Protein 1I8H (pdb70)

Structure (mmCIF, N/CA/C/O backbone):
data_1I8H
#
_entry.id   1I8H
#
_cell.length_a   ?
_cell.length_b   ?
_cell.length_c   ?
_cell.angle_alpha   ?
_cell.angle_beta   ?
_cell.angle_gamma   ?
#
loop_
_entity.id
_entity.type
_entity.pdbx_description
1 polymer 'MICROTUBULE-ASSOCIATED PROTEIN TAU'
2 polymer 'PEPTIDYL-PROLYL CIS-TRANS ISOMERASE NIMA-INTERACTING 1'
#
loop_
_atom_site.group_PDB
_atom_site.id
_atom_site.type_symbol
_atom_site.label_atom_id
_atom_site.label_alt_id
_atom_site.label_comp_id
_atom_site.label_asym_id
_atom_site.label_entity_id
_atom_site.label_seq_id
_atom_site.pdbx_PDB_ins_code
_atom_site.Cartn_x
_atom_site.Cartn_y
_atom_site.Cartn_z
_atom_site.occupancy
_atom_site.B_iso_or_equiv
_atom_site.auth_seq_id
_atom_site.auth_comp_id
_atom_site.auth_asym_id
_atom_site.auth_atom_id
_atom_site.pdbx_PDB_model_num
ATOM 1 N N . LYS A 1 1 ? -41.243 4.520 62.360 1.00 0.00 1 LYS A N 1
ATOM 2 C CA . LYS A 1 1 ? -42.556 3.921 61.977 1.00 0.00 1 LYS A CA 1
ATOM 3 C C . LYS A 1 1 ? -42.352 2.713 61.001 1.00 0.00 1 LYS A C 1
ATOM 4 O O . LYS A 1 1 ? -41.814 2.910 59.910 1.00 0.00 1 LYS A O 1
ATOM 25 N N . VAL A 1 2 ? -42.801 1.495 61.359 1.00 0.00 2 VAL A N 1
ATOM 26 C CA . VAL A 1 2 ? -42.868 0.343 60.398 1.00 0.00 2 VAL A CA 1
ATOM 27 C C . VAL A 1 2 ? -44.017 0.520 59.334 1.00 0.00 2 VAL A C 1
ATOM 28 O O . VAL A 1 2 ? -45.068 1.105 59.627 1.00 0.00 2 VAL A O 1
ATOM 41 N N . SER A 1 3 ? -43.798 0.081 58.083 1.00 0.00 3 SER A N 1
ATOM 42 C CA . SER A 1 3 ? -44.779 0.279 56.979 1.00 0.00 3 SER A CA 1
ATOM 43 C C . SER A 1 3 ? -44.756 -0.860 55.915 1.00 0.00 3 SER A C 1
ATOM 44 O O . SER A 1 3 ? -43.695 -1.281 55.450 1.00 0.00 3 SER A O 1
ATOM 52 N N . VAL A 1 4 ? -45.943 -1.244 55.420 1.00 0.00 4 VAL A N 1
ATOM 53 C CA . VAL A 1 4 ? -46.088 -1.791 54.035 1.00 0.00 4 VAL A CA 1
ATOM 54 C C . VAL A 1 4 ? -45.930 -0.660 52.944 1.00 0.00 4 VAL A C 1
ATOM 55 O O . VAL A 1 4 ? -46.175 0.529 53.204 1.00 0.00 4 VAL A O 1
ATOM 68 N N . VAL A 1 5 ? -45.531 -1.041 51.719 1.00 0.00 5 VAL A N 1
ATOM 69 C CA . VAL A 1 5 ? -45.449 -0.103 50.553 1.00 0.00 5 VAL A CA 1
ATOM 70 C C . VAL A 1 5 ? -46.899 0.156 49.998 1.00 0.00 5 VAL A C 1
ATOM 71 O O . VAL A 1 5 ? -47.648 -0.770 49.666 1.00 0.00 5 VAL A O 1
ATOM 84 N N . ARG A 1 6 ? -47.302 1.432 49.945 1.00 0.00 6 ARG A N 1
ATOM 85 C CA . ARG A 1 6 ? -48.697 1.833 49.609 1.00 0.00 6 ARG A CA 1
ATOM 86 C C . ARG A 1 6 ? -48.866 2.334 48.137 1.00 0.00 6 ARG A C 1
ATOM 87 O O . ARG A 1 6 ? -48.666 3.504 47.807 1.00 0.00 6 ARG A O 1
ATOM 125 N N . PRO A 1 8 ? -51.285 3.994 45.432 1.00 0.00 8 PRO A N 1
ATOM 126 C CA . PRO A 1 8 ? -52.352 5.009 45.692 1.00 0.00 8 PRO A CA 1
ATOM 127 C C . PRO A 1 8 ? -53.854 4.527 45.655 1.00 0.00 8 PRO A C 1
ATOM 128 O O . PRO A 1 8 ? -54.516 4.707 46.682 1.00 0.00 8 PRO A O 1
ATOM 139 N N . PRO A 1 9 ? -54.416 3.857 44.604 1.00 0.00 9 PRO A N 1
ATOM 140 C CA . PRO A 1 9 ? -55.683 3.084 44.732 1.00 0.00 9 PRO A CA 1
ATOM 141 C C . PRO A 1 9 ? -55.432 1.631 45.306 1.00 0.00 9 PRO A C 1
ATOM 142 O O . PRO A 1 9 ? -54.955 1.463 46.434 1.00 0.00 9 PRO A O 1
ATOM 153 N N . LYS A 1 10 ? -55.742 0.574 44.540 1.00 0.00 10 LYS A N 1
ATOM 154 C CA . LYS A 1 10 ? -55.269 -0.815 44.808 1.00 0.00 10 LYS A CA 1
ATOM 155 C C . LYS A 1 10 ? -55.058 -1.615 43.467 1.00 0.00 10 LYS A C 1
ATOM 156 O O . LYS A 1 10 ? -55.365 -1.139 42.368 1.00 0.00 10 LYS A O 1
ATOM 175 N N . SER A 1 11 ? -54.594 -2.874 43.561 1.00 0.00 11 SER A N 1
ATOM 176 C CA . SER A 1 11 ? -54.678 -3.842 42.427 1.00 0.00 11 SER A CA 1
ATOM 177 C C . SER A 1 11 ? -56.161 -4.233 42.031 1.00 0.00 11 SER A C 1
ATOM 178 O O . SER A 1 11 ? -56.962 -4.463 42.949 1.00 0.00 11 SER A O 1
ATOM 186 N N . PRO A 1 12 ? -56.578 -4.348 40.732 1.00 0.00 12 PRO A N 1
ATOM 187 C CA . PRO A 1 12 ? -58.004 -4.638 40.361 1.00 0.00 12 PRO A CA 1
ATOM 188 C C . PRO A 1 12 ? -58.526 -6.121 40.484 1.00 0.00 12 PRO A C 1
ATOM 189 O O . PRO A 1 12 ? -59.205 -6.647 39.600 1.00 0.00 12 PRO A O 1
ATOM 200 N N . SER A 1 13 ? -58.278 -6.741 41.642 1.00 0.00 13 SER A N 1
ATOM 201 C CA . SER A 1 13 ? -59.127 -7.826 42.192 1.00 0.00 13 SER A CA 1
ATOM 202 C C . SER A 1 13 ? -59.613 -7.326 43.582 1.00 0.00 13 SER A C 1
ATOM 203 O O . SER A 1 13 ? -58.993 -7.638 44.626 1.00 0.00 13 SER A O 1
ATOM 212 N N . LYS B 2 1 ? -32.001 10.792 33.223 1.00 0.00 1 LYS B N 1
ATOM 213 C CA . LYS B 2 1 ? -32.277 9.864 34.364 1.00 0.00 1 LYS B CA 1
ATOM 214 C C . LYS B 2 1 ? -33.442 10.364 35.309 1.00 0.00 1 LYS B C 1
ATOM 215 O O . LYS B 2 1 ? -33.997 11.442 35.083 1.00 0.00 1 LYS B O 1
ATOM 236 N N . LEU B 2 2 ? -33.833 9.597 36.344 1.00 0.00 2 LEU B N 1
ATOM 237 C CA . LEU B 2 2 ? -34.906 10.002 37.315 1.00 0.00 2 LEU B CA 1
ATOM 238 C C . LEU B 2 2 ? -34.525 11.109 38.390 1.00 0.00 2 LEU B C 1
ATOM 239 O O . LEU B 2 2 ? -33.339 11.433 38.525 1.00 0.00 2 LEU B O 1
ATOM 255 N N . PRO B 2 3 ? -35.448 11.684 39.218 1.00 0.00 3 PRO B N 1
ATOM 256 C CA . PRO B 2 3 ? -35.098 12.802 40.138 1.00 0.00 3 PRO B CA 1
ATOM 257 C C . PRO B 2 3 ? -34.229 12.573 41.445 1.00 0.00 3 PRO B C 1
ATOM 258 O O . PRO B 2 3 ? -34.152 11.454 41.976 1.00 0.00 3 PRO B O 1
ATOM 269 N N . PRO B 2 4 ? -33.524 13.614 41.994 1.00 0.00 4 PRO B N 1
ATOM 270 C CA . PRO B 2 4 ? -32.685 13.471 43.215 1.00 0.00 4 PRO B CA 1
ATOM 271 C C . PRO B 2 4 ? -33.516 13.283 44.528 1.00 0.00 4 PRO B C 1
ATOM 272 O O . PRO B 2 4 ? -34.467 14.020 44.800 1.00 0.00 4 PRO B O 1
ATOM 283 N N . GLY B 2 5 ? -33.170 12.252 45.306 1.00 0.00 5 GLY B N 1
ATOM 284 C CA . GLY B 2 5 ? -34.032 11.787 46.430 1.00 0.00 5 GLY B CA 1
ATOM 285 C C . GLY B 2 5 ? -35.145 10.760 46.131 1.00 0.00 5 GLY B C 1
ATOM 286 O O . GLY B 2 5 ? -36.123 10.736 46.879 1.00 0.00 5 GLY B O 1
ATOM 290 N N . TRP B 2 6 ? -35.005 9.887 45.124 1.00 0.00 6 TRP B N 1
ATOM 291 C CA . TRP B 2 6 ? -35.966 8.791 44.857 1.00 0.00 6 TRP B CA 1
ATOM 292 C C . TRP B 2 6 ? -35.464 7.343 4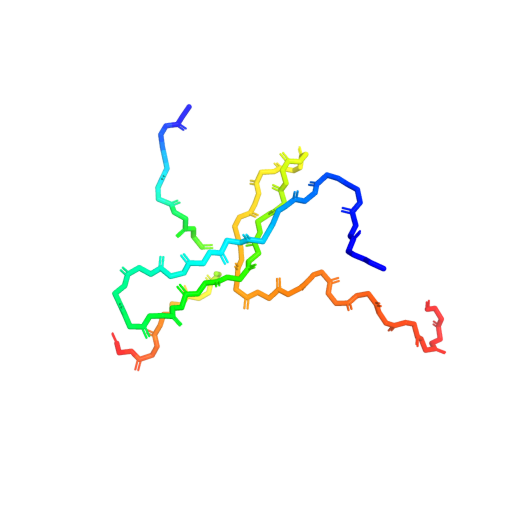5.150 1.00 0.00 6 TRP B C 1
ATOM 293 O O . TRP B 2 6 ? -34.291 7.104 45.448 1.00 0.00 6 TRP B O 1
ATOM 314 N N . GLU B 2 7 ? -36.363 6.355 44.963 1.00 0.00 7 GLU B N 1
ATOM 315 C CA . GLU B 2 7 ? -35.986 5.013 44.508 1.00 0.00 7 GLU B CA 1
ATOM 316 C C . GLU B 2 7 ? -37.129 4.366 43.652 1.00 0.00 7 GLU B C 1
ATOM 317 O O . GLU B 2 7 ? -38.289 4.782 43.620 1.00 0.00 7 GLU B O 1
ATOM 329 N N . LYS B 2 8 ? -36.738 3.340 42.912 1.00 0.00 8 LYS B N 1
ATOM 330 C CA . LYS B 2 8 ? -37.653 2.447 42.147 1.00 0.00 8 LYS B CA 1
ATOM 331 C C . LYS B 2 8 ? -37.895 1.090 42.898 1.00 0.00 8 LYS B C 1
ATOM 332 O O . LYS B 2 8 ? -36.973 0.301 43.125 1.00 0.00 8 LYS B O 1
ATOM 351 N N . ARG B 2 9 ? -39.144 0.803 43.306 1.00 0.00 9 ARG B N 1
ATOM 352 C CA . ARG B 2 9 ? -39.468 -0.421 44.078 1.00 0.00 9 ARG B CA 1
ATOM 353 C C . ARG B 2 9 ? -40.086 -1.459 43.096 1.00 0.00 9 ARG B C 1
ATOM 354 O O . ARG B 2 9 ? -40.532 -1.132 41.997 1.00 0.00 9 ARG B O 1
ATOM 375 N N . MET B 2 10 ? -40.064 -2.723 43.492 1.00 0.00 10 MET B N 1
ATOM 376 C CA . MET B 2 10 ? -40.485 -3.840 42.611 1.00 0.00 10 MET B CA 1
ATOM 377 C C . MET B 2 10 ? -41.191 -5.004 43.356 1.00 0.00 10 MET B C 1
ATOM 378 O O . MET B 2 10 ? -40.590 -5.650 44.220 1.00 0.00 10 MET B O 1
ATOM 392 N N . SER B 2 11 ? -42.414 -5.368 42.918 1.00 0.00 11 SER B N 1
ATOM 393 C CA . SER B 2 11 ? -42.994 -6.723 43.167 1.00 0.00 11 SER B CA 1
ATOM 394 C C . SER B 2 11 ? -43.531 -7.071 44.602 1.00 0.00 11 SER B C 1
ATOM 395 O O . SER B 2 11 ? -43.010 -6.630 45.627 1.00 0.00 11 SER B O 1
ATOM 403 N N . ARG B 2 12 ? -44.593 -7.899 44.666 1.00 0.00 12 ARG B N 1
ATOM 404 C CA . ARG B 2 12 ? -44.993 -8.630 45.906 1.00 0.00 12 ARG B CA 1
ATOM 405 C C . ARG B 2 12 ? -45.206 -10.152 45.590 1.00 0.00 12 ARG B C 1
ATOM 406 O O . ARG B 2 12 ? -44.406 -10.978 46.026 1.00 0.00 12 ARG B O 1
ATOM 427 N N . SER B 2 13 ? -46.251 -10.525 44.820 1.00 0.00 13 SER B N 1
ATOM 428 C CA . SER B 2 13 ? -46.440 -11.912 44.297 1.00 0.00 13 SER B CA 1
ATOM 429 C C . SER B 2 13 ? -46.366 -11.963 42.733 1.00 0.00 13 SER B C 1
ATOM 430 O O . SER B 2 13 ? -45.374 -12.435 42.180 1.00 0.00 13 SER B O 1
ATOM 438 N N . SER B 2 14 ? -47.369 -11.429 42.006 1.00 0.00 14 SER B N 1
ATOM 439 C CA . SER B 2 14 ? -47.398 -11.470 40.508 1.00 0.00 14 SER B CA 1
ATOM 440 C C . SER B 2 14 ? -46.404 -10.553 39.692 1.00 0.00 14 SER B C 1
ATOM 441 O O . SER B 2 14 ? -46.483 -10.538 38.458 1.00 0.00 14 SER B O 1
ATOM 449 N N . GLY B 2 15 ? -45.512 -9.772 40.327 1.00 0.00 15 GLY B N 1
ATOM 450 C CA . GLY B 2 15 ? -44.576 -8.851 39.626 1.00 0.00 15 GLY B CA 1
ATOM 451 C C . GLY B 2 15 ? -45.130 -7.427 39.448 1.00 0.00 15 GLY B C 1
ATOM 452 O O . GLY B 2 15 ? -45.238 -6.955 38.314 1.00 0.00 15 GLY B O 1
ATOM 456 N N . ARG B 2 16 ? -45.554 -6.771 40.549 1.00 0.00 16 ARG B N 1
ATOM 457 C CA . ARG B 2 16 ? -46.066 -5.376 40.510 1.00 0.00 16 ARG B CA 1
ATOM 458 C C . ARG B 2 16 ? -45.521 -4.473 41.669 1.00 0.00 16 ARG B C 1
ATOM 459 O O . ARG B 2 16 ? -45.488 -4.833 42.845 1.00 0.00 16 ARG B O 1
ATOM 480 N N . VAL B 2 17 ? -45.190 -3.263 41.241 1.00 0.00 17 VAL B N 1
ATOM 481 C CA . VAL B 2 17 ? -44.677 -2.087 42.021 1.00 0.00 17 VAL B CA 1
ATOM 482 C C . VAL B 2 17 ? -43.468 -1.396 41.298 1.00 0.00 17 VAL B C 1
ATOM 483 O O . VAL B 2 17 ? -42.731 -2.040 40.550 1.00 0.00 17 VAL B O 1
ATOM 496 N N . TYR B 2 18 ? -43.303 -0.065 41.454 1.00 0.00 18 TYR B N 1
ATOM 497 C CA . TYR B 2 18 ? -42.519 0.788 40.516 1.00 0.00 18 TYR B CA 1
ATOM 498 C C . TYR B 2 18 ? -41.560 1.828 41.137 1.00 0.00 18 TYR B C 1
ATOM 499 O O . TYR B 2 18 ? -40.406 1.951 40.728 1.00 0.00 18 TYR B O 1
ATOM 517 N N . TYR B 2 19 ? -42.060 2.583 42.093 1.00 0.00 19 TYR B N 1
ATOM 518 C CA . TYR B 2 19 ? -41.458 3.888 42.519 1.00 0.00 19 TYR B CA 1
ATOM 519 C C . TYR B 2 19 ? -41.813 4.293 43.996 1.00 0.00 19 TYR B C 1
ATOM 520 O O . TYR B 2 19 ? -42.879 3.997 44.537 1.00 0.00 19 TYR B O 1
ATOM 538 N N . PHE B 2 20 ? -40.874 4.971 44.669 1.00 0.00 20 PHE B N 1
ATOM 539 C CA . PHE B 2 20 ? -41.015 5.467 46.069 1.00 0.00 20 PHE B CA 1
ATOM 540 C C . PHE B 2 20 ? -40.128 6.745 46.236 1.00 0.00 20 PHE B C 1
ATOM 541 O O . PHE B 2 20 ? -38.913 6.680 46.053 1.00 0.00 20 PHE B O 1
ATOM 558 N N . ASN B 2 21 ? -40.681 7.903 46.629 1.00 0.00 21 ASN B N 1
ATOM 559 C CA . ASN B 2 21 ? -39.861 9.116 46.925 1.00 0.00 21 ASN B CA 1
ATOM 560 C C . ASN B 2 21 ? -39.174 8.996 48.332 1.00 0.00 21 ASN B C 1
ATOM 561 O O . ASN B 2 21 ? -39.852 8.774 49.336 1.00 0.00 21 ASN B O 1
ATOM 572 N N . HIS B 2 22 ? -37.840 9.120 48.408 1.00 0.00 22 HIS B N 1
ATOM 573 C CA . HIS B 2 22 ? -37.060 8.926 49.672 1.00 0.00 22 HIS B CA 1
ATOM 574 C C . HIS B 2 22 ? -36.966 10.173 50.615 1.00 0.00 22 HIS B C 1
ATOM 575 O O . HIS B 2 22 ? -37.169 10.058 51.823 1.00 0.00 22 HIS B O 1
ATOM 589 N N . ILE B 2 23 ? -36.654 11.359 50.069 1.00 0.00 23 ILE B N 1
ATOM 590 C CA . ILE B 2 23 ? -36.685 12.663 50.819 1.00 0.00 23 ILE B CA 1
ATOM 591 C C . ILE B 2 23 ? -38.093 13.087 51.378 1.00 0.00 23 ILE B C 1
ATOM 592 O O . ILE B 2 23 ? -38.208 13.466 52.544 1.00 0.00 23 ILE B O 1
ATOM 608 N N . THR B 2 24 ? -39.159 12.971 50.570 1.00 0.00 24 THR B N 1
ATOM 609 C CA . THR B 2 24 ? -40.575 13.036 51.048 1.00 0.00 24 THR B CA 1
ATOM 610 C C . THR B 2 24 ? -41.020 11.843 51.976 1.00 0.00 24 THR B C 1
ATOM 611 O O . THR B 2 24 ? -41.667 12.064 53.000 1.00 0.00 24 THR B O 1
ATOM 622 N N . ASN B 2 25 ? -40.732 10.595 51.568 1.00 0.00 25 ASN B N 1
ATOM 623 C CA . ASN B 2 25 ? -41.287 9.335 52.122 1.00 0.00 25 ASN B CA 1
ATOM 624 C C . ASN B 2 25 ? -42.741 9.040 51.613 1.00 0.00 25 ASN B C 1
ATOM 625 O O . ASN B 2 25 ? -43.716 9.079 52.367 1.00 0.00 25 ASN B O 1
ATOM 636 N N . ALA B 2 26 ? -42.867 8.733 50.308 1.00 0.00 26 ALA B N 1
ATOM 637 C CA . ALA B 2 26 ? -44.164 8.424 49.654 1.00 0.00 26 ALA B CA 1
ATOM 638 C C . ALA B 2 26 ? -44.018 7.213 48.683 1.00 0.00 26 ALA B C 1
ATOM 639 O O . ALA B 2 26 ? -43.198 7.239 47.763 1.00 0.00 26 ALA B O 1
ATOM 646 N N . SER B 2 27 ? -44.830 6.165 48.863 1.00 0.00 27 SER B N 1
ATOM 647 C CA . SER B 2 27 ? -44.897 5.028 47.897 1.00 0.00 27 SER B CA 1
ATOM 648 C C . SER B 2 27 ? -45.841 5.314 46.687 1.00 0.00 27 SER B C 1
ATOM 649 O O . SER B 2 27 ? -46.916 5.899 46.864 1.00 0.00 27 SER B O 1
ATOM 657 N N . GLN B 2 28 ? -45.488 4.870 45.464 1.00 0.00 28 GLN B N 1
ATOM 658 C CA . GLN B 2 28 ? -46.460 4.844 44.343 1.00 0.00 28 GLN B CA 1
ATOM 659 C C . GLN B 2 28 ? -46.212 3.675 43.337 1.00 0.00 28 GLN B C 1
ATOM 660 O O . GLN B 2 28 ? -45.223 2.937 43.378 1.00 0.00 28 GLN B O 1
ATOM 674 N N . TRP B 2 29 ? -47.151 3.545 42.398 1.00 0.00 29 TRP B N 1
ATOM 675 C CA . TRP B 2 29 ? -46.974 2.644 41.215 1.00 0.00 29 TRP B CA 1
ATOM 676 C C . TRP B 2 29 ? -46.822 3.386 39.836 1.00 0.00 29 TRP B C 1
ATOM 677 O O . TRP B 2 29 ? -47.300 2.915 38.804 1.00 0.00 29 TRP B O 1
ATOM 698 N N . GLU B 2 30 ? -46.081 4.512 39.827 1.00 0.00 30 GLU B N 1
ATOM 699 C CA . GLU B 2 30 ? -45.720 5.283 38.615 1.00 0.00 30 GLU B CA 1
ATOM 700 C C . GLU B 2 30 ? -44.411 6.108 38.838 1.00 0.00 30 GLU B C 1
ATOM 701 O O . GLU B 2 30 ? -44.009 6.468 39.947 1.00 0.00 30 GLU B O 1
ATOM 713 N N . ARG B 2 31 ? -43.789 6.489 37.732 1.00 0.00 31 ARG B N 1
ATOM 714 C CA . ARG B 2 31 ? -42.813 7.604 37.671 1.00 0.00 31 ARG B CA 1
ATOM 715 C C . ARG B 2 31 ? -43.310 9.002 38.229 1.00 0.00 31 ARG B C 1
ATOM 716 O O . ARG B 2 31 ? -44.513 9.277 38.175 1.00 0.00 31 ARG B O 1
ATOM 737 N N . PRO B 2 32 ? -42.433 9.967 38.654 1.00 0.00 32 PRO B N 1
ATOM 738 C CA . PRO B 2 32 ? -42.844 11.402 38.854 1.00 0.00 32 PRO B CA 1
ATOM 739 C C . PRO B 2 32 ? -43.401 12.225 37.620 1.00 0.00 32 PRO B C 1
ATOM 740 O O . PRO B 2 32 ? -43.401 13.460 37.646 1.00 0.00 32 PRO B O 1
ATOM 751 N N . SER B 2 33 ? -43.837 11.562 36.533 1.00 0.00 33 SER B N 1
ATOM 752 C CA . SER B 2 33 ? -44.248 12.188 35.242 1.00 0.00 33 SER B CA 1
ATOM 753 C C . SER B 2 33 ? -43.073 12.858 34.448 1.00 0.00 33 SER B C 1
ATOM 754 O O . SER B 2 33 ? -42.573 12.264 33.490 1.00 0.00 33 SER B O 1
ATOM 762 N N . GLY B 2 34 ? -42.604 14.055 34.852 1.00 0.00 34 GLY B N 1
ATOM 763 C CA . GLY B 2 34 ? -41.390 14.714 34.275 1.00 0.00 34 GLY B CA 1
ATOM 764 C C . GLY B 2 34 ? -41.232 14.879 32.742 1.00 0.00 34 GLY B C 1
ATOM 765 O O . GLY B 2 34 ? -40.197 14.494 32.193 1.00 0.00 34 GLY B O 1
ATOM 769 N N . ASN B 2 35 ? -42.241 15.444 32.067 1.00 0.00 35 ASN B N 1
ATOM 770 C CA . ASN B 2 35 ? -42.244 15.615 30.585 1.00 0.00 35 ASN B CA 1
ATOM 771 C C . ASN B 2 35 ? -42.903 16.988 30.216 1.00 0.00 35 ASN B C 1
ATOM 772 O O . ASN B 2 35 ? -44.131 17.113 30.201 1.00 0.00 35 ASN B O 1
ATOM 783 N N . SER B 2 36 ? -42.082 18.003 29.902 1.00 0.00 36 SER B N 1
ATOM 784 C CA . SER B 2 36 ? -42.570 19.375 29.574 1.00 0.00 36 SER B CA 1
ATOM 785 C C . SER B 2 36 ? -43.328 19.528 28.208 1.00 0.00 36 SER B C 1
ATOM 786 O O . SER B 2 36 ? -43.153 18.752 27.260 1.00 0.00 36 SER B O 1
ATOM 794 N N . SER B 2 37 ? -44.192 20.551 28.116 1.00 0.00 37 SER B N 1
ATOM 795 C CA . SER B 2 37 ? -44.919 20.918 26.862 1.00 0.00 37 SER B CA 1
ATOM 796 C C . SER B 2 37 ? -45.201 22.455 26.757 1.00 0.00 37 SER B C 1
ATOM 797 O O . SER B 2 37 ? -44.742 23.096 25.807 1.00 0.00 37 SER B O 1
ATOM 805 N N . SER B 2 38 ? -45.934 23.054 27.713 1.00 0.00 38 SER B N 1
ATOM 806 C CA . SER B 2 38 ? -45.998 24.538 27.880 1.00 0.00 38 SER B CA 1
ATOM 807 C C . SER B 2 38 ? -45.616 24.923 29.351 1.00 0.00 38 SER B C 1
ATOM 808 O O . SER B 2 38 ? -46.480 25.259 30.171 1.00 0.00 38 SER B O 1
ATOM 816 N N . GLY B 2 39 ? -44.324 24.796 29.686 1.00 0.00 39 GLY B N 1
ATOM 817 C CA . GLY B 2 39 ? -43.922 24.380 31.056 1.00 0.00 39 GLY B CA 1
ATOM 818 C C . GLY B 2 39 ? -43.461 22.913 31.073 1.00 0.00 39 GLY B C 1
ATOM 819 O O . GLY B 2 39 ? -42.366 22.631 31.602 1.00 0.00 39 GLY B O 1
ATOM 824 N N . LYS A 1 1 ? -54.621 -2.301 58.248 1.00 0.00 1 LYS A N 2
ATOM 825 C CA . LYS A 1 1 ? -53.487 -3.077 57.660 1.00 0.00 1 LYS A CA 2
ATOM 826 C C . LYS A 1 1 ? -52.189 -2.197 57.596 1.00 0.00 1 LYS A C 2
ATOM 827 O O . LYS A 1 1 ? -52.195 -1.162 56.927 1.00 0.00 1 LYS A O 2
ATOM 848 N N . VAL A 1 2 ? -51.084 -2.629 58.229 1.00 0.00 2 VAL A N 2
ATOM 849 C CA . VAL A 1 2 ? -49.734 -2.000 58.030 1.00 0.00 2 VAL A CA 2
ATOM 850 C C . VAL A 1 2 ? -49.090 -2.507 56.682 1.00 0.00 2 VAL A C 2
ATOM 851 O O . VAL A 1 2 ? -49.250 -3.670 56.292 1.00 0.00 2 VAL A O 2
ATOM 864 N N . SER A 1 3 ? -48.390 -1.619 55.958 1.00 0.00 3 SER A N 2
ATOM 865 C CA . SER A 1 3 ? -47.646 -1.982 54.717 1.00 0.00 3 SER A CA 2
ATOM 866 C C . SER A 1 3 ? -46.307 -1.184 54.627 1.00 0.00 3 SER A C 2
ATOM 867 O O . SER A 1 3 ? -46.313 0.031 54.407 1.00 0.00 3 SER A O 2
ATOM 875 N N . VAL A 1 4 ? -45.162 -1.874 54.746 1.00 0.00 4 VAL A N 2
ATOM 876 C CA . VAL A 1 4 ? -43.807 -1.241 54.629 1.00 0.00 4 VAL A CA 2
ATOM 877 C C . VAL A 1 4 ? -43.474 -1.007 53.110 1.00 0.00 4 VAL A C 2
ATOM 878 O O . VAL A 1 4 ? -43.150 -1.947 52.379 1.00 0.00 4 VAL A O 2
ATOM 891 N N . VAL A 1 5 ? -43.602 0.254 52.651 1.00 0.00 5 VAL A N 2
ATOM 892 C CA . VAL A 1 5 ? -43.570 0.637 51.198 1.00 0.00 5 VAL A CA 2
ATOM 893 C C . VAL A 1 5 ? -44.951 0.277 50.519 1.00 0.00 5 VAL A C 2
ATOM 894 O O . VAL A 1 5 ? -45.347 -0.890 50.411 1.00 0.00 5 VAL A O 2
ATOM 907 N N . ARG A 1 6 ? -45.713 1.304 50.117 1.00 0.00 6 ARG A N 2
ATOM 908 C CA . ARG A 1 6 ? -47.138 1.163 49.685 1.00 0.00 6 ARG A CA 2
ATOM 909 C C . ARG A 1 6 ? -47.531 2.120 48.505 1.00 0.00 6 ARG A C 2
ATOM 910 O O . ARG A 1 6 ? -47.074 3.261 48.408 1.00 0.00 6 ARG A O 2
ATOM 948 N N . PRO A 1 8 ? -50.106 4.767 46.090 1.00 0.00 8 PRO A N 2
ATOM 949 C CA . PRO A 1 8 ? -51.127 5.814 46.389 1.00 0.00 8 PRO A CA 2
ATOM 950 C C . PRO A 1 8 ? -52.626 5.325 46.551 1.00 0.00 8 PRO A C 2
ATOM 951 O O . PRO A 1 8 ? -53.130 5.476 47.671 1.00 0.00 8 PRO A O 2
ATOM 962 N N . PRO A 1 9 ? -53.361 4.703 45.574 1.00 0.00 9 PRO A N 2
ATOM 963 C CA . PRO A 1 9 ? -54.718 4.130 45.820 1.00 0.00 9 PRO A CA 2
ATOM 964 C C . PRO A 1 9 ? -54.671 2.713 46.513 1.00 0.00 9 PRO A C 2
ATOM 965 O O . PRO A 1 9 ? -54.289 2.616 47.684 1.00 0.00 9 PRO A O 2
ATOM 976 N N . LYS A 1 10 ? -55.052 1.622 45.826 1.00 0.00 10 LYS A N 2
ATOM 977 C CA . LYS A 1 10 ? -54.807 0.219 46.275 1.00 0.00 10 LYS A CA 2
ATOM 978 C C . LYS A 1 10 ? -54.833 -0.801 45.078 1.00 0.00 10 LYS A C 2
ATOM 979 O O . LYS A 1 10 ? -55.464 -0.574 44.039 1.00 0.00 10 LYS A O 2
ATOM 998 N N . SER A 1 11 ? -54.231 -1.985 45.281 1.00 0.00 11 SER A N 2
ATOM 999 C CA . SER A 1 11 ? -54.614 -3.225 44.538 1.00 0.00 11 SER A CA 2
ATOM 1000 C C . SER A 1 11 ? -56.132 -3.642 44.729 1.00 0.00 11 SER A C 2
ATOM 1001 O O . SER A 1 11 ? -56.670 -3.367 45.810 1.00 0.00 11 SER A O 2
ATOM 1009 N N . PRO A 1 12 ? -56.870 -4.266 43.758 1.00 0.00 12 PRO A N 2
ATOM 1010 C CA . PRO A 1 12 ? -58.350 -4.466 43.877 1.00 0.00 12 PRO A CA 2
ATOM 1011 C C . PRO A 1 12 ? -58.853 -5.578 44.869 1.00 0.00 12 PRO A C 2
ATOM 1012 O O . PRO A 1 12 ? -59.334 -6.646 44.480 1.00 0.00 12 PRO A O 2
ATOM 1023 N N . SER A 1 13 ? -58.787 -5.254 46.164 1.00 0.00 13 SER A N 2
ATOM 1024 C CA . SER A 1 13 ? -59.373 -6.056 47.266 1.00 0.00 13 SER A CA 2
ATOM 1025 C C . SER A 1 13 ? -59.789 -5.053 48.379 1.00 0.00 13 SER A C 2
ATOM 1026 O O . SER A 1 13 ? -60.984 -4.693 48.477 1.00 0.00 13 SER A O 2
ATOM 1035 N N . LYS B 2 1 ? -31.693 8.827 32.679 1.00 0.00 1 LYS B N 2
ATOM 1036 C CA . LYS B 2 1 ? -31.284 7.963 33.834 1.00 0.00 1 LYS B CA 2
ATOM 1037 C C . LYS B 2 1 ? -32.224 7.928 35.108 1.00 0.00 1 LYS B C 2
ATOM 1038 O O . LYS B 2 1 ? -31.701 7.659 36.189 1.00 0.00 1 LYS B O 2
ATOM 1059 N N . LEU B 2 2 ? -33.532 8.272 35.036 1.00 0.00 2 LEU B N 2
ATOM 1060 C CA . LEU B 2 2 ? -34.353 8.734 36.213 1.00 0.00 2 LEU B CA 2
ATOM 1061 C C . LEU B 2 2 ? -33.770 9.898 37.125 1.00 0.00 2 LEU B C 2
ATOM 1062 O O . LEU B 2 2 ? -32.562 10.166 37.052 1.00 0.00 2 LEU B O 2
ATOM 1078 N N . PRO B 2 3 ? -34.541 10.612 38.000 1.00 0.00 3 PRO B N 2
ATOM 1079 C CA . PRO B 2 3 ? -33.994 11.750 38.791 1.00 0.00 3 PRO B CA 2
ATOM 1080 C C . PRO B 2 3 ? -33.098 11.521 40.086 1.00 0.00 3 PRO B C 2
ATOM 1081 O O . PRO B 2 3 ? -33.162 10.467 40.744 1.00 0.00 3 PRO B O 2
ATOM 1092 N N . PRO B 2 4 ? -32.229 12.500 40.492 1.00 0.00 4 PRO B N 2
ATOM 1093 C CA . PRO B 2 4 ? -31.441 12.417 41.752 1.00 0.00 4 PRO B CA 2
ATOM 1094 C C . PRO B 2 4 ? -32.319 12.643 43.028 1.00 0.00 4 PRO B C 2
ATOM 1095 O O . PRO B 2 4 ? -33.135 13.567 43.095 1.00 0.00 4 PRO B O 2
ATOM 1106 N N . GLY B 2 5 ? -32.189 11.742 44.005 1.00 0.00 5 GLY B N 2
ATOM 1107 C CA . GLY B 2 5 ? -33.215 11.592 45.076 1.00 0.00 5 GLY B CA 2
ATOM 1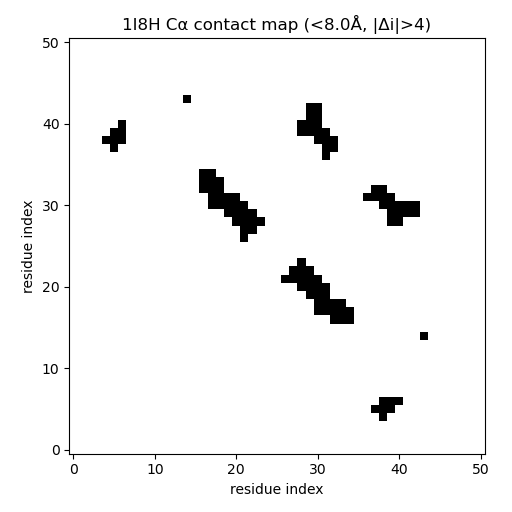108 C C . GLY B 2 5 ? -34.325 10.536 44.875 1.00 0.00 5 GLY B C 2
ATOM 1109 O O . GLY B 2 5 ? -35.375 10.685 45.500 1.00 0.00 5 GLY B O 2
ATOM 1113 N N . TRP B 2 6 ? -34.111 9.466 44.092 1.00 0.00 6 TRP B N 2
ATOM 1114 C CA . TRP B 2 6 ? -35.068 8.341 43.972 1.00 0.00 6 TRP B CA 2
ATOM 1115 C C . TRP B 2 6 ? -34.544 6.948 44.444 1.00 0.00 6 TRP B C 2
ATOM 1116 O O . TRP B 2 6 ? -33.342 6.744 44.634 1.00 0.00 6 TRP B O 2
ATOM 1137 N N . GLU B 2 7 ? -35.456 5.952 44.509 1.00 0.00 7 GLU B N 2
ATOM 1138 C CA . GLU B 2 7 ? -35.105 4.541 44.239 1.00 0.00 7 GLU B CA 2
ATOM 1139 C C . GLU B 2 7 ? -36.338 3.667 43.823 1.00 0.00 7 GLU B C 2
ATOM 1140 O O . GLU B 2 7 ? -37.418 3.733 44.403 1.00 0.00 7 GLU B O 2
ATOM 1152 N N . LYS B 2 8 ? -36.162 2.814 42.812 1.00 0.00 8 LYS B N 2
ATOM 1153 C CA . LYS B 2 8 ? -37.190 1.824 42.358 1.00 0.00 8 LYS B CA 2
ATOM 1154 C C . LYS B 2 8 ? -37.515 0.680 43.389 1.00 0.00 8 LYS B C 2
ATOM 1155 O O . LYS B 2 8 ? -36.589 0.034 43.894 1.00 0.00 8 LYS B O 2
ATOM 1174 N N . ARG B 2 9 ? -38.800 0.426 43.755 1.00 0.00 9 ARG B N 2
ATOM 1175 C CA . ARG B 2 9 ? -39.118 -0.463 44.923 1.00 0.00 9 ARG B CA 2
ATOM 1176 C C . ARG B 2 9 ? -40.278 -1.413 44.584 1.00 0.00 9 ARG B C 2
ATOM 1177 O O . ARG B 2 9 ? -41.399 -0.973 44.342 1.00 0.00 9 ARG B O 2
ATOM 1198 N N . MET B 2 10 ? -39.966 -2.703 44.483 1.00 0.00 10 MET B N 2
ATOM 1199 C CA . MET B 2 10 ? -40.542 -3.535 43.391 1.00 0.00 10 MET B CA 2
ATOM 1200 C C . MET B 2 10 ? -41.502 -4.680 43.812 1.00 0.00 10 MET B C 2
ATOM 1201 O O . MET B 2 10 ? -41.238 -5.459 44.730 1.00 0.00 10 MET B O 2
ATOM 1215 N N . SER B 2 11 ? -42.551 -4.864 42.994 1.00 0.00 11 SER B N 2
ATOM 1216 C CA . SER B 2 11 ? -43.016 -6.229 42.578 1.00 0.00 11 SER B CA 2
ATOM 1217 C C . SER B 2 11 ? -43.484 -7.206 43.710 1.00 0.00 11 SER B C 2
ATOM 1218 O O . SER B 2 11 ? -42.888 -8.261 43.941 1.00 0.00 11 SER B O 2
ATOM 1226 N N . ARG B 2 12 ? -44.579 -6.856 44.399 1.00 0.00 12 ARG B N 2
ATOM 1227 C CA . ARG B 2 12 ? -45.122 -7.683 45.528 1.00 0.00 12 ARG B CA 2
ATOM 1228 C C . ARG B 2 12 ? -46.155 -8.810 45.137 1.00 0.00 12 ARG B C 2
ATOM 1229 O O . ARG B 2 12 ? -46.492 -9.645 45.979 1.00 0.00 12 ARG B O 2
ATOM 1250 N N . SER B 2 13 ? -46.689 -8.832 43.902 1.00 0.00 13 SER B N 2
ATOM 1251 C CA . SER B 2 13 ? -47.441 -10.000 43.352 1.00 0.00 13 SER B CA 2
ATOM 1252 C C . SER B 2 13 ? -47.128 -10.108 41.818 1.00 0.00 13 SER B C 2
ATOM 1253 O O . SER B 2 13 ? -45.975 -10.362 41.463 1.00 0.00 13 SER B O 2
ATOM 1261 N N . SER B 2 14 ? -48.076 -9.872 40.888 1.00 0.00 14 SER B N 2
ATOM 1262 C CA . SER B 2 14 ? -47.831 -10.062 39.420 1.00 0.00 14 SER B CA 2
ATOM 1263 C C . SER B 2 14 ? -47.203 -8.821 38.679 1.00 0.00 14 SER B C 2
ATOM 1264 O O . SER B 2 14 ? -47.755 -8.299 37.704 1.00 0.00 14 SER B O 2
ATOM 1272 N N . GLY B 2 15 ? -46.037 -8.336 39.145 1.00 0.00 15 GLY B N 2
ATOM 1273 C CA . GLY B 2 15 ? -45.361 -7.138 38.576 1.00 0.00 15 GLY B CA 2
ATOM 1274 C C . GLY B 2 15 ? -46.003 -5.792 38.962 1.00 0.00 15 GLY B C 2
ATOM 1275 O O . GLY B 2 15 ? -46.390 -5.029 38.075 1.00 0.00 15 GLY B O 2
ATOM 1279 N N . ARG B 2 16 ? -46.196 -5.535 40.269 1.00 0.00 16 ARG B N 2
ATOM 1280 C CA . ARG B 2 16 ? -46.777 -4.260 40.763 1.00 0.00 16 ARG B CA 2
ATOM 1281 C C . ARG B 2 16 ? -45.956 -3.657 41.943 1.00 0.00 16 ARG B C 2
ATOM 1282 O O . ARG B 2 16 ? -45.429 -4.360 42.802 1.00 0.00 16 ARG B O 2
ATOM 1303 N N . VAL B 2 17 ? -45.898 -2.328 41.951 1.00 0.00 17 VAL B N 2
ATOM 1304 C CA . VAL B 2 17 ? -44.857 -1.515 42.662 1.00 0.00 17 VAL B CA 2
ATOM 1305 C C . VAL B 2 17 ? -43.436 -1.520 42.005 1.00 0.00 17 VAL B C 2
ATOM 1306 O O . VAL B 2 17 ? -43.000 -2.542 41.476 1.00 0.00 17 VAL B O 2
ATOM 1319 N N . TYR B 2 18 ? -42.783 -0.340 41.904 1.00 0.00 18 TYR B N 2
ATOM 1320 C CA . TYR B 2 18 ? -41.546 -0.086 41.129 1.00 0.00 18 TYR B CA 2
ATOM 1321 C C . TYR B 2 18 ? -40.940 1.369 41.297 1.00 0.00 18 TYR B C 2
ATOM 1322 O O . TYR B 2 18 ? -39.912 1.638 40.682 1.00 0.00 18 TYR B O 2
ATOM 1340 N N . TYR B 2 19 ? -41.427 2.258 42.191 1.00 0.00 19 TYR B N 2
ATOM 1341 C CA . TYR B 2 19 ? -40.845 3.624 42.439 1.00 0.00 19 TYR B CA 2
ATOM 1342 C C . TYR B 2 19 ? -40.983 4.084 43.948 1.00 0.00 19 TYR B C 2
ATOM 1343 O O . TYR B 2 19 ? -41.933 3.765 44.669 1.00 0.00 19 TYR B O 2
ATOM 1361 N N . PHE B 2 20 ? -40.012 4.872 44.426 1.00 0.00 20 PHE B N 2
ATOM 1362 C CA . PHE B 2 20 ? -40.014 5.532 45.769 1.00 0.00 20 PHE B CA 2
ATOM 1363 C C . PHE B 2 20 ? -39.193 6.861 45.662 1.00 0.00 20 PHE B C 2
ATOM 1364 O O . PHE B 2 20 ? -38.010 6.830 45.317 1.00 0.00 20 PHE B O 2
ATOM 1381 N N . ASN B 2 21 ? -39.762 8.027 45.997 1.00 0.00 21 ASN B N 2
ATOM 1382 C CA . ASN B 2 21 ? -38.982 9.299 46.068 1.00 0.00 21 ASN B CA 2
ATOM 1383 C C . ASN B 2 21 ? -38.297 9.450 47.471 1.00 0.00 21 ASN B C 2
ATOM 1384 O O . ASN B 2 21 ? -38.983 9.381 48.489 1.00 0.00 21 ASN B O 2
ATOM 1395 N N . HIS B 2 22 ? -36.973 9.665 47.545 1.00 0.00 22 HIS B N 2
ATOM 1396 C CA . HIS B 2 22 ? -36.239 9.833 48.843 1.00 0.00 22 HIS B CA 2
ATOM 1397 C C . HIS B 2 22 ? -36.160 11.288 49.411 1.00 0.00 22 HIS B C 2
ATOM 1398 O O . HIS B 2 22 ? -36.405 11.493 50.599 1.00 0.00 22 HIS B O 2
ATOM 1412 N N . ILE B 2 23 ? -35.818 12.288 48.583 1.00 0.00 23 ILE B N 2
ATOM 1413 C CA . ILE B 2 23 ? -35.858 13.743 48.972 1.00 0.00 23 ILE B CA 2
ATOM 1414 C C . ILE B 2 23 ? -37.260 14.298 49.430 1.00 0.00 23 ILE B C 2
ATOM 1415 O O . ILE B 2 23 ? -37.341 15.040 50.409 1.00 0.00 23 ILE B O 2
ATOM 1431 N N . THR B 2 24 ? -38.356 13.900 48.765 1.00 0.00 24 THR B N 2
ATOM 1432 C CA . THR B 2 24 ? -39.741 13.986 49.328 1.00 0.00 24 THR B CA 2
ATOM 1433 C C . THR B 2 24 ? -40.060 12.959 50.483 1.00 0.00 24 THR B C 2
ATOM 1434 O O . THR B 2 24 ? -40.701 13.330 51.466 1.00 0.00 24 THR B O 2
ATOM 1445 N N . ASN B 2 25 ? -39.685 11.676 50.315 1.00 0.00 25 ASN B N 2
ATOM 1446 C CA . ASN B 2 25 ? -40.081 10.526 51.187 1.00 0.00 25 ASN B CA 2
ATOM 1447 C C . ASN B 2 25 ? -41.533 10.010 50.874 1.00 0.00 25 ASN B C 2
ATOM 1448 O O . ASN B 2 25 ? -42.450 10.144 51.691 1.00 0.00 25 ASN B O 2
ATOM 1459 N N . ALA B 2 26 ? -41.730 9.412 49.682 1.00 0.00 26 ALA B N 2
ATOM 1460 C CA . ALA B 2 26 ? -43.053 8.914 49.226 1.00 0.00 26 ALA B CA 2
ATOM 1461 C C . ALA B 2 26 ? -42.922 7.575 48.431 1.00 0.00 26 ALA B C 2
ATOM 1462 O O . ALA B 2 26 ? -42.239 7.507 47.404 1.00 0.00 26 ALA B O 2
ATOM 1469 N N . SER B 2 27 ? -43.606 6.515 48.886 1.00 0.00 27 SER B N 2
ATOM 1470 C CA . SER B 2 27 ? -43.748 5.248 48.116 1.00 0.00 27 SER B CA 2
ATOM 1471 C C . SER B 2 27 ? -44.856 5.297 47.026 1.00 0.00 27 SER B C 2
ATOM 1472 O O . SER B 2 27 ? -45.970 5.771 47.278 1.00 0.00 27 SER B O 2
ATOM 1480 N N . GLN B 2 28 ? -44.552 4.814 45.805 1.00 0.00 28 GLN B N 2
ATOM 1481 C CA . GLN B 2 28 ? -45.541 4.834 44.695 1.00 0.00 28 GLN B CA 2
ATOM 1482 C C . GLN B 2 28 ? -45.365 3.741 43.596 1.00 0.00 28 GLN B C 2
ATOM 1483 O O . GLN B 2 28 ? -44.341 3.072 43.451 1.00 0.00 28 GLN B O 2
ATOM 1497 N N . TRP B 2 29 ? -46.414 3.634 42.774 1.00 0.00 29 TRP B N 2
ATOM 1498 C CA . TRP B 2 29 ? -46.381 2.815 41.524 1.00 0.00 29 TRP B CA 2
ATOM 1499 C C . TRP B 2 29 ? -46.480 3.638 40.188 1.00 0.00 29 TRP B C 2
ATOM 1500 O O . TRP B 2 29 ? -47.047 3.165 39.201 1.00 0.00 29 TRP B O 2
ATOM 1521 N N . GLU B 2 30 ? -45.858 4.834 40.133 1.00 0.00 30 GLU B N 2
ATOM 1522 C CA . GLU B 2 30 ? -45.628 5.601 38.889 1.00 0.00 30 GLU B CA 2
ATOM 1523 C C . GLU B 2 30 ? -44.299 6.435 38.967 1.00 0.00 30 GLU B C 2
ATOM 1524 O O . GLU B 2 30 ? -43.725 6.775 40.004 1.00 0.00 30 GLU B O 2
ATOM 1536 N N . ARG B 2 31 ? -43.827 6.729 37.771 1.00 0.00 31 ARG B N 2
ATOM 1537 C CA . ARG B 2 31 ? -42.663 7.590 37.454 1.00 0.00 31 ARG B CA 2
ATOM 1538 C C . ARG B 2 31 ? -42.851 9.131 37.750 1.00 0.00 31 ARG B C 2
ATOM 1539 O O . ARG B 2 31 ? -43.964 9.639 37.577 1.00 0.00 31 ARG B O 2
ATOM 1560 N N . PRO B 2 32 ? -41.795 9.943 38.076 1.00 0.00 32 PRO B N 2
ATOM 1561 C CA . PRO B 2 32 ? -41.905 11.443 38.107 1.00 0.00 32 PRO B CA 2
ATOM 1562 C C . PRO B 2 32 ? -42.368 12.153 36.786 1.00 0.00 32 PRO B C 2
ATOM 1563 O O . PRO B 2 32 ? -43.081 13.156 36.831 1.00 0.00 32 PRO B O 2
ATOM 1574 N N . SER B 2 33 ? -41.946 11.622 35.622 1.00 0.00 33 SER B N 2
ATOM 1575 C CA . SER B 2 33 ? -42.515 11.955 34.279 1.00 0.00 33 SER B CA 2
ATOM 1576 C C . SER B 2 33 ? -42.198 13.348 33.631 1.00 0.00 33 SER B C 2
ATOM 1577 O O . SER B 2 33 ? -41.966 13.407 32.422 1.00 0.00 33 SER B O 2
ATOM 1585 N N . GLY B 2 34 ? -42.201 14.451 34.396 1.00 0.00 34 GLY B N 2
ATOM 1586 C CA . GLY B 2 34 ? -41.918 15.823 33.863 1.00 0.00 34 GLY B CA 2
ATOM 1587 C C . GLY B 2 34 ? -42.991 16.566 33.021 1.00 0.00 34 GLY B C 2
ATOM 1588 O O . GLY B 2 34 ? -42.640 17.443 32.230 1.00 0.00 34 GLY B O 2
ATOM 1592 N N . ASN B 2 35 ? -44.283 16.255 33.193 1.00 0.00 35 ASN B N 2
ATOM 1593 C CA . ASN B 2 35 ? -45.364 16.769 32.303 1.00 0.00 35 ASN B CA 2
ATOM 1594 C C . ASN B 2 35 ? -45.991 18.099 32.846 1.00 0.00 35 ASN B C 2
ATOM 1595 O O . ASN B 2 35 ? -47.019 18.097 33.529 1.00 0.00 35 ASN B O 2
ATOM 1606 N N . SER B 2 36 ? -45.358 19.239 32.523 1.00 0.00 36 SER B N 2
ATOM 1607 C CA . SER B 2 36 ? -45.843 20.591 32.933 1.00 0.00 36 SER B CA 2
ATOM 1608 C C . SER B 2 36 ? -45.752 21.635 31.776 1.00 0.00 36 SER B C 2
ATOM 1609 O O . SER B 2 36 ? -46.795 22.124 31.332 1.00 0.00 36 SER B O 2
ATOM 1617 N N . SER B 2 37 ? -44.552 21.948 31.253 1.00 0.00 37 SER B N 2
ATOM 1618 C CA . SER B 2 37 ? -44.407 22.856 30.083 1.00 0.00 37 SER B CA 2
ATOM 1619 C C . SER B 2 37 ? -44.781 22.191 28.717 1.00 0.00 37 SER B C 2
ATOM 1620 O O . SER B 2 37 ? -44.062 21.393 28.108 1.00 0.00 37 SER B O 2
ATOM 1628 N N . SER B 2 38 ? -45.899 22.683 28.213 1.00 0.00 38 SER B N 2
ATOM 1629 C CA . SER B 2 38 ? -46.048 22.987 26.758 1.00 0.00 38 SER B CA 2
ATOM 1630 C C . SER B 2 38 ? -45.853 24.527 26.494 1.00 0.00 38 SER B C 2
ATOM 1631 O O . SER B 2 38 ? -46.783 25.234 26.088 1.00 0.00 38 SER B O 2
ATOM 1639 N N . GLY B 2 39 ? -44.638 25.033 26.748 1.00 0.00 39 GLY B N 2
ATOM 1640 C CA . GLY B 2 39 ? -44.436 26.443 27.168 1.00 0.00 39 GLY B CA 2
ATOM 1641 C C . GLY B 2 39 ? -43.612 26.481 28.461 1.00 0.00 39 GLY B C 2
ATOM 1642 O O . GLY B 2 39 ? -44.174 26.267 29.560 1.00 0.00 39 GLY B O 2
ATOM 1647 N N . LYS A 1 1 ? -40.915 8.360 56.522 1.00 0.00 1 LYS A N 3
ATOM 1648 C CA . LYS A 1 1 ? -40.460 6.962 56.282 1.00 0.00 1 LYS A CA 3
ATOM 1649 C C . LYS A 1 1 ? -41.681 5.967 56.305 1.00 0.00 1 LYS A C 3
ATOM 1650 O O . LYS A 1 1 ? -42.216 5.697 57.382 1.00 0.00 1 LYS A O 3
ATOM 1671 N N . VAL A 1 2 ? -42.104 5.395 55.160 1.00 0.00 2 VAL A N 3
ATOM 1672 C CA . VAL A 1 2 ? -43.229 4.393 55.110 1.00 0.00 2 VAL A CA 3
ATOM 1673 C C . VAL A 1 2 ? -42.747 2.964 55.569 1.00 0.00 2 VAL A C 3
ATOM 1674 O O . VAL A 1 2 ? -41.625 2.537 55.270 1.00 0.00 2 VAL A O 3
ATOM 1687 N N . SER A 1 3 ? -43.592 2.221 56.301 1.00 0.00 3 SER A N 3
ATOM 1688 C CA . SER A 1 3 ? -43.395 0.754 56.536 1.00 0.00 3 SER A CA 3
ATOM 1689 C C . SER A 1 3 ? -44.175 -0.138 55.510 1.00 0.00 3 SER A C 3
ATOM 1690 O O . SER A 1 3 ? -43.537 -0.816 54.703 1.00 0.00 3 SER A O 3
ATOM 1698 N N . VAL A 1 4 ? -45.522 -0.134 55.509 1.00 0.00 4 VAL A N 3
ATOM 1699 C CA . VAL A 1 4 ? -46.343 -0.897 54.513 1.00 0.00 4 VAL A CA 3
ATOM 1700 C C . VAL A 1 4 ? -46.420 -0.154 53.131 1.00 0.00 4 VAL A C 3
ATOM 1701 O O . VAL A 1 4 ? -47.015 0.922 53.008 1.00 0.00 4 VAL A O 3
ATOM 1714 N N . VAL A 1 5 ? -45.807 -0.728 52.080 1.00 0.00 5 VAL A N 3
ATOM 1715 C CA . VAL A 1 5 ? -45.605 -0.033 50.761 1.00 0.00 5 VAL A CA 3
ATOM 1716 C C . VAL A 1 5 ? -46.895 -0.142 49.848 1.00 0.00 5 VAL A C 3
ATOM 1717 O O . VAL A 1 5 ? -47.035 -0.917 48.898 1.00 0.00 5 VAL A O 3
ATOM 1730 N N . ARG A 1 6 ? -47.829 0.714 50.232 1.00 0.00 6 ARG A N 3
ATOM 1731 C CA . ARG A 1 6 ? -49.231 0.798 49.731 1.00 0.00 6 ARG A CA 3
ATOM 1732 C C . ARG A 1 6 ? -49.389 1.319 48.253 1.00 0.00 6 ARG A C 3
ATOM 1733 O O . ARG A 1 6 ? -48.609 2.148 47.774 1.00 0.00 6 ARG A O 3
ATOM 1771 N N . PRO A 1 8 ? -51.669 3.194 44.834 1.00 0.00 8 PRO A N 3
ATOM 1772 C CA . PRO A 1 8 ? -52.689 4.258 44.586 1.00 0.00 8 PRO A CA 3
ATOM 1773 C C . PRO A 1 8 ? -53.957 3.789 43.757 1.00 0.00 8 PRO A C 3
ATOM 1774 O O . PRO A 1 8 ? -54.906 3.405 44.452 1.00 0.00 8 PRO A O 3
ATOM 1785 N N . PRO A 1 9 ? -54.101 3.732 42.388 1.00 0.00 9 PRO A N 3
ATOM 1786 C CA . PRO A 1 9 ? -55.304 3.131 41.721 1.00 0.00 9 PRO A CA 3
ATOM 1787 C C . PRO A 1 9 ? -55.277 1.561 41.717 1.00 0.00 9 PRO A C 3
ATOM 1788 O O . PRO A 1 9 ? -54.854 0.895 40.772 1.00 0.00 9 PRO A O 3
ATOM 1799 N N . LYS A 1 10 ? -55.680 1.001 42.854 1.00 0.00 10 LYS A N 3
ATOM 1800 C CA . LYS A 1 10 ? -55.083 -0.254 43.380 1.00 0.00 10 LYS A CA 3
ATOM 1801 C C . LYS A 1 10 ? -55.352 -1.625 42.664 1.00 0.00 10 LYS A C 3
ATOM 1802 O O . LYS A 1 10 ? -56.423 -1.907 42.120 1.00 0.00 10 LYS A O 3
ATOM 1821 N N . SER A 1 11 ? -54.365 -2.526 42.816 1.00 0.00 11 SER A N 3
ATOM 1822 C CA . SER A 1 11 ? -54.563 -4.004 42.820 1.00 0.00 11 SER A CA 3
ATOM 1823 C C . SER A 1 11 ? -55.684 -4.549 43.788 1.00 0.00 11 SER A C 3
ATOM 1824 O O . SER A 1 11 ? -56.104 -3.801 44.679 1.00 0.00 11 SER A O 3
ATOM 1832 N N . PRO A 1 12 ? -56.180 -5.825 43.728 1.00 0.00 12 PRO A N 3
ATOM 1833 C CA . PRO A 1 12 ? -57.013 -6.413 44.828 1.00 0.00 12 PRO A CA 3
ATOM 1834 C C . PRO A 1 12 ? -56.400 -6.324 46.275 1.00 0.00 12 PRO A C 3
ATOM 1835 O O . PRO A 1 12 ? -57.040 -5.786 47.184 1.00 0.00 12 PRO A O 3
ATOM 1846 N N . SER A 1 13 ? -55.127 -6.715 46.440 1.00 0.00 13 SER A N 3
ATOM 1847 C CA . SER A 1 13 ? -54.266 -6.201 47.539 1.00 0.00 13 SER A CA 3
ATOM 1848 C C . SER A 1 13 ? -53.559 -4.847 47.175 1.00 0.00 13 SER A C 3
ATOM 1849 O O . SER A 1 13 ? -52.582 -4.812 46.385 1.00 0.00 13 SER A O 3
ATOM 1858 N N . LYS B 2 1 ? -32.432 9.182 33.215 1.00 0.00 1 LYS B N 3
ATOM 1859 C CA . LYS B 2 1 ? -32.403 9.739 34.599 1.00 0.00 1 LYS B CA 3
ATOM 1860 C C . LYS B 2 1 ? -33.784 9.630 35.344 1.00 0.00 1 LYS B C 3
ATOM 1861 O O . LYS B 2 1 ? -34.830 9.836 34.724 1.00 0.00 1 LYS B O 3
ATOM 1882 N N . LEU B 2 2 ? -33.768 9.384 36.662 1.00 0.00 2 LEU B N 3
ATOM 1883 C CA . LEU B 2 2 ? -34.922 9.679 37.569 1.00 0.00 2 LEU B CA 3
ATOM 1884 C C . LEU B 2 2 ? -34.570 10.794 38.643 1.00 0.00 2 LEU B C 3
ATOM 1885 O O . LEU B 2 2 ? -33.411 11.231 38.684 1.00 0.00 2 LEU B O 3
ATOM 1901 N N . PRO B 2 3 ? -35.496 11.290 39.521 1.00 0.00 3 PRO B N 3
ATOM 1902 C CA . PRO B 2 3 ? -35.174 12.372 40.495 1.00 0.00 3 PRO B CA 3
ATOM 1903 C C . PRO B 2 3 ? -34.413 12.084 41.861 1.00 0.00 3 PRO B C 3
ATOM 1904 O O . PRO B 2 3 ? -34.438 10.960 42.388 1.00 0.00 3 PRO B O 3
ATOM 1915 N N . PRO B 2 4 ? -33.756 13.100 42.506 1.00 0.00 4 PRO B N 3
ATOM 1916 C CA . PRO B 2 4 ? -33.015 12.911 43.779 1.00 0.00 4 PRO B CA 3
ATOM 1917 C C . PRO B 2 4 ? -33.959 12.852 45.025 1.00 0.00 4 PRO B C 3
ATOM 1918 O O . PRO B 2 4 ? -34.855 13.682 45.203 1.00 0.00 4 PRO B O 3
ATOM 1929 N N . GLY B 2 5 ? -33.774 11.824 45.857 1.00 0.00 5 GLY B N 3
ATOM 1930 C CA . GLY B 2 5 ? -34.809 11.418 46.851 1.00 0.00 5 GLY B CA 3
ATOM 1931 C C . GLY B 2 5 ? -35.835 10.336 46.431 1.00 0.00 5 GLY B C 3
ATOM 1932 O O . GLY B 2 5 ? -36.910 10.287 47.033 1.00 0.00 5 GLY B O 3
ATOM 1936 N N . TRP B 2 6 ? -35.511 9.441 45.485 1.00 0.00 6 TRP B N 3
ATOM 1937 C CA . TRP B 2 6 ? -36.351 8.280 45.138 1.00 0.00 6 TRP B CA 3
ATOM 1938 C C . TRP B 2 6 ? -35.722 6.901 45.476 1.00 0.00 6 TRP B C 3
ATOM 1939 O O . TRP B 2 6 ? -34.501 6.759 45.591 1.00 0.00 6 TRP B O 3
ATOM 1960 N N . GLU B 2 7 ? -36.563 5.848 45.483 1.00 0.00 7 GLU B N 3
ATOM 1961 C CA . GLU B 2 7 ? -36.123 4.505 45.085 1.00 0.00 7 GLU B CA 3
ATOM 1962 C C . GLU B 2 7 ? -37.253 3.705 44.346 1.00 0.00 7 GLU B C 3
ATOM 1963 O O . GLU B 2 7 ? -38.111 4.260 43.651 1.00 0.00 7 GLU B O 3
ATOM 1975 N N . LYS B 2 8 ? -37.178 2.375 44.406 1.00 0.00 8 LYS B N 3
ATOM 1976 C CA . LYS B 2 8 ? -37.876 1.452 43.467 1.00 0.00 8 LYS B CA 3
ATOM 1977 C C . LYS B 2 8 ? -38.337 0.147 44.192 1.00 0.00 8 LYS B C 3
ATOM 1978 O O . LYS B 2 8 ? -37.521 -0.564 44.789 1.00 0.00 8 LYS B O 3
ATOM 1997 N N . ARG B 2 9 ? -39.654 -0.153 44.225 1.00 0.00 9 ARG B N 3
ATOM 1998 C CA . ARG B 2 9 ? -40.213 -1.129 45.221 1.00 0.00 9 ARG B CA 3
ATOM 1999 C C . ARG B 2 9 ? -41.280 -2.035 44.584 1.00 0.00 9 ARG B C 3
ATOM 2000 O O . ARG B 2 9 ? -42.299 -1.552 44.101 1.00 0.00 9 ARG B O 3
ATOM 2021 N N . MET B 2 10 ? -40.986 -3.332 44.521 1.00 0.00 10 MET B N 3
ATOM 2022 C CA . MET B 2 10 ? -41.336 -4.131 43.311 1.00 0.00 10 MET B CA 3
ATOM 2023 C C . MET B 2 10 ? -42.396 -5.260 43.463 1.00 0.00 10 MET B C 3
ATOM 2024 O O . MET B 2 10 ? -42.362 -6.064 44.398 1.00 0.00 10 MET B O 3
ATOM 2038 N N . SER B 2 11 ? -43.247 -5.412 42.425 1.00 0.00 11 SER B N 3
ATOM 2039 C CA . SER B 2 11 ? -43.880 -6.725 42.080 1.00 0.00 11 SER B CA 3
ATOM 2040 C C . SER B 2 11 ? -44.997 -7.270 43.044 1.00 0.00 11 SER B C 3
ATOM 2041 O O . SER B 2 11 ? -44.813 -8.219 43.807 1.00 0.00 11 SER B O 3
ATOM 2049 N N . ARG B 2 12 ? -46.195 -6.678 42.947 1.00 0.00 12 ARG B N 3
ATOM 2050 C CA . ARG B 2 12 ? -47.463 -7.240 43.517 1.00 0.00 12 ARG B CA 3
ATOM 2051 C C . ARG B 2 12 ? -48.423 -7.924 42.468 1.00 0.00 12 ARG B C 3
ATOM 2052 O O . ARG B 2 12 ? -49.367 -8.617 42.853 1.00 0.00 12 ARG B O 3
ATOM 2073 N N . SER B 2 13 ? -48.219 -7.738 41.150 1.00 0.00 13 SER B N 3
ATOM 2074 C CA . SER B 2 13 ? -48.822 -8.592 40.080 1.00 0.00 13 SER B CA 3
ATOM 2075 C C . SER B 2 13 ? -47.795 -8.756 38.889 1.00 0.00 13 SER B C 3
ATOM 2076 O O . SER B 2 13 ? -46.582 -8.603 39.079 1.00 0.00 13 SER B O 3
ATOM 2084 N N . SER B 2 14 ? -48.236 -9.066 37.653 1.00 0.00 14 SER B N 3
ATOM 2085 C CA . SER B 2 14 ? -47.321 -9.359 36.504 1.00 0.00 14 SER B CA 3
ATOM 2086 C C . SER B 2 14 ? -46.547 -8.112 35.931 1.00 0.00 14 SER B C 3
ATOM 2087 O O . SER B 2 14 ? -47.027 -7.405 35.033 1.00 0.00 14 SER B O 3
ATOM 2095 N N . GLY B 2 15 ? -45.366 -7.828 36.506 1.00 0.00 15 GLY B N 3
ATOM 2096 C CA . GLY B 2 15 ? -44.612 -6.564 36.245 1.00 0.00 15 GLY B CA 3
ATOM 2097 C C . GLY B 2 15 ? -45.217 -5.273 36.847 1.00 0.00 15 GLY B C 3
ATOM 2098 O O . GLY B 2 15 ? -45.356 -4.278 36.136 1.00 0.00 15 GLY B O 3
ATOM 2102 N N . ARG B 2 16 ? -45.633 -5.308 38.123 1.00 0.00 16 ARG B N 3
ATOM 2103 C CA . ARG B 2 16 ? -46.541 -4.287 38.715 1.00 0.00 16 ARG B CA 3
ATOM 2104 C C . ARG B 2 16 ? -46.013 -3.833 40.109 1.00 0.00 16 ARG B C 3
ATOM 2105 O O . ARG B 2 16 ? -45.866 -4.635 41.025 1.00 0.00 16 ARG B O 3
ATOM 2126 N N . VAL B 2 17 ? -45.779 -2.535 40.266 1.00 0.00 17 VAL B N 3
ATOM 2127 C CA . VAL B 2 17 ? -45.044 -1.937 41.420 1.00 0.00 17 VAL B CA 3
ATOM 2128 C C . VAL B 2 17 ? -43.497 -1.925 41.214 1.00 0.00 17 VAL B C 3
ATOM 2129 O O . VAL B 2 17 ? -42.913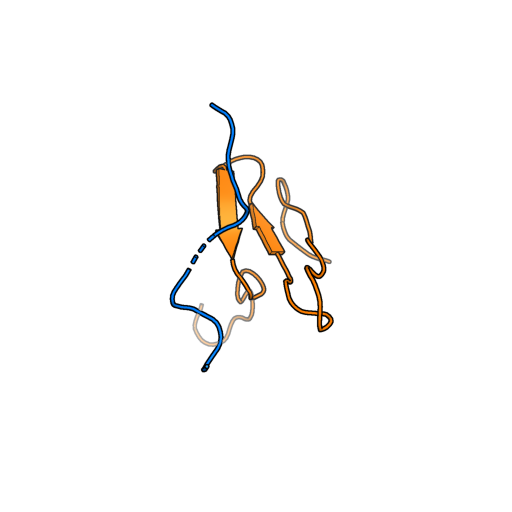 -2.884 40.701 1.00 0.00 17 VAL B O 3
ATOM 2142 N N . TYR B 2 18 ? -42.889 -0.743 41.436 1.00 0.00 18 TYR B N 3
ATOM 2143 C CA . TYR B 2 18 ? -41.541 -0.355 40.992 1.00 0.00 18 TYR B CA 3
ATOM 2144 C C . TYR B 2 18 ? -41.055 1.071 41.456 1.00 0.00 18 TYR B C 3
ATOM 2145 O O . TYR B 2 18 ? -39.929 1.419 41.117 1.00 0.00 18 TYR B O 3
ATOM 2163 N N . TYR B 2 19 ? -41.756 1.853 42.299 1.00 0.00 19 TYR B N 3
ATOM 2164 C CA . TYR B 2 19 ? -41.367 3.261 42.650 1.00 0.00 19 TYR B CA 3
ATOM 2165 C C . TYR B 2 19 ? -41.746 3.633 44.127 1.00 0.00 19 TYR B C 3
ATOM 2166 O O . TYR B 2 19 ? -42.777 3.247 44.688 1.00 0.00 19 TYR B O 3
ATOM 2184 N N . PHE B 2 20 ? -40.863 4.407 44.761 1.00 0.00 20 PHE B N 3
ATOM 2185 C CA . PHE B 2 20 ? -41.068 4.973 46.125 1.00 0.00 20 PHE B CA 3
ATOM 2186 C C . PHE B 2 20 ? -40.372 6.369 46.251 1.00 0.00 20 PHE B C 3
ATOM 2187 O O . PHE B 2 20 ? -39.169 6.476 46.023 1.00 0.00 20 PHE B O 3
ATOM 2204 N N . ASN B 2 21 ? -41.068 7.423 46.693 1.00 0.00 21 ASN B N 3
ATOM 2205 C CA . ASN B 2 21 ? -40.430 8.738 46.988 1.00 0.00 21 ASN B CA 3
ATOM 2206 C C . ASN B 2 21 ? -40.054 8.860 48.514 1.00 0.00 21 ASN B C 3
ATOM 2207 O O . ASN B 2 21 ? -40.919 8.759 49.389 1.00 0.00 21 ASN B O 3
ATOM 2218 N N . HIS B 2 22 ? -38.768 9.099 48.831 1.00 0.00 22 HIS B N 3
ATOM 2219 C CA . HIS B 2 22 ? -38.283 9.269 50.242 1.00 0.00 22 HIS B CA 3
ATOM 2220 C C . HIS B 2 22 ? -38.613 10.656 50.893 1.00 0.00 22 HIS B C 3
ATOM 2221 O O . HIS B 2 22 ? -39.168 10.715 51.992 1.00 0.00 22 HIS B O 3
ATOM 2235 N N . ILE B 2 23 ? -38.237 11.749 50.215 1.00 0.00 23 ILE B N 3
ATOM 2236 C CA . ILE B 2 23 ? -38.470 13.163 50.662 1.00 0.00 23 ILE B CA 3
ATOM 2237 C C . ILE B 2 23 ? -39.975 13.606 50.738 1.00 0.00 23 ILE B C 3
ATOM 2238 O O . ILE B 2 23 ? -40.401 14.171 51.747 1.00 0.00 23 ILE B O 3
ATOM 2254 N N . THR B 2 24 ? -40.783 13.300 49.711 1.00 0.00 24 THR B N 3
ATOM 2255 C CA . THR B 2 24 ? -42.278 13.352 49.782 1.00 0.00 24 THR B CA 3
ATOM 2256 C C . THR B 2 24 ? -42.929 12.382 50.837 1.00 0.00 24 THR B C 3
ATOM 2257 O O . THR B 2 24 ? -43.866 12.780 51.529 1.00 0.00 24 THR B O 3
ATOM 2268 N N . ASN B 2 25 ? -42.474 11.109 50.892 1.00 0.00 25 ASN B N 3
ATOM 2269 C CA . ASN B 2 25 ? -43.091 9.995 51.675 1.00 0.00 25 ASN B CA 3
ATOM 2270 C C . ASN B 2 25 ? -44.288 9.323 50.912 1.00 0.00 25 ASN B C 3
ATOM 2271 O O . ASN B 2 25 ? -45.437 9.386 51.358 1.00 0.00 25 ASN B O 3
ATOM 2282 N N . ALA B 2 26 ? -44.008 8.663 49.771 1.00 0.00 26 ALA B N 3
ATOM 2283 C CA . ALA B 2 26 ? -45.063 8.113 48.878 1.00 0.00 26 ALA B CA 3
ATOM 2284 C C . ALA B 2 26 ? -44.641 6.755 48.232 1.00 0.00 26 ALA B C 3
ATOM 2285 O O . ALA B 2 26 ? -43.766 6.696 47.367 1.00 0.00 26 ALA B O 3
ATOM 2292 N N . SER B 2 27 ? -45.310 5.660 48.611 1.00 0.00 27 SER B N 3
ATOM 2293 C CA . SER B 2 27 ? -45.278 4.387 47.836 1.00 0.00 27 SER B CA 3
ATOM 2294 C C . SER B 2 27 ? -46.243 4.376 46.618 1.00 0.00 27 SER B C 3
ATOM 2295 O O . SER B 2 27 ? -47.398 4.816 46.724 1.00 0.00 27 SER B O 3
ATOM 2303 N N . GLN B 2 28 ? -45.763 3.902 45.453 1.00 0.00 28 GLN B N 3
ATOM 2304 C CA . GLN B 2 28 ? -46.526 4.019 44.181 1.00 0.00 28 GLN B CA 3
ATOM 2305 C C . GLN B 2 28 ? -46.043 3.040 43.061 1.00 0.00 28 GLN B C 3
ATOM 2306 O O . GLN B 2 28 ? -44.896 2.592 43.001 1.00 0.00 28 GLN B O 3
ATOM 2320 N N . TRP B 2 29 ? -46.949 2.784 42.113 1.00 0.00 29 TRP B N 3
ATOM 2321 C CA . TRP B 2 29 ? -46.569 2.250 40.768 1.00 0.00 29 TRP B CA 3
ATOM 2322 C C . TRP B 2 29 ? -46.539 3.348 39.642 1.00 0.00 29 TRP B C 3
ATOM 2323 O O . TRP B 2 29 ? -46.910 3.086 38.495 1.00 0.00 29 TRP B O 3
ATOM 2344 N N . GLU B 2 30 ? -45.981 4.538 39.961 1.00 0.00 30 GLU B N 3
ATOM 2345 C CA . GLU B 2 30 ? -46.057 5.751 39.098 1.00 0.00 30 GLU B CA 3
ATOM 2346 C C . GLU B 2 30 ? -44.661 6.426 38.927 1.00 0.00 30 GLU B C 3
ATOM 2347 O O . GLU B 2 30 ? -43.885 6.596 39.875 1.00 0.00 30 GLU B O 3
ATOM 2359 N N . ARG B 2 31 ? -44.379 6.882 37.702 1.00 0.00 31 ARG B N 3
ATOM 2360 C CA . ARG B 2 31 ? -43.141 7.633 37.388 1.00 0.00 31 ARG B CA 3
ATOM 2361 C C . ARG B 2 31 ? -43.300 9.192 37.563 1.00 0.00 31 ARG B C 3
ATOM 2362 O O . ARG B 2 31 ? -44.202 9.757 36.937 1.00 0.00 31 ARG B O 3
ATOM 2383 N N . PRO B 2 32 ? -42.411 9.951 38.277 1.00 0.00 32 PRO B N 3
ATOM 2384 C CA . PRO B 2 32 ? -42.471 11.453 38.314 1.00 0.00 32 PRO B CA 3
ATOM 2385 C C . PRO B 2 32 ? -42.345 12.196 36.932 1.00 0.00 32 PRO B C 3
ATOM 2386 O O . PRO B 2 32 ? -43.027 13.189 36.681 1.00 0.00 32 PRO B O 3
ATOM 2397 N N . SER B 2 33 ? -41.496 11.667 36.036 1.00 0.00 33 SER B N 3
ATOM 2398 C CA . SER B 2 33 ? -41.448 12.063 34.591 1.00 0.00 33 SER B CA 3
ATOM 2399 C C . SER B 2 33 ? -42.480 11.399 33.615 1.00 0.00 33 SER B C 3
ATOM 2400 O O . SER B 2 33 ? -42.494 11.656 32.410 1.00 0.00 33 SER B O 3
ATOM 2408 N N . GLY B 2 34 ? -43.339 10.508 34.113 1.00 0.00 34 GLY B N 3
ATOM 2409 C CA . GLY B 2 34 ? -44.660 10.205 33.466 1.00 0.00 34 GLY B CA 3
ATOM 2410 C C . GLY B 2 34 ? -45.708 11.345 33.532 1.00 0.00 34 GLY B C 3
ATOM 2411 O O . GLY B 2 34 ? -46.741 11.227 34.188 1.00 0.00 34 GLY B O 3
ATOM 2415 N N . ASN B 2 35 ? -45.369 12.475 32.903 1.00 0.00 35 ASN B N 3
ATOM 2416 C CA . ASN B 2 35 ? -45.895 13.814 33.283 1.00 0.00 35 ASN B CA 3
ATOM 2417 C C . ASN B 2 35 ? -45.607 14.836 32.131 1.00 0.00 35 ASN B C 3
ATOM 2418 O O . ASN B 2 35 ? -44.553 14.793 31.483 1.00 0.00 35 ASN B O 3
ATOM 2429 N N . SER B 2 36 ? -46.500 15.823 31.947 1.00 0.00 36 SER B N 3
ATOM 2430 C CA . SER B 2 36 ? -46.195 17.029 31.111 1.00 0.00 36 SER B CA 3
ATOM 2431 C C . SER B 2 36 ? -45.002 17.935 31.581 1.00 0.00 36 SER B C 3
ATOM 2432 O O . SER B 2 36 ? -44.264 18.438 30.731 1.00 0.00 36 SER B O 3
ATOM 2440 N N . SER B 2 37 ? -44.774 18.120 32.896 1.00 0.00 37 SER B N 3
ATOM 2441 C CA . SER B 2 37 ? -43.471 18.624 33.406 1.00 0.00 37 SER B CA 3
ATOM 2442 C C . SER B 2 37 ? -42.424 17.486 33.611 1.00 0.00 37 SER B C 3
ATOM 2443 O O . SER B 2 37 ? -42.519 16.654 34.520 1.00 0.00 37 SER B O 3
ATOM 2451 N N . SER B 2 38 ? -41.418 17.512 32.745 1.00 0.00 38 SER B N 3
ATOM 2452 C CA . SER B 2 38 ? -40.158 16.726 32.899 1.00 0.00 38 SER B CA 3
ATOM 2453 C C . SER B 2 38 ? -38.925 17.642 32.602 1.00 0.00 38 SER B C 3
ATOM 2454 O O . SER B 2 38 ? -38.915 18.382 31.611 1.00 0.00 38 SER B O 3
ATOM 2462 N N . GLY B 2 39 ? -37.893 17.600 33.458 1.00 0.00 39 GLY B N 3
ATOM 2463 C CA . GLY B 2 39 ? -36.691 18.463 33.311 1.00 0.00 39 GLY B CA 3
ATOM 2464 C C . GLY B 2 39 ? -35.394 17.810 33.803 1.00 0.00 39 GLY B C 3
ATOM 2465 O O . GLY B 2 39 ? -35.376 17.091 34.828 1.00 0.00 39 GLY B O 3
ATOM 2470 N N . LYS A 1 1 ? -43.863 9.583 57.684 1.00 0.00 1 LYS A N 4
ATOM 2471 C CA . LYS A 1 1 ? -43.757 8.099 57.742 1.00 0.00 1 LYS A CA 4
ATOM 2472 C C . LYS A 1 1 ? -44.838 7.389 56.852 1.00 0.00 1 LYS A C 4
ATOM 2473 O O . LYS A 1 1 ? -46.016 7.740 56.950 1.00 0.00 1 LYS A O 4
ATOM 2494 N N . VAL A 1 2 ? -44.458 6.397 56.028 1.00 0.00 2 VAL A N 4
ATOM 2495 C CA . VAL A 1 2 ? -45.435 5.530 55.279 1.00 0.00 2 VAL A CA 4
ATOM 2496 C C . VAL A 1 2 ? -45.942 4.354 56.199 1.00 0.00 2 VAL A C 4
ATOM 2497 O O . VAL A 1 2 ? -45.260 3.932 57.142 1.00 0.00 2 VAL A O 4
ATOM 2510 N N . SER A 1 3 ? -47.135 3.801 55.916 1.00 0.00 3 SER A N 4
ATOM 2511 C CA . SER A 1 3 ? -47.581 2.499 56.498 1.00 0.00 3 SER A CA 4
ATOM 2512 C C . SER A 1 3 ? -46.846 1.257 55.868 1.00 0.00 3 SER A C 4
ATOM 2513 O O . SER A 1 3 ? -47.376 0.579 54.980 1.00 0.00 3 SER A O 4
ATOM 2521 N N . VAL A 1 4 ? -45.593 1.014 56.299 1.00 0.00 4 VAL A N 4
ATOM 2522 C CA . VAL A 1 4 ? -44.673 0.007 55.671 1.00 0.00 4 VAL A CA 4
ATOM 2523 C C . VAL A 1 4 ? -44.242 0.468 54.231 1.00 0.00 4 VAL A C 4
ATOM 2524 O O . VAL A 1 4 ? -43.570 1.487 54.047 1.00 0.00 4 VAL A O 4
ATOM 2537 N N . VAL A 1 5 ? -44.649 -0.301 53.233 1.00 0.00 5 VAL A N 4
ATOM 2538 C CA . VAL A 1 5 ? -44.586 0.070 51.787 1.00 0.00 5 VAL A CA 4
ATOM 2539 C C . VAL A 1 5 ? -45.964 -0.348 51.156 1.00 0.00 5 VAL A C 4
ATOM 2540 O O . VAL A 1 5 ? -46.440 -1.477 51.320 1.00 0.00 5 VAL A O 4
ATOM 2553 N N . ARG A 1 6 ? -46.625 0.567 50.436 1.00 0.00 6 ARG A N 4
ATOM 2554 C CA . ARG A 1 6 ? -48.091 0.483 50.160 1.00 0.00 6 ARG A CA 4
ATOM 2555 C C . ARG A 1 6 ? -48.426 0.919 48.684 1.00 0.00 6 ARG A C 4
ATOM 2556 O O . ARG A 1 6 ? -48.117 2.042 48.281 1.00 0.00 6 ARG A O 4
ATOM 2594 N N . PRO A 1 8 ? -50.924 2.451 45.910 1.00 0.00 8 PRO A N 4
ATOM 2595 C CA . PRO A 1 8 ? -52.091 3.347 46.181 1.00 0.00 8 PRO A CA 4
ATOM 2596 C C . PRO A 1 8 ? -53.515 2.923 45.629 1.00 0.00 8 PRO A C 4
ATOM 2597 O O . PRO A 1 8 ? -54.249 2.346 46.445 1.00 0.00 8 PRO A O 4
ATOM 2608 N N . PRO A 1 9 ? -53.986 3.106 44.354 1.00 0.00 9 PRO A N 4
ATOM 2609 C CA . PRO A 1 9 ? -55.220 2.429 43.853 1.00 0.00 9 PRO A CA 4
ATOM 2610 C C . PRO A 1 9 ? -55.012 0.906 43.537 1.00 0.00 9 PRO A C 4
ATOM 2611 O O . PRO A 1 9 ? -53.896 0.464 43.243 1.00 0.00 9 PRO A O 4
ATOM 2622 N N . LYS A 1 10 ? -56.078 0.087 43.598 1.00 0.00 10 LYS A N 4
ATOM 2623 C CA . LYS A 1 10 ? -55.947 -1.395 43.472 1.00 0.00 10 LYS A CA 4
ATOM 2624 C C . LYS A 1 10 ? -56.796 -2.019 42.311 1.00 0.00 10 LYS A C 4
ATOM 2625 O O . LYS A 1 10 ? -57.947 -2.422 42.494 1.00 0.00 10 LYS A O 4
ATOM 2644 N N . SER A 1 11 ? -56.180 -2.162 41.127 1.00 0.00 11 SER A N 4
ATOM 2645 C CA . SER A 1 11 ? -56.644 -3.117 40.068 1.00 0.00 11 SER A CA 4
ATOM 2646 C C . SER A 1 11 ? -56.204 -4.619 40.322 1.00 0.00 11 SER A C 4
ATOM 2647 O O . SER A 1 11 ? -55.417 -4.848 41.247 1.00 0.00 11 SER A O 4
ATOM 2655 N N . PRO A 1 12 ? -56.635 -5.683 39.570 1.00 0.00 12 PRO A N 4
ATOM 2656 C CA . PRO A 1 12 ? -56.114 -7.078 39.769 1.00 0.00 12 PRO A CA 4
ATOM 2657 C C . PRO A 1 12 ? -54.636 -7.308 39.279 1.00 0.00 12 PRO A C 4
ATOM 2658 O O . PRO A 1 12 ? -54.368 -7.805 38.179 1.00 0.00 12 PRO A O 4
ATOM 2669 N N . SER A 1 13 ? -53.679 -6.865 40.110 1.00 0.00 13 SER A N 4
ATOM 2670 C CA . SER A 1 13 ? -52.268 -6.601 39.731 1.00 0.00 13 SER A CA 4
ATOM 2671 C C . SER A 1 13 ? -51.585 -5.967 40.984 1.00 0.00 13 SER A C 4
ATOM 2672 O O . SER A 1 13 ? -51.451 -4.725 41.085 1.00 0.00 13 SER A O 4
ATOM 2681 N N . LYS B 2 1 ? -33.484 7.948 33.250 1.00 0.00 1 LYS B N 4
ATOM 2682 C CA . LYS B 2 1 ? -34.020 9.315 33.519 1.00 0.00 1 LYS B CA 4
ATOM 2683 C C . LYS B 2 1 ? -34.980 9.283 34.758 1.00 0.00 1 LYS B C 4
ATOM 2684 O O . LYS B 2 1 ? -36.174 9.019 34.595 1.00 0.00 1 LYS B O 4
ATOM 2705 N N . LEU B 2 2 ? -34.464 9.525 35.980 1.00 0.00 2 LEU B N 4
ATOM 2706 C CA . LEU B 2 2 ? -35.310 9.637 37.208 1.00 0.00 2 LEU B CA 4
ATOM 2707 C C . LEU B 2 2 ? -34.736 10.658 38.280 1.00 0.00 2 LEU B C 4
ATOM 2708 O O . LEU B 2 2 ? -33.559 11.025 38.176 1.00 0.00 2 LEU B O 4
ATOM 2724 N N . PRO B 2 3 ? -35.501 11.125 39.316 1.00 0.00 3 PRO B N 4
ATOM 2725 C CA . PRO B 2 3 ? -35.029 12.164 40.273 1.00 0.00 3 PRO B CA 4
ATOM 2726 C C . PRO B 2 3 ? -34.109 11.806 41.515 1.00 0.00 3 PRO B C 4
ATOM 2727 O O . PRO B 2 3 ? -34.099 10.661 41.992 1.00 0.00 3 PRO B O 4
ATOM 2738 N N . PRO B 2 4 ? -33.350 12.781 42.111 1.00 0.00 4 PRO B N 4
ATOM 2739 C CA . PRO B 2 4 ? -32.390 12.510 43.213 1.00 0.00 4 PRO B CA 4
ATOM 2740 C C . PRO B 2 4 ? -33.090 12.404 44.608 1.00 0.00 4 PRO B C 4
ATOM 2741 O O . PRO B 2 4 ? -33.675 13.363 45.122 1.00 0.00 4 PRO B O 4
ATOM 2752 N N . GLY B 2 5 ? -33.059 11.200 45.185 1.00 0.00 5 GLY B N 4
ATOM 2753 C CA . GLY B 2 5 ? -33.961 10.827 46.314 1.00 0.00 5 GLY B CA 4
ATOM 2754 C C . GLY B 2 5 ? -35.069 9.783 46.040 1.00 0.00 5 GLY B C 4
ATOM 2755 O O . GLY B 2 5 ? -36.045 9.752 46.791 1.00 0.00 5 GLY B O 4
ATOM 2759 N N . TRP B 2 6 ? -34.919 8.908 45.037 1.00 0.00 6 TRP B N 4
ATOM 2760 C CA . TRP B 2 6 ? -35.868 7.819 44.748 1.00 0.00 6 TRP B CA 4
ATOM 2761 C C . TRP B 2 6 ? -35.279 6.397 44.932 1.00 0.00 6 TRP B C 4
ATOM 2762 O O . TRP B 2 6 ? -34.064 6.192 44.847 1.00 0.00 6 TRP B O 4
ATOM 2783 N N . GLU B 2 7 ? -36.163 5.383 45.040 1.00 0.00 7 GLU B N 4
ATOM 2784 C CA . GLU B 2 7 ? -35.831 4.024 44.582 1.00 0.00 7 GLU B CA 4
ATOM 2785 C C . GLU B 2 7 ? -37.082 3.278 43.987 1.00 0.00 7 GLU B C 4
ATOM 2786 O O . GLU B 2 7 ? -37.964 3.879 43.364 1.00 0.00 7 GLU B O 4
ATOM 2798 N N . LYS B 2 8 ? -37.107 1.946 44.088 1.00 0.00 8 LYS B N 4
ATOM 2799 C CA . LYS B 2 8 ? -37.956 1.054 43.242 1.00 0.00 8 LYS B CA 4
ATOM 2800 C C . LYS B 2 8 ? -38.430 -0.213 44.029 1.00 0.00 8 LYS B C 4
ATOM 2801 O O . LYS B 2 8 ? -37.603 -0.978 44.537 1.00 0.00 8 LYS B O 4
ATOM 2820 N N . ARG B 2 9 ? -39.755 -0.420 44.226 1.00 0.00 9 ARG B N 4
ATOM 2821 C CA . ARG B 2 9 ? -40.255 -1.323 45.317 1.00 0.00 9 ARG B CA 4
ATOM 2822 C C . ARG B 2 9 ? -41.412 -2.233 44.860 1.00 0.00 9 ARG B C 4
ATOM 2823 O O . ARG B 2 9 ? -42.490 -1.758 44.525 1.00 0.00 9 ARG B O 4
ATOM 2844 N N . MET B 2 10 ? -41.157 -3.539 44.826 1.00 0.00 10 MET B N 4
ATOM 2845 C CA . MET B 2 10 ? -41.482 -4.357 43.636 1.00 0.00 10 MET B CA 4
ATOM 2846 C C . MET B 2 10 ? -42.477 -5.536 43.887 1.00 0.00 10 MET B C 4
ATOM 2847 O O . MET B 2 10 ? -42.143 -6.442 44.654 1.00 0.00 10 MET B O 4
ATOM 2861 N N . SER B 2 11 ? -43.647 -5.588 43.202 1.00 0.00 11 SER B N 4
ATOM 2862 C CA . SER B 2 11 ? -44.473 -6.846 43.119 1.00 0.00 11 SER B CA 4
ATOM 2863 C C . SER B 2 11 ? -45.232 -7.339 44.406 1.00 0.00 11 SER B C 4
ATOM 2864 O O . SER B 2 11 ? -44.661 -7.480 45.488 1.00 0.00 11 SER B O 4
ATOM 2872 N N . ARG B 2 12 ? -46.528 -7.684 44.271 1.00 0.00 12 ARG B N 4
ATOM 2873 C CA . ARG B 2 12 ? -47.226 -8.610 45.223 1.00 0.00 12 ARG B CA 4
ATOM 2874 C C . ARG B 2 12 ? -47.888 -9.834 44.492 1.00 0.00 12 ARG B C 4
ATOM 2875 O O . ARG B 2 12 ? -47.616 -10.980 44.848 1.00 0.00 12 ARG B O 4
ATOM 2896 N N . SER B 2 13 ? -48.774 -9.596 43.505 1.00 0.00 13 SER B N 4
ATOM 2897 C CA . SER B 2 13 ? -49.457 -10.671 42.723 1.00 0.00 13 SER B CA 4
ATOM 2898 C C . SER B 2 13 ? -48.609 -11.432 41.643 1.00 0.00 13 SER B C 4
ATOM 2899 O O . SER B 2 13 ? -48.738 -12.649 41.491 1.00 0.00 13 SER B O 4
ATOM 2907 N N . SER B 2 14 ? -47.794 -10.719 40.847 1.00 0.00 14 SER B N 4
ATOM 2908 C CA . SER B 2 14 ? -46.949 -11.308 39.761 1.00 0.00 14 SER B CA 4
ATOM 2909 C C . SER B 2 14 ? -45.745 -10.385 39.375 1.00 0.00 14 SER B C 4
ATOM 2910 O O . SER B 2 14 ? -44.593 -10.819 39.410 1.00 0.00 14 SER B O 4
ATOM 2918 N N . GLY B 2 15 ? -45.994 -9.112 39.019 1.00 0.00 15 GLY B N 4
ATOM 2919 C CA . GLY B 2 15 ? -44.909 -8.120 38.774 1.00 0.00 15 GLY B CA 4
ATOM 2920 C C . GLY B 2 15 ? -45.428 -6.672 38.707 1.00 0.00 15 GLY B C 4
ATOM 2921 O O . GLY B 2 15 ? -45.423 -6.073 37.629 1.00 0.00 15 GLY B O 4
ATOM 2925 N N . ARG B 2 16 ? -45.966 -6.155 39.824 1.00 0.00 16 ARG B N 4
ATOM 2926 C CA . ARG B 2 16 ? -46.609 -4.804 39.883 1.00 0.00 16 ARG B CA 4
ATOM 2927 C C . ARG B 2 16 ? -46.476 -4.136 41.288 1.00 0.00 16 ARG B C 4
ATOM 2928 O O . ARG B 2 16 ? -46.501 -4.780 42.330 1.00 0.00 16 ARG B O 4
ATOM 2949 N N . VAL B 2 17 ? -46.363 -2.810 41.307 1.00 0.00 17 VAL B N 4
ATOM 2950 C CA . VAL B 2 17 ? -45.517 -2.068 42.298 1.00 0.00 17 VAL B CA 4
ATOM 2951 C C . VAL B 2 17 ? -44.008 -2.075 41.921 1.00 0.00 17 VAL B C 4
ATOM 2952 O O . VAL B 2 17 ? -43.508 -3.095 41.454 1.00 0.00 17 VAL B O 4
ATOM 2965 N N . TYR B 2 18 ? -43.340 -0.899 41.928 1.00 0.00 18 TYR B N 4
ATOM 2966 C CA . TYR B 2 18 ? -42.011 -0.670 41.318 1.00 0.00 18 TYR B CA 4
ATOM 2967 C C . TYR B 2 18 ? -41.368 0.758 41.546 1.00 0.00 18 TYR B C 4
ATOM 2968 O O . TYR B 2 18 ? -40.251 0.957 41.082 1.00 0.00 18 TYR B O 4
ATOM 2986 N N . TYR B 2 19 ? -41.938 1.698 42.322 1.00 0.00 19 TYR B N 4
ATOM 2987 C CA . TYR B 2 19 ? -41.332 3.053 42.606 1.00 0.00 1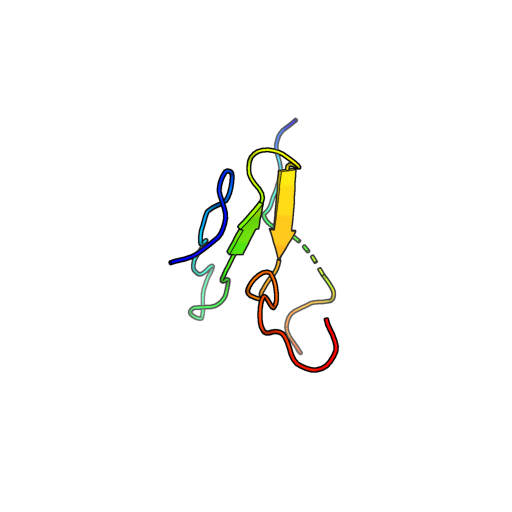9 TYR B CA 4
ATOM 2988 C C . TYR B 2 19 ? -41.600 3.546 44.082 1.00 0.00 19 TYR B C 4
ATOM 2989 O O . TYR B 2 19 ? -42.671 3.352 44.663 1.00 0.00 19 TYR B O 4
ATOM 3007 N N . PHE B 2 20 ? -40.594 4.189 44.699 1.00 0.00 20 PHE B N 4
ATOM 3008 C CA . PHE B 2 20 ? -40.683 4.779 46.077 1.00 0.00 20 PHE B CA 4
ATOM 3009 C C . PHE B 2 20 ? -39.874 6.119 46.205 1.00 0.00 20 PHE B C 4
ATOM 3010 O O . PHE B 2 20 ? -38.667 6.129 45.969 1.00 0.00 20 PHE B O 4
ATOM 3027 N N . ASN B 2 21 ? -40.481 7.230 46.657 1.00 0.00 21 ASN B N 4
ATOM 3028 C CA . ASN B 2 21 ? -39.732 8.487 46.967 1.00 0.00 21 ASN B CA 4
ATOM 3029 C C . ASN B 2 21 ? -39.225 8.494 48.454 1.00 0.00 21 ASN B C 4
ATOM 3030 O O . ASN B 2 21 ? -40.022 8.357 49.383 1.00 0.00 21 ASN B O 4
ATOM 3041 N N . HIS B 2 22 ? -37.917 8.699 48.684 1.00 0.00 22 HIS B N 4
ATOM 3042 C CA . HIS B 2 22 ? -37.334 8.830 50.059 1.00 0.00 22 HIS B CA 4
ATOM 3043 C C . HIS B 2 22 ? -37.548 10.213 50.762 1.00 0.00 22 HIS B C 4
ATOM 3044 O O . HIS B 2 22 ? -37.977 10.238 51.915 1.00 0.00 22 HIS B O 4
ATOM 3058 N N . ILE B 2 23 ? -37.227 11.346 50.107 1.00 0.00 23 ILE B N 4
ATOM 3059 C CA . ILE B 2 23 ? -37.303 12.714 50.735 1.00 0.00 23 ILE B CA 4
ATOM 3060 C C . ILE B 2 23 ? -38.768 13.166 51.099 1.00 0.00 23 ILE B C 4
ATOM 3061 O O . ILE B 2 23 ? -39.013 13.633 52.212 1.00 0.00 23 ILE B O 4
ATOM 3077 N N . THR B 2 24 ? -39.736 12.996 50.185 1.00 0.00 24 THR B N 4
ATOM 3078 C CA . THR B 2 24 ? -41.194 13.015 50.520 1.00 0.00 24 THR B CA 4
ATOM 3079 C C . THR B 2 24 ? -41.694 11.887 51.503 1.00 0.00 24 THR B C 4
ATOM 3080 O O . THR B 2 24 ? -42.541 12.160 52.353 1.00 0.00 24 THR B O 4
ATOM 3091 N N . ASN B 2 25 ? -41.250 10.633 51.308 1.00 0.00 25 ASN B N 4
ATOM 3092 C CA . ASN B 2 25 ? -41.852 9.398 51.887 1.00 0.00 25 ASN B CA 4
ATOM 3093 C C . ASN B 2 25 ? -43.178 8.975 51.159 1.00 0.00 25 ASN B C 4
ATOM 3094 O O . ASN B 2 25 ? -44.282 9.168 51.672 1.00 0.00 25 ASN B O 4
ATOM 3105 N N . ALA B 2 26 ? -43.068 8.411 49.945 1.00 0.00 26 ALA B N 4
ATOM 3106 C CA . ALA B 2 26 ? -44.242 8.036 49.113 1.00 0.00 26 ALA B CA 4
ATOM 3107 C C . ALA B 2 26 ? -43.999 6.690 48.367 1.00 0.00 26 ALA B C 4
ATOM 3108 O O . ALA B 2 26 ? -43.211 6.618 47.419 1.00 0.00 26 ALA B O 4
ATOM 3115 N N . SER B 2 27 ? -44.702 5.626 48.776 1.00 0.00 27 SER B N 4
ATOM 3116 C CA . SER B 2 27 ? -44.796 4.371 47.983 1.00 0.00 27 SER B CA 4
ATOM 3117 C C . SER B 2 27 ? -45.871 4.445 46.862 1.00 0.00 27 SER B C 4
ATOM 3118 O O . SER B 2 27 ? -47.037 4.775 47.104 1.00 0.00 27 SER B O 4
ATOM 3126 N N . GLN B 2 28 ? -45.454 4.148 45.625 1.00 0.00 28 GLN B N 4
ATOM 3127 C CA . GLN B 2 28 ? -46.355 4.215 44.445 1.00 0.00 28 GLN B CA 4
ATOM 3128 C C . GLN B 2 28 ? -46.069 3.149 43.336 1.00 0.00 28 GLN B C 4
ATOM 3129 O O . GLN B 2 28 ? -45.045 2.464 43.292 1.00 0.00 28 GLN B O 4
ATOM 3143 N N . TRP B 2 29 ? -47.008 3.086 42.386 1.00 0.00 29 TRP B N 4
ATOM 3144 C CA . TRP B 2 29 ? -46.800 2.366 41.087 1.00 0.00 29 TRP B CA 4
ATOM 3145 C C . TRP B 2 29 ? -46.822 3.257 39.792 1.00 0.00 29 TRP B C 4
ATOM 3146 O O . TRP B 2 29 ? -47.305 2.850 38.732 1.00 0.00 29 TRP B O 4
ATOM 3167 N N . GLU B 2 30 ? -46.155 4.421 39.870 1.00 0.00 30 GLU B N 4
ATOM 3168 C CA . GLU B 2 30 ? -45.729 5.238 38.706 1.00 0.00 30 GLU B CA 4
ATOM 3169 C C . GLU B 2 30 ? -44.302 5.812 38.936 1.00 0.00 30 GLU B C 4
ATOM 3170 O O . GLU B 2 30 ? -43.810 5.969 40.059 1.00 0.00 30 GLU B O 4
ATOM 3182 N N . ARG B 2 31 ? -43.666 6.187 37.830 1.00 0.00 31 ARG B N 4
ATOM 3183 C CA . ARG B 2 31 ? -42.446 7.012 37.849 1.00 0.00 31 ARG B CA 4
ATOM 3184 C C . ARG B 2 31 ? -42.762 8.559 37.785 1.00 0.00 31 ARG B C 4
ATOM 3185 O O . ARG B 2 31 ? -43.641 8.967 37.022 1.00 0.00 31 ARG B O 4
ATOM 3206 N N . PRO B 2 32 ? -42.021 9.467 38.492 1.00 0.00 32 PRO B N 4
ATOM 3207 C CA . PRO B 2 32 ? -42.230 10.958 38.411 1.00 0.00 32 PRO B CA 4
ATOM 3208 C C . PRO B 2 32 ? -42.061 11.685 37.016 1.00 0.00 32 PRO B C 4
ATOM 3209 O O . PRO B 2 32 ? -42.212 12.907 36.941 1.00 0.00 32 PRO B O 4
ATOM 3220 N N . SER B 2 33 ? -41.694 10.962 35.938 1.00 0.00 33 SER B N 4
ATOM 3221 C CA . SER B 2 33 ? -41.446 11.515 34.570 1.00 0.00 33 SER B CA 4
ATOM 3222 C C . SER B 2 33 ? -40.129 12.348 34.384 1.00 0.00 33 SER B C 4
ATOM 3223 O O . SER B 2 33 ? -39.240 11.951 33.618 1.00 0.00 33 SER B O 4
ATOM 3231 N N . GLY B 2 34 ? -40.007 13.505 35.054 1.00 0.00 34 GLY B N 4
ATOM 3232 C CA . GLY B 2 34 ? -38.817 14.401 34.952 1.00 0.00 34 GLY B CA 4
ATOM 3233 C C . GLY B 2 34 ? -38.777 15.376 33.751 1.00 0.00 34 GLY B C 4
ATOM 3234 O O . GLY B 2 34 ? -37.859 15.306 32.932 1.00 0.00 34 GLY B O 4
ATOM 3238 N N . ASN B 2 35 ? -39.756 16.284 33.665 1.00 0.00 35 ASN B N 4
ATOM 3239 C CA . ASN B 2 35 ? -39.806 17.358 32.630 1.00 0.00 35 ASN B CA 4
ATOM 3240 C C . ASN B 2 35 ? -40.348 18.674 33.279 1.00 0.00 35 ASN B C 4
ATOM 3241 O O . ASN B 2 35 ? -41.512 18.738 33.686 1.00 0.00 35 ASN B O 4
ATOM 3252 N N . SER B 2 36 ? -39.532 19.739 33.340 1.00 0.00 36 SER B N 4
ATOM 3253 C CA . SER B 2 36 ? -39.973 21.066 33.867 1.00 0.00 36 SER B CA 4
ATOM 3254 C C . SER B 2 36 ? -40.711 21.952 32.811 1.00 0.00 36 SER B C 4
ATOM 3255 O O . SER B 2 36 ? -40.153 22.892 32.235 1.00 0.00 36 SER B O 4
ATOM 3263 N N . SER B 2 37 ? -41.992 21.648 32.571 1.00 0.00 37 SER B N 4
ATOM 3264 C CA . SER B 2 37 ? -42.937 22.556 31.873 1.00 0.00 37 SER B CA 4
ATOM 3265 C C . SER B 2 37 ? -44.382 22.248 32.372 1.00 0.00 37 SER B C 4
ATOM 3266 O O . SER B 2 37 ? -44.937 21.164 32.172 1.00 0.00 37 SER B O 4
ATOM 3274 N N . SER B 2 38 ? -44.960 23.238 33.039 1.00 0.00 38 SER B N 4
ATOM 3275 C CA . SER B 2 38 ? -46.351 23.189 33.568 1.00 0.00 38 SER B CA 4
ATOM 3276 C C . SER B 2 38 ? -46.959 24.626 33.560 1.00 0.00 38 SER B C 4
ATOM 3277 O O . SER B 2 38 ? -46.636 25.442 34.434 1.00 0.00 38 SER B O 4
ATOM 3285 N N . GLY B 2 39 ? -47.802 24.936 32.570 1.00 0.00 39 GLY B N 4
ATOM 3286 C CA . GLY B 2 39 ? -48.420 26.275 32.432 1.00 0.00 39 GLY B CA 4
ATOM 3287 C C . GLY B 2 39 ? -49.609 26.244 31.473 1.00 0.00 39 GLY B C 4
ATOM 3288 O O . GLY B 2 39 ? -49.392 26.171 30.243 1.00 0.00 39 GLY B O 4
ATOM 3293 N N . LYS A 1 1 ? -51.965 3.434 59.524 1.00 0.00 1 LYS A N 5
ATOM 3294 C CA . LYS A 1 1 ? -51.209 2.232 59.992 1.00 0.00 1 LYS A CA 5
ATOM 3295 C C . LYS A 1 1 ? -49.832 2.119 59.245 1.00 0.00 1 LYS A C 5
ATOM 3296 O O . LYS A 1 1 ? -49.798 2.264 58.021 1.00 0.00 1 LYS A O 5
ATOM 3317 N N . VAL A 1 2 ? -48.726 1.822 59.956 1.00 0.00 2 VAL A N 5
ATOM 3318 C CA . VAL A 1 2 ? -47.389 1.563 59.320 1.00 0.00 2 VAL A CA 5
ATOM 3319 C C . VAL A 1 2 ? -47.365 0.311 58.361 1.00 0.00 2 VAL A C 5
ATOM 3320 O O . VAL A 1 2 ? -48.083 -0.676 58.573 1.00 0.00 2 VAL A O 5
ATOM 3333 N N . SER A 1 3 ? -46.609 0.394 57.253 1.00 0.00 3 SER A N 5
ATOM 3334 C CA . SER A 1 3 ? -46.556 -0.664 56.199 1.00 0.00 3 SER A CA 5
ATOM 3335 C C . SER A 1 3 ? -45.316 -0.494 55.260 1.00 0.00 3 SER A C 5
ATOM 3336 O O . SER A 1 3 ? -44.958 0.620 54.865 1.00 0.00 3 SER A O 5
ATOM 3344 N N . VAL A 1 4 ? -44.710 -1.616 54.835 1.00 0.00 4 VAL A N 5
ATOM 3345 C CA . VAL A 1 4 ? -43.533 -1.609 53.911 1.00 0.00 4 VAL A CA 5
ATOM 3346 C C . VAL A 1 4 ? -43.918 -1.313 52.410 1.00 0.00 4 VAL A C 5
ATOM 3347 O O . VAL A 1 4 ? -44.280 -2.213 51.649 1.00 0.00 4 VAL A O 5
ATOM 3360 N N . VAL A 1 5 ? -43.823 -0.031 51.997 1.00 0.00 5 VAL A N 5
ATOM 3361 C CA . VAL A 1 5 ? -43.936 0.426 50.567 1.00 0.00 5 VAL A CA 5
ATOM 3362 C C . VAL A 1 5 ? -45.373 0.186 49.965 1.00 0.00 5 VAL A C 5
ATOM 3363 O O . VAL A 1 5 ? -45.776 -0.939 49.669 1.00 0.00 5 VAL A O 5
ATOM 3376 N N . ARG A 1 6 ? -46.158 1.245 49.798 1.00 0.00 6 ARG A N 5
ATOM 3377 C CA . ARG A 1 6 ? -47.623 1.165 49.509 1.00 0.00 6 ARG A CA 5
ATOM 3378 C C . ARG A 1 6 ? -48.023 1.311 47.995 1.00 0.00 6 ARG A C 5
ATOM 3379 O O . ARG A 1 6 ? -47.248 1.777 47.156 1.00 0.00 6 ARG A O 5
ATOM 3417 N N . PRO A 1 8 ? -50.708 3.171 45.502 1.00 0.00 8 PRO A N 5
ATOM 3418 C CA . PRO A 1 8 ? -51.780 4.212 45.423 1.00 0.00 8 PRO A CA 5
ATOM 3419 C C . PRO A 1 8 ? -52.903 4.066 44.313 1.00 0.00 8 PRO A C 5
ATOM 3420 O O . PRO A 1 8 ? -53.988 3.615 44.706 1.00 0.00 8 PRO A O 5
ATOM 3431 N N . PRO A 1 9 ? -52.797 4.401 42.983 1.00 0.00 9 PRO A N 5
ATOM 3432 C CA . PRO A 1 9 ? -53.929 4.266 42.014 1.00 0.00 9 PRO A CA 5
ATOM 3433 C C . PRO A 1 9 ? -54.383 2.795 41.721 1.00 0.00 9 PRO A C 5
ATOM 3434 O O . PRO A 1 9 ? -53.591 1.848 41.719 1.00 0.00 9 PRO A O 5
ATOM 3445 N N . LYS A 1 10 ? -55.697 2.580 41.565 1.00 0.00 10 LYS A N 5
ATOM 3446 C CA . LYS A 1 10 ? -56.304 1.235 41.774 1.00 0.00 10 LYS A CA 5
ATOM 3447 C C . LYS A 1 10 ? -56.675 0.431 40.483 1.00 0.00 10 LYS A C 5
ATOM 3448 O O . LYS A 1 10 ? -57.800 0.473 39.984 1.00 0.00 10 LYS A O 5
ATOM 3467 N N . SER A 1 11 ? -55.793 -0.508 40.105 1.00 0.00 11 SER A N 5
ATOM 3468 C CA . SER A 1 11 ? -56.132 -1.953 40.275 1.00 0.00 11 SER A CA 5
ATOM 3469 C C . SER A 1 11 ? -56.315 -2.363 41.795 1.00 0.00 11 SER A C 5
ATOM 3470 O O . SER A 1 11 ? -55.491 -1.919 42.609 1.00 0.00 11 SER A O 5
ATOM 3478 N N . PRO A 1 12 ? -57.353 -3.137 42.248 1.00 0.00 12 PRO A N 5
ATOM 3479 C CA . PRO A 1 12 ? -57.569 -3.451 43.699 1.00 0.00 12 PRO A CA 5
ATOM 3480 C C . PRO A 1 12 ? -56.343 -4.062 44.466 1.00 0.00 12 PRO A C 5
ATOM 3481 O O . PRO A 1 12 ? -55.785 -3.412 45.358 1.00 0.00 12 PRO A O 5
ATOM 3492 N N . SER A 1 13 ? -55.864 -5.228 44.021 1.00 0.00 13 SER A N 5
ATOM 3493 C CA . SER A 1 13 ? -54.406 -5.497 43.967 1.00 0.00 13 SER A CA 5
ATOM 3494 C C . SER A 1 13 ? -53.890 -5.210 42.528 1.00 0.00 13 SER A C 5
ATOM 3495 O O . SER A 1 13 ? -52.835 -4.564 42.379 1.00 0.00 13 SER A O 5
ATOM 3504 N N . LYS B 2 1 ? -32.746 10.060 31.499 1.00 0.00 1 LYS B N 5
ATOM 3505 C CA . LYS B 2 1 ? -32.555 9.799 32.959 1.00 0.00 1 LYS B CA 5
ATOM 3506 C C . LYS B 2 1 ? -33.817 10.242 33.780 1.00 0.00 1 LYS B C 5
ATOM 3507 O O . LYS B 2 1 ? -34.331 11.343 33.577 1.00 0.00 1 LYS B O 5
ATOM 3528 N N . LEU B 2 2 ? -34.288 9.408 34.723 1.00 0.00 2 LEU B N 5
ATOM 3529 C CA . LEU B 2 2 ? -35.263 9.835 35.776 1.00 0.00 2 LEU B CA 5
ATOM 3530 C C . LEU B 2 2 ? -34.693 10.847 36.860 1.00 0.00 2 LEU B C 5
ATOM 3531 O O . LEU B 2 2 ? -33.477 11.078 36.876 1.00 0.00 2 LEU B O 5
ATOM 3547 N N . PRO B 2 3 ? -35.472 11.418 37.821 1.00 0.00 3 PRO B N 5
ATOM 3548 C CA . PRO B 2 3 ? -34.952 12.455 38.753 1.00 0.00 3 PRO B CA 5
ATOM 3549 C C . PRO B 2 3 ? -33.954 12.093 39.935 1.00 0.00 3 PRO B C 5
ATOM 3550 O O . PRO B 2 3 ? -33.874 10.935 40.384 1.00 0.00 3 PRO B O 5
ATOM 3561 N N . PRO B 2 4 ? -33.142 13.063 40.462 1.00 0.00 4 PRO B N 5
ATOM 3562 C CA . PRO B 2 4 ? -32.207 12.819 41.593 1.00 0.00 4 PRO B CA 5
ATOM 3563 C C . PRO B 2 4 ? -32.936 12.641 42.965 1.00 0.00 4 PRO B C 5
ATOM 3564 O O . PRO B 2 4 ? -33.884 13.361 43.293 1.00 0.00 4 PRO B O 5
ATOM 3575 N N . GLY B 2 5 ? -32.519 11.630 43.733 1.00 0.00 5 GLY B N 5
ATOM 3576 C CA . GLY B 2 5 ? -33.318 11.153 44.897 1.00 0.00 5 GLY B CA 5
ATOM 3577 C C . GLY B 2 5 ? -34.493 10.182 44.646 1.00 0.00 5 GLY B C 5
ATOM 3578 O O . GLY B 2 5 ? -35.402 10.146 45.478 1.00 0.00 5 GLY B O 5
ATOM 3582 N N . TRP B 2 6 ? -34.469 9.360 43.587 1.00 0.00 6 TRP B N 5
ATOM 3583 C CA . TRP B 2 6 ? -35.445 8.275 43.386 1.00 0.00 6 TRP B CA 5
ATOM 3584 C C . TRP B 2 6 ? -34.846 6.853 43.521 1.00 0.00 6 TRP B C 5
ATOM 3585 O O . TRP B 2 6 ? -33.646 6.640 43.314 1.00 0.00 6 TRP B O 5
ATOM 3606 N N . GLU B 2 7 ? -35.726 5.848 43.711 1.00 0.00 7 GLU B N 5
ATOM 3607 C CA . GLU B 2 7 ? -35.453 4.491 43.223 1.00 0.00 7 GLU B CA 5
ATOM 3608 C C . GLU B 2 7 ? -36.754 3.748 42.754 1.00 0.00 7 GLU B C 5
ATOM 3609 O O . GLU B 2 7 ? -37.721 4.351 42.280 1.00 0.00 7 GLU B O 5
ATOM 3621 N N . LYS B 2 8 ? -36.725 2.416 42.783 1.00 0.00 8 LYS B N 5
ATOM 3622 C CA . LYS B 2 8 ? -37.645 1.533 42.006 1.00 0.00 8 LYS B CA 5
ATOM 3623 C C . LYS B 2 8 ? -38.016 0.243 42.807 1.00 0.00 8 LYS B C 5
ATOM 3624 O O . LYS B 2 8 ? -37.127 -0.503 43.236 1.00 0.00 8 LYS B O 5
ATOM 3643 N N . ARG B 2 9 ? -39.314 -0.008 43.095 1.00 0.00 9 ARG B N 5
ATOM 3644 C CA . ARG B 2 9 ? -39.702 -0.950 44.199 1.00 0.00 9 ARG B CA 5
ATOM 3645 C C . ARG B 2 9 ? -40.849 -1.901 43.814 1.00 0.00 9 ARG B C 5
ATOM 3646 O O . ARG B 2 9 ? -41.961 -1.464 43.548 1.00 0.00 9 ARG B O 5
ATOM 3667 N N . MET B 2 10 ? -40.549 -3.196 43.778 1.00 0.00 10 MET B N 5
ATOM 3668 C CA . MET B 2 10 ? -41.356 -4.170 42.989 1.00 0.00 10 MET B CA 5
ATOM 3669 C C . MET B 2 10 ? -42.221 -5.151 43.828 1.00 0.00 10 MET B C 5
ATOM 3670 O O . MET B 2 10 ? -41.748 -6.154 44.373 1.00 0.00 10 MET B O 5
ATOM 3684 N N . SER B 2 11 ? -43.540 -4.905 43.806 1.00 0.00 11 SER B N 5
ATOM 3685 C CA . SER B 2 11 ? -44.571 -5.899 44.249 1.00 0.00 11 SER B CA 5
ATOM 3686 C C . SER B 2 11 ? -44.585 -6.289 45.779 1.00 0.00 11 SER B C 5
ATOM 3687 O O . SER B 2 11 ? -44.076 -5.570 46.642 1.00 0.00 11 SER B O 5
ATOM 3695 N N . ARG B 2 12 ? -45.247 -7.409 46.127 1.00 0.00 12 ARG B N 5
ATOM 3696 C CA . ARG B 2 12 ? -45.098 -8.092 47.446 1.00 0.00 12 ARG B CA 5
ATOM 3697 C C . ARG B 2 12 ? -44.703 -9.581 47.145 1.00 0.00 12 ARG B C 5
ATOM 3698 O O . ARG B 2 12 ? -43.526 -9.933 47.205 1.00 0.00 12 ARG B O 5
ATOM 3719 N N . SER B 2 13 ? -45.655 -10.420 46.701 1.00 0.00 13 SER B N 5
ATOM 3720 C CA . SER B 2 13 ? -45.372 -11.506 45.713 1.00 0.00 13 SER B CA 5
ATOM 3721 C C . SER B 2 13 ? -46.580 -11.543 44.718 1.00 0.00 13 SER B C 5
ATOM 3722 O O . SER B 2 13 ? -47.612 -12.163 44.992 1.00 0.00 13 SER B O 5
ATOM 3730 N N . SER B 2 14 ? -46.559 -10.712 43.649 1.00 0.00 14 SER B N 5
ATOM 3731 C CA . SER B 2 14 ? -47.823 -10.326 42.926 1.00 0.00 14 SER B CA 5
ATOM 3732 C C . SER B 2 14 ? -47.742 -9.870 41.427 1.00 0.00 14 SER B C 5
ATOM 3733 O O . SER B 2 14 ? -48.760 -9.964 40.731 1.00 0.00 14 SER B O 5
ATOM 3741 N N . GLY B 2 15 ? -46.630 -9.293 40.932 1.00 0.00 15 GLY B N 5
ATOM 3742 C CA . GLY B 2 15 ? -46.586 -8.652 39.578 1.00 0.00 15 GLY B CA 5
ATOM 3743 C C . GLY B 2 15 ? -47.126 -7.203 39.505 1.00 0.00 15 GLY B C 5
ATOM 3744 O O . GLY B 2 15 ? -47.917 -6.869 38.623 1.00 0.00 15 GLY B O 5
ATOM 3748 N N . ARG B 2 16 ? -46.742 -6.369 40.478 1.00 0.00 16 ARG B N 5
ATOM 3749 C CA . ARG B 2 16 ? -47.124 -4.937 40.557 1.00 0.00 16 ARG B CA 5
ATOM 3750 C C . ARG B 2 16 ? -45.907 -4.051 40.975 1.00 0.00 16 ARG B C 5
ATOM 3751 O O . ARG B 2 16 ? -44.855 -4.552 41.358 1.00 0.00 16 ARG B O 5
ATOM 3772 N N . VAL B 2 17 ? -46.060 -2.722 40.939 1.00 0.00 17 VAL B N 5
ATOM 3773 C CA . VAL B 2 17 ? -45.166 -1.775 41.682 1.00 0.00 17 VAL B CA 5
ATOM 3774 C C . VAL B 2 17 ? -43.706 -1.631 41.095 1.00 0.00 17 VAL B C 5
ATOM 3775 O O . VAL B 2 17 ? -43.142 -2.581 40.550 1.00 0.00 17 VAL B O 5
ATOM 3788 N N . TYR B 2 18 ? -43.122 -0.411 41.089 1.00 0.00 18 TYR B N 5
ATOM 3789 C CA . TYR B 2 18 ? -41.835 -0.102 40.418 1.00 0.00 18 TYR B CA 5
ATOM 3790 C C . TYR B 2 18 ? -41.212 1.312 40.724 1.00 0.00 18 TYR B C 5
ATOM 3791 O O . TYR B 2 18 ? -40.181 1.617 40.130 1.00 0.00 18 TYR B O 5
ATOM 3809 N N . TYR B 2 19 ? -41.675 2.129 41.693 1.00 0.00 19 TYR B N 5
ATOM 3810 C CA . TYR B 2 19 ? -41.132 3.511 41.932 1.00 0.00 19 TYR B CA 5
ATOM 3811 C C . TYR B 2 19 ? -41.199 3.962 43.436 1.00 0.00 19 TYR B C 5
ATOM 3812 O O . TYR B 2 19 ? -42.097 3.615 44.209 1.00 0.00 19 TYR B O 5
ATOM 3830 N N . PHE B 2 20 ? -40.192 4.739 43.856 1.00 0.00 20 PHE B N 5
ATOM 3831 C CA . PHE B 2 20 ? -40.096 5.324 45.227 1.00 0.00 20 PHE B CA 5
ATOM 3832 C C . PHE B 2 20 ? -39.288 6.668 45.213 1.00 0.00 20 PHE B C 5
ATOM 3833 O O . PHE B 2 20 ? -38.139 6.685 44.774 1.00 0.00 20 PHE B O 5
ATOM 3850 N N . ASN B 2 21 ? -39.820 7.774 45.756 1.00 0.00 21 ASN B N 5
ATOM 3851 C CA . ASN B 2 21 ? -39.032 9.030 45.959 1.00 0.00 21 ASN B CA 5
ATOM 3852 C C . ASN B 2 21 ? -38.435 9.092 47.412 1.00 0.00 21 ASN B C 5
ATOM 3853 O O . ASN B 2 21 ? -39.177 8.990 48.392 1.00 0.00 21 ASN B O 5
ATOM 3864 N N . HIS B 2 22 ? -37.113 9.299 47.564 1.00 0.00 22 HIS B N 5
ATOM 3865 C CA . HIS B 2 22 ? -36.454 9.433 48.904 1.00 0.00 22 HIS B CA 5
ATOM 3866 C C . HIS B 2 22 ? -36.610 10.836 49.585 1.00 0.00 22 HIS B C 5
ATOM 3867 O O . HIS B 2 22 ? -36.895 10.908 50.780 1.00 0.00 22 HIS B O 5
ATOM 3881 N N . ILE B 2 23 ? -36.400 11.935 48.841 1.00 0.00 23 ILE B N 5
ATOM 3882 C CA . ILE B 2 23 ? -36.454 13.341 49.372 1.00 0.00 23 ILE B CA 5
ATOM 3883 C C . ILE B 2 23 ? -37.899 13.771 49.826 1.00 0.00 23 ILE B C 5
ATOM 3884 O O . ILE B 2 23 ? -38.096 14.210 50.959 1.00 0.00 23 ILE B O 5
ATOM 3900 N N . THR B 2 24 ? -38.901 13.596 48.950 1.00 0.00 24 THR B N 5
ATOM 3901 C CA . THR B 2 24 ? -40.350 13.609 49.320 1.00 0.00 24 THR B CA 5
ATOM 3902 C C . THR B 2 24 ? -40.788 12.573 50.426 1.00 0.00 24 THR B C 5
ATOM 3903 O O . THR B 2 24 ? -41.573 12.916 51.309 1.00 0.00 24 THR B O 5
ATOM 3914 N N . ASN B 2 25 ? -40.344 11.307 50.308 1.00 0.00 25 ASN B N 5
ATOM 3915 C CA . ASN B 2 25 ? -40.902 10.123 51.026 1.00 0.00 25 ASN B CA 5
ATOM 3916 C C . ASN B 2 25 ? -42.265 9.635 50.405 1.00 0.00 25 ASN B C 5
ATOM 3917 O O . ASN B 2 25 ? -43.334 9.732 51.009 1.00 0.00 25 ASN B O 5
ATOM 3928 N N . ALA B 2 26 ? -42.213 9.136 49.154 1.00 0.00 26 ALA B N 5
ATOM 3929 C CA . ALA B 2 26 ? -43.403 8.636 48.424 1.00 0.00 26 ALA B CA 5
ATOM 3930 C C . ALA B 2 26 ? -43.169 7.175 47.940 1.00 0.00 26 ALA B C 5
ATOM 3931 O O . ALA B 2 26 ? -42.223 6.898 47.199 1.00 0.00 26 ALA B O 5
ATOM 3938 N N . SER B 2 27 ? -44.046 6.249 48.346 1.00 0.00 27 SER B N 5
ATOM 3939 C CA . SER B 2 27 ? -44.109 4.884 47.749 1.00 0.00 27 SER B CA 5
ATOM 3940 C C . SER B 2 27 ? -45.256 4.786 46.710 1.00 0.00 27 SER B C 5
ATOM 3941 O O . SER B 2 27 ? -46.410 5.113 47.010 1.00 0.00 27 SER B O 5
ATOM 3949 N N . GLN B 2 28 ? -44.905 4.443 45.459 1.00 0.00 28 GLN B N 5
ATOM 3950 C CA . GLN B 2 28 ? -45.823 4.638 44.308 1.00 0.00 28 GLN B CA 5
ATOM 3951 C C . GLN B 2 28 ? -45.558 3.643 43.134 1.00 0.00 28 GLN B C 5
ATOM 3952 O O . GLN B 2 28 ? -44.571 2.900 43.082 1.00 0.00 28 GLN B O 5
ATOM 3966 N N . TRP B 2 29 ? -46.466 3.651 42.159 1.00 0.00 29 TRP B N 5
ATOM 3967 C CA . TRP B 2 29 ? -46.240 2.989 40.844 1.00 0.00 29 TRP B CA 5
ATOM 3968 C C . TRP B 2 29 ? -46.483 3.940 39.623 1.00 0.00 29 TRP B C 5
ATOM 3969 O O . TRP B 2 29 ? -47.123 3.579 38.630 1.00 0.00 29 TRP B O 5
ATOM 3990 N N . GLU B 2 30 ? -45.840 5.123 39.675 1.00 0.00 30 GLU B N 5
ATOM 3991 C CA . GLU B 2 30 ? -45.950 6.177 38.637 1.00 0.00 30 GLU B CA 5
ATOM 3992 C C . GLU B 2 30 ? -44.545 6.768 38.304 1.00 0.00 30 GLU B C 5
ATOM 3993 O O . GLU B 2 30 ? -43.715 7.033 39.183 1.00 0.00 30 GLU B O 5
ATOM 4005 N N . ARG B 2 31 ? -44.288 7.036 37.012 1.00 0.00 31 ARG B N 5
ATOM 4006 C CA . ARG B 2 31 ? -43.066 7.757 36.589 1.00 0.00 31 ARG B CA 5
ATOM 4007 C C . ARG B 2 31 ? -43.193 9.320 36.746 1.00 0.00 31 ARG B C 5
ATOM 4008 O O . ARG B 2 31 ? -44.121 9.878 36.151 1.00 0.00 31 ARG B O 5
ATOM 4029 N N . PRO B 2 32 ? -42.264 10.076 37.414 1.00 0.00 32 PRO B N 5
ATOM 4030 C CA . PRO B 2 32 ? -42.365 11.573 37.555 1.00 0.00 32 PRO B CA 5
ATOM 4031 C C . PRO B 2 32 ? -42.360 12.491 36.268 1.00 0.00 32 PRO B C 5
ATOM 4032 O O . PRO B 2 32 ? -42.281 13.716 36.390 1.00 0.00 32 PRO B O 5
ATOM 4043 N N . SER B 2 33 ? -42.398 11.920 35.050 1.00 0.00 33 SER B N 5
ATOM 4044 C CA . SER B 2 33 ? -42.295 12.651 33.746 1.00 0.00 33 SER B CA 5
ATOM 4045 C C . SER B 2 33 ? -40.851 13.078 33.307 1.00 0.00 33 SER B C 5
ATOM 4046 O O . SER B 2 33 ? -40.370 12.617 32.264 1.00 0.00 33 SER B O 5
ATOM 4054 N N . GLY B 2 34 ? -40.177 13.953 34.071 1.00 0.00 34 GLY B N 5
ATOM 4055 C CA . GLY B 2 34 ? -38.956 14.676 33.608 1.00 0.00 34 GLY B CA 5
ATOM 4056 C C . GLY B 2 34 ? -39.235 16.119 33.135 1.00 0.00 34 GLY B C 5
ATOM 4057 O O . GLY B 2 34 ? -38.932 17.080 33.843 1.00 0.00 34 GLY B O 5
ATOM 4061 N N . ASN B 2 35 ? -39.852 16.255 31.953 1.00 0.00 35 ASN B N 5
ATOM 4062 C CA . ASN B 2 35 ? -40.354 17.572 31.459 1.00 0.00 35 ASN B CA 5
ATOM 4063 C C . ASN B 2 35 ? -41.839 17.790 31.908 1.00 0.00 35 ASN B C 5
ATOM 4064 O O . ASN B 2 35 ? -42.786 17.474 31.181 1.00 0.00 35 ASN B O 5
ATOM 4075 N N . SER B 2 36 ? -42.039 18.331 33.123 1.00 0.00 36 SER B N 5
ATOM 4076 C CA . SER B 2 36 ? -43.395 18.469 33.734 1.00 0.00 36 SER B CA 5
ATOM 4077 C C . SER B 2 36 ? -44.190 19.755 33.317 1.00 0.00 36 SER B C 5
ATOM 4078 O O . SER B 2 36 ? -44.536 20.594 34.156 1.00 0.00 36 SER B O 5
ATOM 4086 N N . SER B 2 37 ? -44.553 19.861 32.028 1.00 0.00 37 SER B N 5
ATOM 4087 C CA . SER B 2 37 ? -45.470 20.922 31.531 1.00 0.00 37 SER B CA 5
ATOM 4088 C C . SER B 2 37 ? -46.962 20.484 31.568 1.00 0.00 37 SER B C 5
ATOM 4089 O O . SER B 2 37 ? -47.445 19.709 30.736 1.00 0.00 37 SER B O 5
ATOM 4097 N N . SER B 2 38 ? -47.651 21.040 32.557 1.00 0.00 38 SER B N 5
ATOM 4098 C CA . SER B 2 38 ? -49.126 20.886 32.741 1.00 0.00 38 SER B CA 5
ATOM 4099 C C . SER B 2 38 ? -49.901 22.229 32.518 1.00 0.00 38 SER B C 5
ATOM 4100 O O . SER B 2 38 ? -50.777 22.288 31.650 1.00 0.00 38 SER B O 5
ATOM 4108 N N . GLY B 2 39 ? -49.592 23.283 33.289 1.00 0.00 39 GLY B N 5
ATOM 4109 C CA . GLY B 2 39 ? -50.197 24.622 33.118 1.00 0.00 39 GLY B CA 5
ATOM 4110 C C . GLY B 2 39 ? -49.560 25.627 34.077 1.00 0.00 39 GLY B C 5
ATOM 4111 O O . GLY B 2 39 ? -48.436 26.102 33.800 1.00 0.00 39 GLY B O 5
ATOM 4116 N N . LYS A 1 1 ? -43.918 0.148 61.195 1.00 0.00 1 LYS A N 6
ATOM 4117 C CA . LYS A 1 1 ? -43.549 1.596 61.281 1.00 0.00 1 LYS A CA 6
ATOM 4118 C C . LYS A 1 1 ? -43.248 2.119 59.836 1.00 0.00 1 LYS A C 6
ATOM 4119 O O . LYS A 1 1 ? -42.291 1.639 59.229 1.00 0.00 1 LYS A O 6
ATOM 4140 N N . VAL A 1 2 ? -44.104 2.991 59.259 1.00 0.00 2 VAL A N 6
ATOM 4141 C CA . VAL A 1 2 ? -44.260 3.136 57.765 1.00 0.00 2 VAL A CA 6
ATOM 4142 C C . VAL A 1 2 ? -44.636 1.776 57.072 1.00 0.00 2 VAL A C 6
ATOM 4143 O O . VAL A 1 2 ? -45.797 1.366 57.165 1.00 0.00 2 VAL A O 6
ATOM 4156 N N . SER A 1 3 ? -43.667 1.009 56.541 1.00 0.00 3 SER A N 6
ATOM 4157 C CA . SER A 1 3 ? -43.784 -0.473 56.330 1.00 0.00 3 SER A CA 6
ATOM 4158 C C . SER A 1 3 ? -44.745 -1.057 55.233 1.00 0.00 3 SER A C 6
ATOM 4159 O O . SER A 1 3 ? -44.353 -2.003 54.546 1.00 0.00 3 SER A O 6
ATOM 4167 N N . VAL A 1 4 ? -45.976 -0.548 55.061 1.00 0.00 4 VAL A N 6
ATOM 4168 C CA . VAL A 1 4 ? -46.933 -1.046 54.021 1.00 0.00 4 VAL A CA 6
ATOM 4169 C C . VAL A 1 4 ? -46.619 -0.366 52.642 1.00 0.00 4 VAL A C 6
ATOM 4170 O O . VAL A 1 4 ? -47.068 0.751 52.358 1.00 0.00 4 VAL A O 6
ATOM 4183 N N . VAL A 1 5 ? -45.881 -1.070 51.765 1.00 0.00 5 VAL A N 6
ATOM 4184 C CA . VAL A 1 5 ? -45.552 -0.567 50.393 1.00 0.00 5 VAL A CA 6
ATOM 4185 C C . VAL A 1 5 ? -46.815 -0.735 49.469 1.00 0.00 5 VAL A C 6
ATOM 4186 O O . VAL A 1 5 ? -47.314 -1.842 49.235 1.00 0.00 5 VAL A O 6
ATOM 4199 N N . ARG A 1 6 ? -47.339 0.399 48.998 1.00 0.00 6 ARG A N 6
ATOM 4200 C CA . ARG A 1 6 ? -48.635 0.479 48.268 1.00 0.00 6 ARG A CA 6
ATOM 4201 C C . ARG A 1 6 ? -48.482 0.493 46.708 1.00 0.00 6 ARG A C 6
ATOM 4202 O O . ARG A 1 6 ? -47.632 1.181 46.134 1.00 0.00 6 ARG A O 6
ATOM 4240 N N . PRO A 1 8 ? -50.517 2.887 44.205 1.00 0.00 8 PRO A N 6
ATOM 4241 C CA . PRO A 1 8 ? -51.095 4.226 44.523 1.00 0.00 8 PRO A CA 6
ATOM 4242 C C . PRO A 1 8 ? -52.664 4.362 44.486 1.00 0.00 8 PRO A C 6
ATOM 4243 O O . PRO A 1 8 ? -53.195 4.760 45.531 1.00 0.00 8 PRO A O 6
ATOM 4254 N N . PRO A 1 9 ? -53.461 3.994 43.436 1.00 0.00 9 PRO A N 6
ATOM 4255 C CA . PRO A 1 9 ? -54.927 3.775 43.581 1.00 0.00 9 PRO A CA 6
ATOM 4256 C C . PRO A 1 9 ? -55.258 2.467 44.398 1.00 0.00 9 PRO A C 6
ATOM 4257 O O . PRO A 1 9 ? -55.131 2.474 45.627 1.00 0.00 9 PRO A O 6
ATOM 4268 N N . LYS A 1 10 ? -55.665 1.363 43.748 1.00 0.00 10 LYS A N 6
ATOM 4269 C CA . LYS A 1 10 ? -55.746 0.007 44.370 1.00 0.00 10 LYS A CA 6
ATOM 4270 C C . LYS A 1 10 ? -55.796 -1.138 43.287 1.00 0.00 10 LYS A C 6
ATOM 4271 O O . LYS A 1 10 ? -56.011 -0.909 42.090 1.00 0.00 10 LYS A O 6
ATOM 4290 N N . SER A 1 11 ? -55.682 -2.399 43.738 1.00 0.00 11 SER A N 6
ATOM 4291 C CA . SER A 1 11 ? -56.180 -3.597 42.996 1.00 0.00 11 SER A CA 6
ATOM 4292 C C . SER A 1 11 ? -57.670 -3.546 42.466 1.00 0.00 11 SER A C 6
ATOM 4293 O O . SER A 1 11 ? -58.473 -2.812 43.051 1.00 0.00 11 SER A O 6
ATOM 4301 N N . PRO A 1 12 ? -58.122 -4.291 41.410 1.00 0.00 12 PRO A N 6
ATOM 4302 C CA . PRO A 1 12 ? -59.566 -4.324 41.012 1.00 0.00 12 PRO A CA 6
ATOM 4303 C C . PRO A 1 12 ? -60.568 -4.845 42.105 1.00 0.00 12 PRO A C 6
ATOM 4304 O O . PRO A 1 12 ? -61.484 -4.113 42.492 1.00 0.00 12 PRO A O 6
ATOM 4315 N N . SER A 1 13 ? -60.331 -6.046 42.655 1.00 0.00 13 SER A N 6
ATOM 4316 C CA . SER A 1 13 ? -60.872 -6.457 43.977 1.00 0.00 13 SER A CA 6
ATOM 4317 C C . SER A 1 13 ? -60.188 -5.697 45.153 1.00 0.00 13 SER A C 6
ATOM 4318 O O . SER A 1 13 ? -60.891 -5.027 45.939 1.00 0.00 13 SER A O 6
ATOM 4327 N N . LYS B 2 1 ? -30.502 11.639 34.431 1.00 0.00 1 LYS B N 6
ATOM 4328 C CA . LYS B 2 1 ? -30.913 10.671 35.494 1.00 0.00 1 LYS B CA 6
ATOM 4329 C C . LYS B 2 1 ? -32.367 10.925 36.046 1.00 0.00 1 LYS B C 6
ATOM 4330 O O . LYS B 2 1 ? -32.951 11.978 35.784 1.00 0.00 1 LYS B O 6
ATOM 4351 N N . LEU B 2 2 ? -32.924 10.008 36.860 1.00 0.00 2 LEU B N 6
ATOM 4352 C CA . LEU B 2 2 ? -34.120 10.310 37.711 1.00 0.00 2 LEU B CA 6
ATOM 4353 C C . LEU B 2 2 ? -33.835 11.257 38.955 1.00 0.00 2 LEU B C 6
ATOM 4354 O O . LEU B 2 2 ? -32.659 11.505 39.261 1.00 0.00 2 LEU B O 6
ATOM 4370 N N . PRO B 2 3 ? -34.833 11.776 39.728 1.00 0.00 3 PRO B N 6
ATOM 4371 C CA . PRO B 2 3 ? -34.569 12.780 40.793 1.00 0.00 3 PRO B CA 6
ATOM 4372 C C . PRO B 2 3 ? -33.874 12.390 42.169 1.00 0.00 3 PRO B C 6
ATOM 4373 O O . PRO B 2 3 ? -33.918 11.230 42.616 1.00 0.00 3 PRO B O 6
ATOM 4384 N N . PRO B 2 4 ? -33.191 13.345 42.882 1.00 0.00 4 PRO B N 6
ATOM 4385 C CA . PRO B 2 4 ? -32.638 13.099 44.243 1.00 0.00 4 PRO B CA 6
ATOM 4386 C C . PRO B 2 4 ? -33.747 12.999 45.346 1.00 0.00 4 PRO B C 6
ATOM 4387 O O . PRO B 2 4 ? -34.658 13.829 45.423 1.00 0.00 4 PRO B O 6
ATOM 4398 N N . GLY B 2 5 ? -33.691 11.935 46.149 1.00 0.00 5 GLY B N 6
ATOM 4399 C CA . GLY B 2 5 ? -34.870 11.484 46.941 1.00 0.00 5 GLY B CA 6
ATOM 4400 C C . GLY B 2 5 ? -35.800 10.436 46.293 1.00 0.00 5 GLY B C 6
ATOM 4401 O O . GLY B 2 5 ? -36.989 10.456 46.610 1.00 0.00 5 GLY B O 6
ATOM 4405 N N . TRP B 2 6 ? -35.297 9.493 45.477 1.00 0.00 6 TRP B N 6
ATOM 4406 C CA . TRP B 2 6 ? -36.102 8.350 44.982 1.00 0.00 6 TRP B CA 6
ATOM 4407 C C . TRP B 2 6 ? -35.546 6.923 45.287 1.00 0.00 6 TRP B C 6
ATOM 4408 O O . TRP B 2 6 ? -34.384 6.735 45.657 1.00 0.00 6 TRP B O 6
ATOM 4429 N N . GLU B 2 7 ? -36.381 5.898 45.024 1.00 0.00 7 GLU B N 6
ATOM 4430 C CA . GLU B 2 7 ? -35.921 4.599 44.519 1.00 0.00 7 GLU B CA 6
ATOM 4431 C C . GLU B 2 7 ? -36.997 3.914 43.604 1.00 0.00 7 GLU B C 6
ATOM 4432 O O . GLU B 2 7 ? -38.092 4.412 43.332 1.00 0.00 7 GLU B O 6
ATOM 4444 N N . LYS B 2 8 ? -36.618 2.747 43.102 1.00 0.00 8 LYS B N 6
ATOM 4445 C CA . LYS B 2 8 ? -37.513 1.783 42.397 1.00 0.00 8 LYS B CA 6
ATOM 4446 C C . LYS B 2 8 ? -37.969 0.599 43.326 1.00 0.00 8 LYS B C 6
ATOM 4447 O O . LYS B 2 8 ? -37.138 -0.042 43.980 1.00 0.00 8 LYS B O 6
ATOM 4466 N N . ARG B 2 9 ? -39.291 0.326 43.448 1.00 0.00 9 ARG B N 6
ATOM 4467 C CA . ARG B 2 9 ? -39.829 -0.632 44.460 1.00 0.00 9 ARG B CA 6
ATOM 4468 C C . ARG B 2 9 ? -40.766 -1.636 43.775 1.00 0.00 9 ARG B C 6
ATOM 4469 O O . ARG B 2 9 ? -41.702 -1.241 43.095 1.00 0.00 9 ARG B O 6
ATOM 4490 N N . MET B 2 10 ? -40.513 -2.921 43.959 1.00 0.00 10 MET B N 6
ATOM 4491 C CA . MET B 2 10 ? -40.984 -3.957 42.993 1.00 0.00 10 MET B CA 6
ATOM 4492 C C . MET B 2 10 ? -42.071 -4.940 43.517 1.00 0.00 10 MET B C 6
ATOM 4493 O O . MET B 2 10 ? -41.948 -5.553 44.580 1.00 0.00 10 MET B O 6
ATOM 4507 N N . SER B 2 11 ? -43.080 -5.179 42.665 1.00 0.00 11 SER B N 6
ATOM 4508 C CA . SER B 2 11 ? -43.652 -6.545 42.436 1.00 0.00 11 SER B CA 6
ATOM 4509 C C . SER B 2 11 ? -44.034 -7.480 43.634 1.00 0.00 11 SER B C 6
ATOM 4510 O O . SER B 2 11 ? -43.582 -8.626 43.720 1.00 0.00 11 SER B O 6
ATOM 4518 N N . ARG B 2 12 ? -44.976 -7.046 44.486 1.00 0.00 12 ARG B N 6
ATOM 4519 C CA . ARG B 2 12 ? -45.648 -7.973 45.458 1.00 0.00 12 ARG B CA 6
ATOM 4520 C C . ARG B 2 12 ? -46.666 -9.030 44.868 1.00 0.00 12 ARG B C 6
ATOM 4521 O O . ARG B 2 12 ? -47.021 -9.994 45.547 1.00 0.00 12 ARG B O 6
ATOM 4542 N N . SER B 2 13 ? -47.125 -8.862 43.615 1.00 0.00 13 SER B N 6
ATOM 4543 C CA . SER B 2 13 ? -47.631 -9.984 42.773 1.00 0.00 13 SER B CA 6
ATOM 4544 C C . SER B 2 13 ? -46.972 -9.938 41.340 1.00 0.00 13 SER B C 6
ATOM 4545 O O . SER B 2 13 ? -46.212 -9.021 40.999 1.00 0.00 13 SER B O 6
ATOM 4553 N N . SER B 2 14 ? -47.241 -10.948 40.494 1.00 0.00 14 SER B N 6
ATOM 4554 C CA . SER B 2 14 ? -46.454 -11.229 39.257 1.00 0.00 14 SER B CA 6
ATOM 4555 C C . SER B 2 14 ? -46.592 -10.167 38.109 1.00 0.00 14 SER B C 6
ATOM 4556 O O . SER B 2 14 ? -47.542 -10.159 37.319 1.00 0.00 14 SER B O 6
ATOM 4564 N N . GLY B 2 15 ? -45.626 -9.240 38.071 1.00 0.00 15 GLY B N 6
ATOM 4565 C CA . GLY B 2 15 ? -45.577 -8.138 37.066 1.00 0.00 15 GLY B CA 6
ATOM 4566 C C . GLY B 2 15 ? -46.279 -6.828 37.482 1.00 0.00 15 GLY B C 6
ATOM 4567 O O . GLY B 2 15 ? -47.197 -6.372 36.798 1.00 0.00 15 GLY B O 6
ATOM 4571 N N . ARG B 2 16 ? -45.901 -6.263 38.636 1.00 0.00 16 ARG B N 6
ATOM 4572 C CA . ARG B 2 16 ? -46.451 -4.983 39.158 1.00 0.00 16 ARG B CA 6
ATOM 4573 C C . ARG B 2 16 ? -45.322 -4.137 39.822 1.00 0.00 16 ARG B C 6
ATOM 4574 O O . ARG B 2 16 ? -44.258 -4.650 40.152 1.00 0.00 16 ARG B O 6
ATOM 4595 N N . VAL B 2 17 ? -45.575 -2.841 40.036 1.00 0.00 17 VAL B N 6
ATOM 4596 C CA . VAL B 2 17 ? -44.790 -1.981 40.982 1.00 0.00 17 VAL B CA 6
ATOM 4597 C C . VAL B 2 17 ? -43.282 -1.703 40.604 1.00 0.00 17 VAL B C 6
ATOM 4598 O O . VAL B 2 17 ? -42.549 -2.608 40.208 1.00 0.00 17 VAL B O 6
ATOM 4611 N N . TYR B 2 18 ? -42.809 -0.435 40.668 1.00 0.00 18 TYR B N 6
ATOM 4612 C CA . TYR B 2 18 ? -41.472 -0.028 40.161 1.00 0.00 18 TYR B CA 6
ATOM 4613 C C . TYR B 2 18 ? -40.959 1.384 40.625 1.00 0.00 18 TYR B C 6
ATOM 4614 O O . TYR B 2 18 ? -39.829 1.716 40.286 1.00 0.00 18 TYR B O 6
ATOM 4632 N N . TYR B 2 19 ? -41.650 2.168 41.472 1.00 0.00 19 TYR B N 6
ATOM 4633 C CA . TYR B 2 19 ? -41.169 3.506 41.956 1.00 0.00 19 TYR B CA 6
ATOM 4634 C C . TYR B 2 19 ? -41.553 3.827 43.450 1.00 0.00 19 TYR B C 6
ATOM 4635 O O . TYR B 2 19 ? -42.496 3.292 44.036 1.00 0.00 19 TYR B O 6
ATOM 4653 N N . PHE B 2 20 ? -40.786 4.727 44.083 1.00 0.00 20 PHE B N 6
ATOM 4654 C CA . PHE B 2 20 ? -40.977 5.171 45.495 1.00 0.00 20 PHE B CA 6
ATOM 4655 C C . PHE B 2 20 ? -40.221 6.518 45.723 1.00 0.00 20 PHE B C 6
ATOM 4656 O O . PHE B 2 20 ? -39.023 6.615 45.465 1.00 0.00 20 PHE B O 6
ATOM 4673 N N . ASN B 2 21 ? -40.869 7.539 46.285 1.00 0.00 21 ASN B N 6
ATOM 4674 C CA . ASN B 2 21 ? -40.171 8.767 46.757 1.00 0.00 21 ASN B CA 6
ATOM 4675 C C . ASN B 2 21 ? -39.586 8.552 48.204 1.00 0.00 21 ASN B C 6
ATOM 4676 O O . ASN B 2 21 ? -40.326 8.203 49.122 1.00 0.00 21 ASN B O 6
ATOM 4687 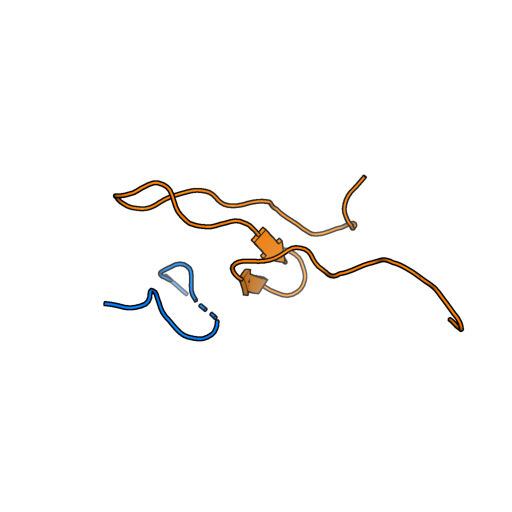N N . HIS B 2 22 ? -38.279 8.782 48.420 1.00 0.00 22 HIS B N 6
ATOM 4688 C CA . HIS B 2 22 ? -37.614 8.612 49.755 1.00 0.00 22 HIS B CA 6
ATOM 4689 C C . HIS B 2 22 ? -37.758 9.793 50.774 1.00 0.00 22 HIS B C 6
ATOM 4690 O O . HIS B 2 22 ? -37.992 9.572 51.961 1.00 0.00 22 HIS B O 6
ATOM 4704 N N . ILE B 2 23 ? -37.563 11.035 50.312 1.00 0.00 23 ILE B N 6
ATOM 4705 C CA . ILE B 2 23 ? -37.679 12.277 51.152 1.00 0.00 23 ILE B CA 6
ATOM 4706 C C . ILE B 2 23 ? -39.122 12.625 51.673 1.00 0.00 23 ILE B C 6
ATOM 4707 O O . ILE B 2 23 ? -39.270 13.136 52.783 1.00 0.00 23 ILE B O 6
ATOM 4723 N N . THR B 2 24 ? -40.175 12.323 50.899 1.00 0.00 24 THR B N 6
ATOM 4724 C CA . THR B 2 24 ? -41.569 12.166 51.434 1.00 0.00 24 THR B CA 6
ATOM 4725 C C . THR B 2 24 ? -41.822 10.839 52.228 1.00 0.00 24 THR B C 6
ATOM 4726 O O . THR B 2 24 ? -42.426 10.832 53.301 1.00 0.00 24 THR B O 6
ATOM 4737 N N . ASN B 2 25 ? -41.413 9.736 51.588 1.00 0.00 25 ASN B N 6
ATOM 4738 C CA . ASN B 2 25 ? -41.813 8.330 51.916 1.00 0.00 25 ASN B CA 6
ATOM 4739 C C . ASN B 2 25 ? -43.203 7.933 51.286 1.00 0.00 25 ASN B C 6
ATOM 4740 O O . ASN B 2 25 ? -44.139 7.534 51.985 1.00 0.00 25 ASN B O 6
ATOM 4751 N N . ALA B 2 26 ? -43.315 8.011 49.947 1.00 0.00 26 ALA B N 6
ATOM 4752 C CA . ALA B 2 26 ? -44.535 7.624 49.194 1.00 0.00 26 ALA B CA 6
ATOM 4753 C C . ALA B 2 26 ? -44.245 6.441 48.214 1.00 0.00 26 ALA B C 6
ATOM 4754 O O . ALA B 2 26 ? -43.368 6.535 47.352 1.00 0.00 26 ALA B O 6
ATOM 4761 N N . SER B 2 27 ? -44.989 5.332 48.333 1.00 0.00 27 SER B N 6
ATOM 4762 C CA . SER B 2 27 ? -44.870 4.177 47.392 1.00 0.00 27 SER B CA 6
ATOM 4763 C C . SER B 2 27 ? -45.808 4.311 46.157 1.00 0.00 27 SER B C 6
ATOM 4764 O O . SER B 2 27 ? -46.990 4.654 46.296 1.00 0.00 27 SER B O 6
ATOM 4772 N N . GLN B 2 28 ? -45.278 4.051 44.950 1.00 0.00 28 GLN B N 6
ATOM 4773 C CA . GLN B 2 28 ? -46.033 4.244 43.685 1.00 0.00 28 GLN B CA 6
ATOM 4774 C C . GLN B 2 28 ? -45.642 3.217 42.561 1.00 0.00 28 GLN B C 6
ATOM 4775 O O . GLN B 2 28 ? -44.696 2.430 42.651 1.00 0.00 28 GLN B O 6
ATOM 4789 N N . TRP B 2 29 ? -46.401 3.236 41.462 1.00 0.00 29 TRP B N 6
ATOM 4790 C CA . TRP B 2 29 ? -45.976 2.613 40.174 1.00 0.00 29 TRP B CA 6
ATOM 4791 C C . TRP B 2 29 ? -45.961 3.681 39.032 1.00 0.00 29 TRP B C 6
ATOM 4792 O O . TRP B 2 29 ? -46.678 3.590 38.033 1.00 0.00 29 TRP B O 6
ATOM 4813 N N . GLU B 2 30 ? -45.129 4.724 39.207 1.00 0.00 30 GLU B N 6
ATOM 4814 C CA . GLU B 2 30 ? -45.384 6.057 38.599 1.00 0.00 30 GLU B CA 6
ATOM 4815 C C . GLU B 2 30 ? -44.063 6.875 38.453 1.00 0.00 30 GLU B C 6
ATOM 4816 O O . GLU B 2 30 ? -43.267 7.006 39.390 1.00 0.00 30 GLU B O 6
ATOM 4828 N N . ARG B 2 31 ? -43.825 7.419 37.252 1.00 0.00 31 ARG B N 6
ATOM 4829 C CA . ARG B 2 31 ? -42.566 8.139 36.935 1.00 0.00 31 ARG B CA 6
ATOM 4830 C C . ARG B 2 31 ? -42.669 9.693 37.157 1.00 0.00 31 ARG B C 6
ATOM 4831 O O . ARG B 2 31 ? -43.595 10.288 36.597 1.00 0.00 31 ARG B O 6
ATOM 4852 N N . PRO B 2 32 ? -41.715 10.413 37.834 1.00 0.00 32 PRO B N 6
ATOM 4853 C CA . PRO B 2 32 ? -41.796 11.905 38.013 1.00 0.00 32 PRO B CA 6
ATOM 4854 C C . PRO B 2 32 ? -41.712 12.846 36.747 1.00 0.00 32 PRO B C 6
ATOM 4855 O O . PRO B 2 32 ? -41.548 14.061 36.892 1.00 0.00 32 PRO B O 6
ATOM 4866 N N . SER B 2 33 ? -41.796 12.305 35.518 1.00 0.00 33 SER B N 6
ATOM 4867 C CA . SER B 2 33 ? -41.747 13.077 34.237 1.00 0.00 33 SER B CA 6
ATOM 4868 C C . SER B 2 33 ? -40.340 13.636 33.817 1.00 0.00 33 SER B C 6
ATOM 4869 O O . SER B 2 33 ? -39.767 13.177 32.820 1.00 0.00 33 SER B O 6
ATOM 4877 N N . GLY B 2 34 ? -39.817 14.647 34.529 1.00 0.00 34 GLY B N 6
ATOM 4878 C CA . GLY B 2 34 ? -38.785 15.578 33.987 1.00 0.00 34 GLY B CA 6
ATOM 4879 C C . GLY B 2 34 ? -39.359 16.916 33.463 1.00 0.00 34 GLY B C 6
ATOM 4880 O O . GLY B 2 34 ? -39.113 17.973 34.043 1.00 0.00 34 GLY B O 6
ATOM 4884 N N . ASN B 2 35 ? -40.138 16.857 32.373 1.00 0.00 35 ASN B N 6
ATOM 4885 C CA . ASN B 2 35 ? -40.922 18.024 31.883 1.00 0.00 35 ASN B CA 6
ATOM 4886 C C . ASN B 2 35 ? -42.307 18.152 32.614 1.00 0.00 35 ASN B C 6
ATOM 4887 O O . ASN B 2 35 ? -43.141 17.242 32.553 1.00 0.00 35 ASN B O 6
ATOM 4898 N N . SER B 2 36 ? -42.571 19.312 33.236 1.00 0.00 36 SER B N 6
ATOM 4899 C CA . SER B 2 36 ? -43.929 19.664 33.760 1.00 0.00 36 SER B CA 6
ATOM 4900 C C . SER B 2 36 ? -44.722 20.763 32.961 1.00 0.00 36 SER B C 6
ATOM 4901 O O . SER B 2 36 ? -45.531 21.498 33.540 1.00 0.00 36 SER B O 6
ATOM 4909 N N . SER B 2 37 ? -44.584 20.836 31.628 1.00 0.00 37 SER B N 6
ATOM 4910 C CA . SER B 2 37 ? -45.588 21.468 30.731 1.00 0.00 37 SER B CA 6
ATOM 4911 C C . SER B 2 37 ? -45.528 20.779 29.332 1.00 0.00 37 SER B C 6
ATOM 4912 O O . SER B 2 37 ? -44.539 20.853 28.598 1.00 0.00 37 SER B O 6
ATOM 4920 N N . SER B 2 38 ? -46.621 20.105 28.996 1.00 0.00 38 SER B N 6
ATOM 4921 C CA . SER B 2 38 ? -46.793 19.393 27.696 1.00 0.00 38 SER B CA 6
ATOM 4922 C C . SER B 2 38 ? -48.244 19.545 27.138 1.00 0.00 38 SER B C 6
ATOM 4923 O O . SER B 2 38 ? -48.462 20.281 26.171 1.00 0.00 38 SER B O 6
ATOM 4931 N N . GLY B 2 39 ? -49.220 18.826 27.712 1.00 0.00 39 GLY B N 6
ATOM 4932 C CA . GLY B 2 39 ? -50.260 18.173 26.884 1.00 0.00 39 GLY B CA 6
ATOM 4933 C C . GLY B 2 39 ? -49.977 16.666 26.790 1.00 0.00 39 GLY B C 6
ATOM 4934 O O . GLY B 2 39 ? -50.887 15.869 27.099 1.00 0.00 39 GLY B O 6
ATOM 4939 N N . LYS A 1 1 ? -48.254 -2.524 62.779 1.00 0.00 1 LYS A N 7
ATOM 4940 C CA . LYS A 1 1 ? -48.922 -2.716 61.457 1.00 0.00 1 LYS A CA 7
ATOM 4941 C C . LYS A 1 1 ? -48.477 -1.576 60.476 1.00 0.00 1 LYS A C 7
ATOM 4942 O O . LYS A 1 1 ? -48.706 -0.407 60.788 1.00 0.00 1 LYS A O 7
ATOM 4963 N N . VAL A 1 2 ? -47.835 -1.891 59.337 1.00 0.00 2 VAL A N 7
ATOM 4964 C CA . VAL A 1 2 ? -47.351 -0.861 58.356 1.00 0.00 2 VAL A CA 7
ATOM 4965 C C . VAL A 1 2 ? -47.372 -1.441 56.895 1.00 0.00 2 VAL A C 7
ATOM 4966 O O . VAL A 1 2 ? -47.006 -2.599 56.671 1.00 0.00 2 VAL A O 7
ATOM 4979 N N . SER A 1 3 ? -47.771 -0.629 55.899 1.00 0.00 3 SER A N 7
ATOM 4980 C CA . SER A 1 3 ? -47.600 -0.988 54.458 1.00 0.00 3 SER A CA 7
ATOM 4981 C C . SER A 1 3 ? -46.211 -0.505 53.919 1.00 0.00 3 SER A C 7
ATOM 4982 O O . SER A 1 3 ? -46.051 0.652 53.517 1.00 0.00 3 SER A O 7
ATOM 4990 N N . VAL A 1 4 ? -45.200 -1.389 53.942 1.00 0.00 4 VAL A N 7
ATOM 4991 C CA . VAL A 1 4 ? -43.775 -1.016 53.650 1.00 0.00 4 VAL A CA 7
ATOM 4992 C C . VAL A 1 4 ? -43.472 -0.818 52.115 1.00 0.00 4 VAL A C 7
ATOM 4993 O O . VAL A 1 4 ? -43.017 -1.725 51.411 1.00 0.00 4 VAL A O 7
ATOM 5006 N N . VAL A 1 5 ? -43.744 0.404 51.609 1.00 0.00 5 VAL A N 7
ATOM 5007 C CA . VAL A 1 5 ? -43.786 0.729 50.142 1.00 0.00 5 VAL A CA 7
ATOM 5008 C C . VAL A 1 5 ? -45.061 0.083 49.482 1.00 0.00 5 VAL A C 7
ATOM 5009 O O . VAL A 1 5 ? -45.246 -1.138 49.498 1.00 0.00 5 VAL A O 7
ATOM 5022 N N . ARG A 1 6 ? -45.948 0.912 48.919 1.00 0.00 6 ARG A N 7
ATOM 5023 C CA . ARG A 1 6 ? -47.272 0.459 48.403 1.00 0.00 6 ARG A CA 7
ATOM 5024 C C . ARG A 1 6 ? -47.680 1.182 47.076 1.00 0.00 6 ARG A C 7
ATOM 5025 O O . ARG A 1 6 ? -47.750 2.413 46.993 1.00 0.00 6 ARG A O 7
ATOM 5063 N N . PRO A 1 8 ? -50.738 2.827 45.259 1.00 0.00 8 PRO A N 7
ATOM 5064 C CA . PRO A 1 8 ? -51.686 3.820 45.835 1.00 0.00 8 PRO A CA 7
ATOM 5065 C C . PRO A 1 8 ? -53.198 3.414 46.008 1.00 0.00 8 PRO A C 7
ATOM 5066 O O . PRO A 1 8 ? -53.681 3.643 47.122 1.00 0.00 8 PRO A O 7
ATOM 5077 N N . PRO A 1 9 ? -53.984 2.819 45.056 1.00 0.00 9 PRO A N 7
ATOM 5078 C CA . PRO A 1 9 ? -55.395 2.405 45.319 1.00 0.00 9 PRO A CA 7
ATOM 5079 C C . PRO A 1 9 ? -55.577 1.248 46.364 1.00 0.00 9 PRO A C 7
ATOM 5080 O O . PRO A 1 9 ? -56.149 1.471 47.436 1.00 0.00 9 PRO A O 7
ATOM 5091 N N . LYS A 1 10 ? -55.073 0.035 46.088 1.00 0.00 10 LYS A N 7
ATOM 5092 C CA . LYS A 1 10 ? -55.089 -1.101 47.052 1.00 0.00 10 LYS A CA 7
ATOM 5093 C C . LYS A 1 10 ? -53.948 -2.130 46.768 1.00 0.00 10 LYS A C 7
ATOM 5094 O O . LYS A 1 10 ? -53.711 -2.507 45.616 1.00 0.00 10 LYS A O 7
ATOM 5113 N N . SER A 1 11 ? -53.348 -2.694 47.832 1.00 0.00 11 SER A N 7
ATOM 5114 C CA . SER A 1 11 ? -52.482 -3.909 47.723 1.00 0.00 11 SER A CA 7
ATOM 5115 C C . SER A 1 11 ? -53.188 -5.153 47.052 1.00 0.00 11 SER A C 7
ATOM 5116 O O . SER A 1 11 ? -54.418 -5.287 47.142 1.00 0.00 11 SER A O 7
ATOM 5124 N N . PRO A 1 12 ? -52.456 -5.977 46.249 1.00 0.00 12 PRO A N 7
ATOM 5125 C CA . PRO A 1 12 ? -52.984 -6.729 45.074 1.00 0.00 12 PRO A CA 7
ATOM 5126 C C . PRO A 1 12 ? -54.446 -6.600 44.543 1.00 0.00 12 PRO A C 7
ATOM 5127 O O . PRO A 1 12 ? -55.276 -7.508 44.626 1.00 0.00 12 PRO A O 7
ATOM 5138 N N . SER A 1 13 ? -54.749 -5.434 43.957 1.00 0.00 13 SER A N 7
ATOM 5139 C CA . SER A 1 13 ? -55.385 -5.411 42.618 1.00 0.00 13 SER A CA 7
ATOM 5140 C C . SER A 1 13 ? -54.305 -5.543 41.508 1.00 0.00 13 SER A C 7
ATOM 5141 O O . SER A 1 13 ? -53.127 -5.155 41.689 1.00 0.00 13 SER A O 7
ATOM 5150 N N . LYS B 2 1 ? -32.436 10.655 32.411 1.00 0.00 1 LYS B N 7
ATOM 5151 C CA . LYS B 2 1 ? -33.298 9.581 32.989 1.00 0.00 1 LYS B CA 7
ATOM 5152 C C . LYS B 2 1 ? -34.061 10.076 34.264 1.00 0.00 1 LYS B C 7
ATOM 5153 O O . LYS B 2 1 ? -33.419 10.140 35.310 1.00 0.00 1 LYS B O 7
ATOM 5174 N N . LEU B 2 2 ? -35.370 10.415 34.180 1.00 0.00 2 LEU B N 7
ATOM 5175 C CA . LEU B 2 2 ? -36.232 10.820 35.352 1.00 0.00 2 LEU B CA 7
ATOM 5176 C C . LEU B 2 2 ? -35.706 11.900 36.396 1.00 0.00 2 LEU B C 7
ATOM 5177 O O . LEU B 2 2 ? -34.558 12.341 36.269 1.00 0.00 2 LEU B O 7
ATOM 5193 N N . PRO B 2 3 ? -36.479 12.366 37.428 1.00 0.00 3 PRO B N 7
ATOM 5194 C CA . PRO B 2 3 ? -35.979 13.394 38.388 1.00 0.00 3 PRO B CA 7
ATOM 5195 C C . PRO B 2 3 ? -35.005 13.027 39.586 1.00 0.00 3 PRO B C 7
ATOM 5196 O O . PRO B 2 3 ? -34.944 11.867 40.030 1.00 0.00 3 PRO B O 7
ATOM 5207 N N . PRO B 2 4 ? -34.222 14.000 40.156 1.00 0.00 4 PRO B N 7
ATOM 5208 C CA . PRO B 2 4 ? -33.250 13.729 41.247 1.00 0.00 4 PRO B CA 7
ATOM 5209 C C . PRO B 2 4 ? -33.927 13.569 42.647 1.00 0.00 4 PRO B C 7
ATOM 5210 O O . PRO B 2 4 ? -34.726 14.402 43.087 1.00 0.00 4 PRO B O 7
ATOM 5221 N N . GLY B 2 5 ? -33.624 12.455 43.319 1.00 0.00 5 GLY B N 7
ATOM 5222 C CA . GLY B 2 5 ? -34.441 11.975 44.469 1.00 0.00 5 GLY B CA 7
ATOM 5223 C C . GLY B 2 5 ? -35.519 10.905 44.198 1.00 0.00 5 GLY B C 7
ATOM 5224 O O . GLY B 2 5 ? -36.438 10.814 45.013 1.00 0.00 5 GLY B O 7
ATOM 5228 N N . TRP B 2 6 ? -35.426 10.086 43.137 1.00 0.00 6 TRP B N 7
ATOM 5229 C CA . TRP B 2 6 ? -36.418 9.034 42.852 1.00 0.00 6 TRP B CA 7
ATOM 5230 C C . TRP B 2 6 ? -35.874 7.580 42.825 1.00 0.00 6 TRP B C 7
ATOM 5231 O O . TRP B 2 6 ? -34.681 7.318 42.627 1.00 0.00 6 TRP B O 7
ATOM 5252 N N . GLU B 2 7 ? -36.836 6.644 42.790 1.00 0.00 7 GLU B N 7
ATOM 5253 C CA . GLU B 2 7 ? -36.669 5.333 42.177 1.00 0.00 7 GLU B CA 7
ATOM 5254 C C . GLU B 2 7 ? -37.873 4.901 41.277 1.00 0.00 7 GLU B C 7
ATOM 5255 O O . GLU B 2 7 ? -39.017 5.345 41.369 1.00 0.00 7 GLU B O 7
ATOM 5267 N N . LYS B 2 8 ? -37.580 3.874 40.482 1.00 0.00 8 LYS B N 7
ATOM 5268 C CA . LYS B 2 8 ? -38.573 2.802 40.178 1.00 0.00 8 LYS B CA 7
ATOM 5269 C C . LYS B 2 8 ? -38.580 1.727 41.327 1.00 0.00 8 LYS B C 7
ATOM 5270 O O . LYS B 2 8 ? -37.513 1.172 41.618 1.00 0.00 8 LYS B O 7
ATOM 5289 N N . ARG B 2 9 ? -39.713 1.407 41.994 1.00 0.00 9 ARG B N 7
ATOM 5290 C CA . ARG B 2 9 ? -39.687 0.490 43.173 1.00 0.00 9 ARG B CA 7
ATOM 5291 C C . ARG B 2 9 ? -40.612 -0.713 42.942 1.00 0.00 9 ARG B C 7
ATOM 5292 O O . ARG B 2 9 ? -41.823 -0.571 43.028 1.00 0.00 9 ARG B O 7
ATOM 5313 N N . MET B 2 10 ? -40.054 -1.871 42.605 1.00 0.00 10 MET B N 7
ATOM 5314 C CA . MET B 2 10 ? -40.779 -2.909 41.860 1.00 0.00 10 MET B CA 7
ATOM 5315 C C . MET B 2 10 ? -41.162 -4.137 42.719 1.00 0.00 10 MET B C 7
ATOM 5316 O O . MET B 2 10 ? -40.256 -4.877 43.115 1.00 0.00 10 MET B O 7
ATOM 5330 N N . SER B 2 11 ? -42.468 -4.419 42.946 1.00 0.00 11 SER B N 7
ATOM 5331 C CA . SER B 2 11 ? -42.890 -5.726 43.557 1.00 0.00 11 SER B CA 7
ATOM 5332 C C . SER B 2 11 ? -42.497 -5.990 45.054 1.00 0.00 11 SER B C 7
ATOM 5333 O O . SER B 2 11 ? -41.333 -5.891 45.444 1.00 0.00 11 SER B O 7
ATOM 5341 N N . ARG B 2 12 ? -43.460 -6.423 45.882 1.00 0.00 12 ARG B N 7
ATOM 5342 C CA . ARG B 2 12 ? -43.157 -7.108 47.180 1.00 0.00 12 ARG B CA 7
ATOM 5343 C C . ARG B 2 12 ? -44.073 -8.376 47.273 1.00 0.00 12 ARG B C 7
ATOM 5344 O O . ARG B 2 12 ? -43.587 -9.496 47.111 1.00 0.00 12 ARG B O 7
ATOM 5365 N N . SER B 2 13 ? -45.404 -8.216 47.432 1.00 0.00 13 SER B N 7
ATOM 5366 C CA . SER B 2 13 ? -46.384 -9.322 47.239 1.00 0.00 13 SER B CA 7
ATOM 5367 C C . SER B 2 13 ? -46.981 -9.357 45.785 1.00 0.00 13 SER B C 7
ATOM 5368 O O . SER B 2 13 ? -47.755 -8.484 45.372 1.00 0.00 13 SER B O 7
ATOM 5376 N N . SER B 2 14 ? -46.622 -10.395 45.004 1.00 0.00 14 SER B N 7
ATOM 5377 C CA . SER B 2 14 ? -47.247 -10.733 43.678 1.00 0.00 14 SER B CA 7
ATOM 5378 C C . SER B 2 14 ? -47.122 -9.726 42.471 1.00 0.00 14 SER B C 7
ATOM 5379 O O . SER B 2 14 ? -48.066 -9.544 41.695 1.00 0.00 14 SER B O 7
ATOM 5387 N N . GLY B 2 15 ? -45.955 -9.089 42.274 1.00 0.00 15 GLY B N 7
ATOM 5388 C CA . GLY B 2 15 ? -45.709 -8.197 41.099 1.00 0.00 15 GLY B CA 7
ATOM 5389 C C . GLY B 2 15 ? -46.298 -6.769 41.159 1.00 0.00 15 GLY B C 7
ATOM 5390 O O . GLY B 2 15 ? -46.720 -6.244 40.131 1.00 0.00 15 GLY B O 7
ATOM 5394 N N . ARG B 2 16 ? -46.376 -6.157 42.354 1.00 0.00 16 ARG B N 7
ATOM 5395 C CA . ARG B 2 16 ? -47.089 -4.872 42.570 1.00 0.00 16 ARG B CA 7
ATOM 5396 C C . ARG B 2 16 ? -46.103 -3.747 43.031 1.00 0.00 16 ARG B C 7
ATOM 5397 O O . ARG B 2 16 ? -45.375 -3.906 44.010 1.00 0.00 16 ARG B O 7
ATOM 5418 N N . VAL B 2 17 ? -46.124 -2.630 42.299 1.00 0.00 17 VAL B N 7
ATOM 5419 C CA . VAL B 2 17 ? -45.272 -1.409 42.509 1.00 0.00 17 VAL B CA 7
ATOM 5420 C C . VAL B 2 17 ? -44.182 -1.172 41.397 1.00 0.00 17 VAL B C 7
ATOM 5421 O O . VAL B 2 17 ? -43.781 -2.130 40.742 1.00 0.00 17 VAL B O 7
ATOM 5434 N N . TYR B 2 18 ? -43.806 0.095 41.075 1.00 0.00 18 TYR B N 7
ATOM 5435 C CA . TYR B 2 18 ? -42.754 0.478 40.100 1.00 0.00 18 TYR B CA 7
ATOM 5436 C C . TYR B 2 18 ? -42.361 2.012 40.093 1.00 0.00 18 TYR B C 7
ATOM 5437 O O . TYR B 2 18 ? -41.558 2.387 39.241 1.00 0.00 18 TYR B O 7
ATOM 5455 N N . TYR B 2 19 ? -42.756 2.866 41.067 1.00 0.00 19 TYR B N 7
ATOM 5456 C CA . TYR B 2 19 ? -42.174 4.231 41.295 1.00 0.00 19 TYR B CA 7
ATOM 5457 C C . TYR B 2 19 ? -42.203 4.639 42.821 1.00 0.00 19 TYR B C 7
ATOM 5458 O O . TYR B 2 19 ? -43.181 4.430 43.539 1.00 0.00 19 TYR B O 7
ATOM 5476 N N . PHE B 2 20 ? -41.122 5.244 43.333 1.00 0.00 20 PHE B N 7
ATOM 5477 C CA . PHE B 2 20 ? -41.048 5.804 44.722 1.00 0.00 20 PHE B CA 7
ATOM 5478 C C . PHE B 2 20 ? -40.215 7.125 44.745 1.00 0.00 20 PHE B C 7
ATOM 5479 O O . PHE B 2 20 ? -39.122 7.187 44.190 1.00 0.00 20 PHE B O 7
ATOM 5496 N N . ASN B 2 21 ? -40.678 8.171 45.438 1.00 0.00 21 ASN B N 7
ATOM 5497 C CA . ASN B 2 21 ? -39.852 9.382 45.698 1.00 0.00 21 ASN B CA 7
ATOM 5498 C C . ASN B 2 21 ? -39.055 9.227 47.042 1.00 0.00 21 ASN B C 7
ATOM 5499 O O . ASN B 2 21 ? -39.659 9.096 48.107 1.00 0.00 21 ASN B O 7
ATOM 5510 N N . HIS B 2 22 ? -37.713 9.287 47.008 1.00 0.00 22 HIS B N 7
ATOM 5511 C CA . HIS B 2 22 ? -36.844 9.098 48.210 1.00 0.00 22 HIS B CA 7
ATOM 5512 C C . HIS B 2 22 ? -36.743 10.298 49.215 1.00 0.00 22 HIS B C 7
ATOM 5513 O O . HIS B 2 22 ? -36.750 10.122 50.433 1.00 0.00 22 HIS B O 7
ATOM 5527 N N . ILE B 2 23 ? -36.589 11.510 48.672 1.00 0.00 23 ILE B N 7
ATOM 5528 C CA . ILE B 2 23 ? -36.446 12.791 49.441 1.00 0.00 23 ILE B CA 7
ATOM 5529 C C . ILE B 2 23 ? -37.747 13.307 50.153 1.00 0.00 23 ILE B C 7
ATOM 5530 O O . ILE B 2 23 ? -37.669 13.845 51.258 1.00 0.00 23 ILE B O 7
ATOM 5546 N N . THR B 2 24 ? -38.931 13.127 49.546 1.00 0.00 24 THR B N 7
ATOM 5547 C CA . THR B 2 24 ? -40.239 13.167 50.282 1.00 0.00 24 THR B CA 7
ATOM 5548 C C . THR B 2 24 ? -40.499 11.938 51.216 1.00 0.00 24 THR B C 7
ATOM 5549 O O . THR B 2 24 ? -40.899 12.075 52.372 1.00 0.00 24 THR B O 7
ATOM 5560 N N . ASN B 2 25 ? -40.322 10.759 50.609 1.00 0.00 25 ASN B N 7
ATOM 5561 C CA . ASN B 2 25 ? -40.806 9.430 51.103 1.00 0.00 25 ASN B CA 7
ATOM 5562 C C . ASN B 2 25 ? -42.303 9.159 50.706 1.00 0.00 25 ASN B C 7
ATOM 5563 O O . ASN B 2 25 ? -43.189 9.046 51.557 1.00 0.00 25 ASN B O 7
ATOM 5574 N N . ALA B 2 26 ? -42.567 9.046 49.390 1.00 0.00 26 ALA B N 7
ATOM 5575 C CA . ALA B 2 26 ? -43.913 8.733 48.848 1.00 0.00 26 ALA B CA 7
ATOM 5576 C C . ALA B 2 26 ? -43.861 7.535 47.844 1.00 0.00 26 ALA B C 7
ATOM 5577 O O . ALA B 2 26 ? -43.209 7.611 46.796 1.00 0.00 26 ALA B O 7
ATOM 5584 N N . SER B 2 27 ? -44.566 6.431 48.146 1.00 0.00 27 SER B N 7
ATOM 5585 C CA . SER B 2 27 ? -44.749 5.304 47.190 1.00 0.00 27 SER B CA 7
ATOM 5586 C C . SER B 2 27 ? -45.959 5.500 46.232 1.00 0.00 27 SER B C 7
ATOM 5587 O O . SER B 2 27 ? -47.089 5.759 46.661 1.00 0.00 27 SER B O 7
ATOM 5595 N N . GLN B 2 28 ? -45.703 5.356 44.927 1.00 0.00 28 GLN B N 7
ATOM 5596 C CA . GLN B 2 28 ? -46.764 5.411 43.892 1.00 0.00 28 GLN B CA 7
ATOM 5597 C C . GLN B 2 28 ? -46.573 4.303 42.800 1.00 0.00 28 GLN B C 7
ATOM 5598 O O . GLN B 2 28 ? -45.609 3.534 42.784 1.00 0.00 28 GLN B O 7
ATOM 5612 N N . TRP B 2 29 ? -47.498 4.228 41.839 1.00 0.00 29 TRP B N 7
ATOM 5613 C CA . TRP B 2 29 ? -47.259 3.473 40.575 1.00 0.00 29 TRP B CA 7
ATOM 5614 C C . TRP B 2 29 ? -47.560 4.295 39.270 1.00 0.00 29 TRP B C 7
ATOM 5615 O O . TRP B 2 29 ? -48.158 3.807 38.310 1.00 0.00 29 TRP B O 7
ATOM 5636 N N . GLU B 2 30 ? -47.042 5.538 39.243 1.00 0.00 30 GLU B N 7
ATOM 5637 C CA . GLU B 2 30 ? -46.944 6.410 38.053 1.00 0.00 30 GLU B CA 7
ATOM 5638 C C . GLU B 2 30 ? -45.658 7.310 38.163 1.00 0.00 30 GLU B C 7
ATOM 5639 O O . GLU B 2 30 ? -45.033 7.538 39.203 1.00 0.00 30 GLU B O 7
ATOM 5651 N N . ARG B 2 31 ? -45.275 7.799 37.001 1.00 0.00 31 ARG B N 7
ATOM 5652 C CA . ARG B 2 31 ? -44.218 8.818 36.779 1.00 0.00 31 ARG B CA 7
ATOM 5653 C C . ARG B 2 31 ? -44.493 10.244 37.374 1.00 0.00 31 ARG B C 7
ATOM 5654 O O . ARG B 2 31 ? -45.660 10.645 37.444 1.00 0.00 31 ARG B O 7
ATOM 5675 N N . PRO B 2 32 ? -43.475 11.110 37.680 1.00 0.00 32 PRO B N 7
ATOM 5676 C CA . PRO B 2 32 ? -43.670 12.593 37.707 1.00 0.00 32 PRO B CA 7
ATOM 5677 C C . PRO B 2 32 ? -43.906 13.189 36.271 1.00 0.00 32 PRO B C 7
ATOM 5678 O O . PRO B 2 32 ? -43.120 13.969 35.728 1.00 0.00 32 PRO B O 7
ATOM 5689 N N . SER B 2 33 ? -45.037 12.805 35.673 1.00 0.00 33 SER B N 7
ATOM 5690 C CA . SER B 2 33 ? -45.497 13.313 34.344 1.00 0.00 33 SER B CA 7
ATOM 5691 C C . SER B 2 33 ? -45.606 14.863 34.093 1.00 0.00 33 SER B C 7
ATOM 5692 O O . SER B 2 33 ? -45.697 15.280 32.935 1.00 0.00 33 SER B O 7
ATOM 5700 N N . GLY B 2 34 ? -45.549 15.705 35.137 1.00 0.00 34 GLY B N 7
ATOM 5701 C CA . GLY B 2 34 ? -45.451 17.186 34.970 1.00 0.00 34 GLY B CA 7
ATOM 5702 C C . GLY B 2 34 ? -44.020 17.761 35.021 1.00 0.00 34 GLY B C 7
ATOM 5703 O O . GLY B 2 34 ? -43.729 18.625 35.850 1.00 0.00 34 GLY B O 7
ATOM 5707 N N . ASN B 2 35 ? -43.138 17.285 34.132 1.00 0.00 35 ASN B N 7
ATOM 5708 C CA . ASN B 2 35 ? -41.686 17.617 34.170 1.00 0.00 35 ASN B CA 7
ATOM 5709 C C . ASN B 2 35 ? -41.181 17.987 32.735 1.00 0.00 35 ASN B C 7
ATOM 5710 O O . ASN B 2 35 ? -40.857 17.105 31.932 1.00 0.00 35 ASN B O 7
ATOM 5721 N N . SER B 2 36 ? -41.078 19.288 32.424 1.00 0.00 36 SER B N 7
ATOM 5722 C CA . SER B 2 36 ? -40.538 19.767 31.120 1.00 0.00 36 SER B CA 7
ATOM 5723 C C . SER B 2 36 ? -38.970 19.760 31.022 1.00 0.00 36 SER B C 7
ATOM 5724 O O . SER B 2 36 ? -38.248 19.747 32.024 1.00 0.00 36 SER B O 7
ATOM 5732 N N . SER B 2 37 ? -38.428 19.801 29.790 1.00 0.00 37 SER B N 7
ATOM 5733 C CA . SER B 2 37 ? -36.959 20.025 29.563 1.00 0.00 37 SER B CA 7
ATOM 5734 C C . SER B 2 37 ? -36.551 21.537 29.419 1.00 0.00 37 SER B C 7
ATOM 5735 O O . SER B 2 37 ? -36.072 22.038 28.398 1.00 0.00 37 SER B O 7
ATOM 5743 N N . SER B 2 38 ? -36.803 22.237 30.513 1.00 0.00 38 SER B N 7
ATOM 5744 C CA . SER B 2 38 ? -36.891 23.731 30.570 1.00 0.00 38 SER B CA 7
ATOM 5745 C C . SER B 2 38 ? -37.003 24.334 32.012 1.00 0.00 38 SER B C 7
ATOM 5746 O O . SER B 2 38 ? -36.423 25.388 32.286 1.00 0.00 38 SER B O 7
ATOM 5754 N N . GLY B 2 39 ? -37.820 23.735 32.894 1.00 0.00 39 GLY B N 7
ATOM 5755 C CA . GLY B 2 39 ? -38.768 24.520 33.718 1.00 0.00 39 GLY B CA 7
ATOM 5756 C C . GLY B 2 39 ? -40.173 24.318 33.139 1.00 0.00 39 GLY B C 7
ATOM 5757 O O . GLY B 2 39 ? -40.966 23.546 33.718 1.00 0.00 39 GLY B O 7
ATOM 5762 N N . LYS A 1 1 ? -44.982 9.211 58.780 1.00 0.00 1 LYS A N 8
ATOM 5763 C CA . LYS A 1 1 ? -44.794 8.131 57.767 1.00 0.00 1 LYS A CA 8
ATOM 5764 C C . LYS A 1 1 ? -43.296 7.671 57.727 1.00 0.00 1 LYS A C 8
ATOM 5765 O O . LYS A 1 1 ? -42.485 8.343 57.092 1.00 0.00 1 LYS A O 8
ATOM 5786 N N . VAL A 1 2 ? -42.921 6.558 58.390 1.00 0.00 2 VAL A N 8
ATOM 5787 C CA . VAL A 1 2 ? -41.576 5.907 58.177 1.00 0.00 2 VAL A CA 8
ATOM 5788 C C . VAL A 1 2 ? -41.748 4.336 58.085 1.00 0.00 2 VAL A C 8
ATOM 5789 O O . VAL A 1 2 ? -41.100 3.584 58.813 1.00 0.00 2 VAL A O 8
ATOM 5802 N N . SER A 1 3 ? -42.646 3.825 57.212 1.00 0.00 3 SER A N 8
ATOM 5803 C CA . SER A 1 3 ? -42.979 2.364 57.111 1.00 0.00 3 SER A CA 8
ATOM 5804 C C . SER A 1 3 ? -43.945 2.056 55.907 1.00 0.00 3 SER A C 8
ATOM 5805 O O . SER A 1 3 ? -44.731 2.911 55.480 1.00 0.00 3 SER A O 8
ATOM 5813 N N . VAL A 1 4 ? -43.912 0.808 55.403 1.00 0.00 4 VAL A N 8
ATOM 5814 C CA . VAL A 1 4 ? -44.980 0.208 54.527 1.00 0.00 4 VAL A CA 8
ATOM 5815 C C . VAL A 1 4 ? -44.965 0.725 53.033 1.00 0.00 4 VAL A C 8
ATOM 5816 O O . VAL A 1 4 ? -45.006 1.932 52.766 1.00 0.00 4 VAL A O 8
ATOM 5829 N N . VAL A 1 5 ? -44.944 -0.207 52.057 1.00 0.00 5 VAL A N 8
ATOM 5830 C CA . VAL A 1 5 ? -44.918 0.111 50.587 1.00 0.00 5 VAL A CA 8
ATOM 5831 C C . VAL A 1 5 ? -46.235 -0.443 49.916 1.00 0.00 5 VAL A C 8
ATOM 5832 O O . VAL A 1 5 ? -46.617 -1.592 50.174 1.00 0.00 5 VAL A O 8
ATOM 5845 N N . ARG A 1 6 ? -46.991 0.381 49.148 1.00 0.00 6 ARG A N 8
ATOM 5846 C CA . ARG A 1 6 ? -48.435 0.104 48.830 1.00 0.00 6 ARG A CA 8
ATOM 5847 C C . ARG A 1 6 ? -48.905 0.316 47.345 1.00 0.00 6 ARG A C 8
ATOM 5848 O O . ARG A 1 6 ? -48.301 1.060 46.569 1.00 0.00 6 ARG A O 8
ATOM 5886 N N . PRO A 1 8 ? -51.745 2.364 45.398 1.00 0.00 8 PRO A N 8
ATOM 5887 C CA . PRO A 1 8 ? -52.724 3.469 45.619 1.00 0.00 8 PRO A CA 8
ATOM 5888 C C . PRO A 1 8 ? -54.171 3.292 45.015 1.00 0.00 8 PRO A C 8
ATOM 5889 O O . PRO A 1 8 ? -55.097 3.214 45.833 1.00 0.00 8 PRO A O 8
ATOM 5900 N N . PRO A 1 9 ? -54.472 3.194 43.680 1.00 0.00 9 PRO A N 8
ATOM 5901 C CA . PRO A 1 9 ? -55.830 2.845 43.177 1.00 0.00 9 PRO A CA 8
ATOM 5902 C C . PRO A 1 9 ? -56.159 1.332 43.409 1.00 0.00 9 PRO A C 8
ATOM 5903 O O . PRO A 1 9 ? -55.809 0.435 42.632 1.00 0.00 9 PRO A O 8
ATOM 5914 N N . LYS A 1 10 ? -56.794 1.095 44.560 1.00 0.00 10 LYS A N 8
ATOM 5915 C CA . LYS A 1 10 ? -56.953 -0.255 45.168 1.00 0.00 10 LYS A CA 8
ATOM 5916 C C . LYS A 1 10 ? -57.608 -1.326 44.224 1.00 0.00 10 LYS A C 8
ATOM 5917 O O . LYS A 1 10 ? -58.812 -1.325 43.957 1.00 0.00 10 LYS A O 8
ATOM 5936 N N . SER A 1 11 ? -56.756 -2.215 43.703 1.00 0.00 11 SER A N 8
ATOM 5937 C CA . SER A 1 11 ? -57.093 -3.163 42.605 1.00 0.00 11 SER A CA 8
ATOM 5938 C C . SER A 1 11 ? -57.813 -4.493 43.066 1.00 0.00 11 SER A C 8
ATOM 5939 O O . SER A 1 11 ? -57.968 -4.699 44.275 1.00 0.00 11 SER A O 8
ATOM 5947 N N . PRO A 1 12 ? -58.243 -5.461 42.198 1.00 0.00 12 PRO A N 8
ATOM 5948 C CA . PRO A 1 12 ? -58.670 -6.825 42.666 1.00 0.00 12 PRO A CA 8
ATOM 5949 C C . PRO A 1 12 ? -57.694 -7.695 43.547 1.00 0.00 12 PRO A C 8
ATOM 5950 O O . PRO A 1 12 ? -58.132 -8.669 44.164 1.00 0.00 12 PRO A O 8
ATOM 5961 N N . SER A 1 13 ? -56.399 -7.349 43.641 1.00 0.00 13 SER A N 8
ATOM 5962 C CA . SER A 1 13 ? -55.495 -7.820 44.721 1.00 0.00 13 SER A CA 8
ATOM 5963 C C . SER A 1 13 ? -54.463 -6.708 45.074 1.00 0.00 13 SER A C 8
ATOM 5964 O O . SER A 1 13 ? -54.176 -6.493 46.270 1.00 0.00 13 SER A O 8
ATOM 5973 N N . LYS B 2 1 ? -35.622 12.915 33.003 1.00 0.00 1 LYS B N 8
ATOM 5974 C CA . LYS B 2 1 ? -34.912 12.383 34.202 1.00 0.00 1 LYS B CA 8
ATOM 5975 C C . LYS B 2 1 ? -35.812 12.566 35.478 1.00 0.00 1 LYS B C 8
ATOM 5976 O O . LYS B 2 1 ? -36.177 13.698 35.800 1.00 0.00 1 LYS B O 8
ATOM 5997 N N . LEU B 2 2 ? -36.156 11.487 36.212 1.00 0.00 2 LEU B N 8
ATOM 5998 C CA . LEU B 2 2 ? -36.962 11.583 37.476 1.00 0.00 2 LEU B CA 8
ATOM 5999 C C . LEU B 2 2 ? -36.253 12.282 38.713 1.00 0.00 2 LEU B C 8
ATOM 6000 O O . LEU B 2 2 ? -35.031 12.476 38.673 1.00 0.00 2 LEU B O 8
ATOM 6016 N N . PRO B 2 3 ? -36.920 12.635 39.851 1.00 0.00 3 PRO B N 8
ATOM 6017 C CA . PRO B 2 3 ? -36.277 13.431 40.925 1.00 0.00 3 PRO B CA 8
ATOM 6018 C C . PRO B 2 3 ? -35.148 12.827 41.864 1.00 0.00 3 PRO B C 8
ATOM 6019 O O . PRO B 2 3 ? -35.079 11.607 42.085 1.00 0.00 3 PRO B O 8
ATOM 6030 N N . PRO B 2 4 ? -34.225 13.661 42.440 1.00 0.00 4 PRO B N 8
ATOM 6031 C CA . PRO B 2 4 ? -33.197 13.193 43.408 1.00 0.00 4 PRO B CA 8
ATOM 6032 C C . PRO B 2 4 ? -33.796 12.882 44.821 1.00 0.00 4 PRO B C 8
ATOM 6033 O O . PRO B 2 4 ? -34.522 13.692 45.404 1.00 0.00 4 PRO B O 8
ATOM 6044 N N . GLY B 2 5 ? -33.535 11.674 45.326 1.00 0.00 5 GLY B N 8
ATOM 6045 C CA . GLY B 2 5 ? -34.341 11.100 46.441 1.00 0.00 5 GLY B CA 8
ATOM 6046 C C . GLY B 2 5 ? -35.516 10.164 46.071 1.00 0.00 5 GLY B C 8
ATOM 6047 O O . GLY B 2 5 ? -36.442 10.055 46.876 1.00 0.00 5 GLY B O 8
ATOM 6051 N N . TRP B 2 6 ? -35.475 9.440 44.940 1.00 0.00 6 TRP B N 8
ATOM 6052 C CA . TRP B 2 6 ? -36.463 8.397 44.599 1.00 0.00 6 TRP B CA 8
ATOM 6053 C C . TRP B 2 6 ? -35.874 6.962 44.540 1.00 0.00 6 TRP B C 8
ATOM 6054 O O . TRP B 2 6 ? -34.673 6.772 44.322 1.00 0.00 6 TRP B O 8
ATOM 6075 N N . GLU B 2 7 ? -36.757 5.943 44.588 1.00 0.00 7 GLU B N 8
ATOM 6076 C CA . GLU B 2 7 ? -36.455 4.639 43.972 1.00 0.00 7 GLU B CA 8
ATOM 6077 C C . GLU B 2 7 ? -37.704 3.812 43.539 1.00 0.00 7 GLU B C 8
ATOM 6078 O O . GLU B 2 7 ? -38.713 3.700 44.233 1.00 0.00 7 GLU B O 8
ATOM 6090 N N . LYS B 2 8 ? -37.573 3.148 42.387 1.00 0.00 8 LYS B N 8
ATOM 6091 C CA . LYS B 2 8 ? -38.507 2.081 41.933 1.00 0.00 8 LYS B CA 8
ATOM 6092 C C . LYS B 2 8 ? -38.663 0.844 42.894 1.00 0.00 8 LYS B C 8
ATOM 6093 O O . LYS B 2 8 ? -37.649 0.254 43.281 1.00 0.00 8 LYS B O 8
ATOM 6112 N N . ARG B 2 9 ? -39.893 0.427 43.285 1.00 0.00 9 ARG B N 8
ATOM 6113 C CA . ARG B 2 9 ? -40.068 -0.673 44.292 1.00 0.00 9 ARG B CA 8
ATOM 6114 C C . ARG B 2 9 ? -41.044 -1.745 43.788 1.00 0.00 9 ARG B C 8
ATOM 6115 O O . ARG B 2 9 ? -42.232 -1.489 43.669 1.00 0.00 9 ARG B O 8
ATOM 6136 N N . MET B 2 10 ? -40.518 -2.907 43.415 1.00 0.00 10 MET B N 8
ATOM 6137 C CA . MET B 2 10 ? -40.897 -3.545 42.138 1.00 0.00 10 MET B CA 8
ATOM 6138 C C . MET B 2 10 ? -41.654 -4.907 42.275 1.00 0.00 10 MET B C 8
ATOM 6139 O O . MET B 2 10 ? -41.104 -5.851 42.850 1.00 0.00 10 MET B O 8
ATOM 6153 N N . SER B 2 11 ? -42.815 -5.070 41.593 1.00 0.00 11 SER B N 8
ATOM 6154 C CA . SER B 2 11 ? -43.334 -6.409 41.187 1.00 0.00 11 SER B CA 8
ATOM 6155 C C . SER B 2 11 ? -44.045 -7.283 42.280 1.00 0.00 11 SER B C 8
ATOM 6156 O O . SER B 2 11 ? -43.896 -7.104 43.491 1.00 0.00 11 SER B O 8
ATOM 6164 N N . ARG B 2 12 ? -44.881 -8.225 41.812 1.00 0.00 12 ARG B N 8
ATOM 6165 C CA . ARG B 2 12 ? -45.597 -9.213 42.661 1.00 0.00 12 ARG B CA 8
ATOM 6166 C C . ARG B 2 12 ? -45.892 -10.553 41.897 1.00 0.00 12 ARG B C 8
ATOM 6167 O O . ARG B 2 12 ? -45.558 -11.626 42.398 1.00 0.00 12 ARG B O 8
ATOM 6188 N N . SER B 2 13 ? -46.480 -10.499 40.686 1.00 0.00 13 SER B N 8
ATOM 6189 C CA . SER B 2 13 ? -46.373 -11.595 39.675 1.00 0.00 13 SER B CA 8
ATOM 6190 C C . SER B 2 13 ? -45.306 -11.294 38.562 1.00 0.00 13 SER B C 8
ATOM 6191 O O . SER B 2 13 ? -44.326 -12.030 38.444 1.00 0.00 13 SER B O 8
ATOM 6199 N N . SER B 2 14 ? -45.483 -10.220 37.766 1.00 0.00 14 SER B N 8
ATOM 6200 C CA . SER B 2 14 ? -44.534 -9.830 36.676 1.00 0.00 14 SER B CA 8
ATOM 6201 C C . SER B 2 14 ? -43.883 -8.413 36.848 1.00 0.00 14 SER B C 8
ATOM 6202 O O . SER B 2 14 ? -42.658 -8.304 36.912 1.00 0.00 14 SER B O 8
ATOM 6210 N N . GLY B 2 15 ? -44.676 -7.327 36.911 1.00 0.00 15 GLY B N 8
ATOM 6211 C CA . GLY B 2 15 ? -44.139 -5.937 37.020 1.00 0.00 15 GLY B CA 8
ATOM 6212 C C . GLY B 2 15 ? -45.130 -4.838 37.473 1.00 0.00 15 GLY B C 8
ATOM 6213 O O . GLY B 2 15 ? -45.153 -3.747 36.902 1.00 0.00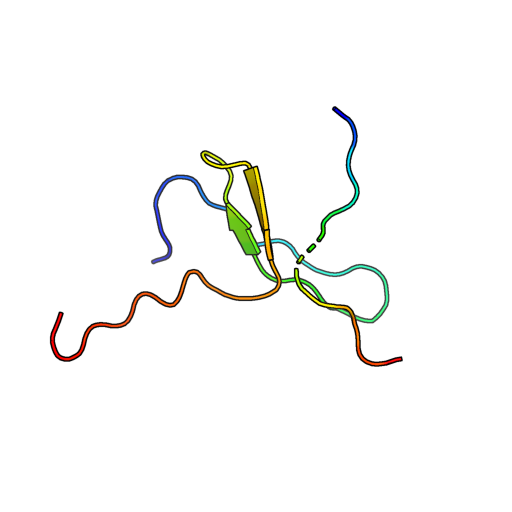 15 GLY B O 8
ATOM 6217 N N . ARG B 2 16 ? -45.926 -5.118 38.518 1.00 0.00 16 ARG B N 8
ATOM 6218 C CA . ARG B 2 16 ? -46.765 -4.118 39.231 1.00 0.00 16 ARG B CA 8
ATOM 6219 C C . ARG B 2 16 ? -46.349 -3.913 40.720 1.00 0.00 16 ARG B C 8
ATOM 6220 O O . ARG B 2 16 ? -45.922 -4.829 41.413 1.00 0.00 16 ARG B O 8
ATOM 6241 N N . VAL B 2 17 ? -46.468 -2.666 41.178 1.00 0.00 17 VAL B N 8
ATOM 6242 C CA . VAL B 2 17 ? -45.506 -2.034 42.127 1.00 0.00 17 VAL B CA 8
ATOM 6243 C C . VAL B 2 17 ? -44.154 -1.665 41.445 1.00 0.00 17 VAL B C 8
ATOM 6244 O O . VAL B 2 17 ? -43.601 -2.482 40.709 1.00 0.00 17 VAL B O 8
ATOM 6257 N N . TYR B 2 18 ? -43.730 -0.386 41.533 1.00 0.00 18 TYR B N 8
ATOM 6258 C CA . TYR B 2 18 ? -42.536 0.160 40.860 1.00 0.00 18 TYR B CA 8
ATOM 6259 C C . TYR B 2 18 ? -42.154 1.636 41.279 1.00 0.00 18 TYR B C 8
ATOM 6260 O O . TYR B 2 18 ? -41.289 2.182 40.602 1.00 0.00 18 TYR B O 8
ATOM 6278 N N . TYR B 2 19 ? -42.597 2.253 42.409 1.00 0.00 19 TYR B N 8
ATOM 6279 C CA . TYR B 2 19 ? -42.124 3.620 42.857 1.00 0.00 19 TYR B CA 8
ATOM 6280 C C . TYR B 2 19 ? -42.212 3.898 44.413 1.00 0.00 19 TYR B C 8
ATOM 6281 O O . TYR B 2 19 ? -43.084 3.418 45.140 1.00 0.00 19 TYR B O 8
ATOM 6299 N N . PHE B 2 20 ? -41.280 4.724 44.918 1.00 0.00 20 PHE B N 8
ATOM 6300 C CA . PHE B 2 20 ? -41.133 5.106 46.358 1.00 0.00 20 PHE B CA 8
ATOM 6301 C C . PHE B 2 20 ? -40.266 6.412 46.458 1.00 0.00 20 PHE B C 8
ATOM 6302 O O . PHE B 2 20 ? -39.213 6.520 45.827 1.00 0.00 20 PHE B O 8
ATOM 6319 N N . ASN B 2 21 ? -40.653 7.382 47.297 1.00 0.00 21 ASN B N 8
ATOM 6320 C CA . ASN B 2 21 ? -39.817 8.583 47.589 1.00 0.00 21 ASN B CA 8
ATOM 6321 C C . ASN B 2 21 ? -39.006 8.383 48.919 1.00 0.00 21 ASN B C 8
ATOM 6322 O O . ASN B 2 21 ? -39.586 8.077 49.959 1.00 0.00 21 ASN B O 8
ATOM 6333 N N . HIS B 2 22 ? -37.679 8.594 48.923 1.00 0.00 22 HIS B N 8
ATOM 6334 C CA . HIS B 2 22 ? -36.858 8.546 50.180 1.00 0.00 22 HIS B CA 8
ATOM 6335 C C . HIS B 2 22 ? -37.024 9.800 51.102 1.00 0.00 22 HIS B C 8
ATOM 6336 O O . HIS B 2 22 ? -37.363 9.671 52.278 1.00 0.00 22 HIS B O 8
ATOM 6350 N N . ILE B 2 23 ? -36.778 11.001 50.561 1.00 0.00 23 ILE B N 8
ATOM 6351 C CA . ILE B 2 23 ? -36.850 12.300 51.306 1.00 0.00 23 ILE B CA 8
ATOM 6352 C C . ILE B 2 23 ? -38.237 12.696 51.937 1.00 0.00 23 ILE B C 8
ATOM 6353 O O . ILE B 2 23 ? -38.242 13.262 53.031 1.00 0.00 23 ILE B O 8
ATOM 6369 N N . THR B 2 24 ? -39.389 12.380 51.310 1.00 0.00 24 THR B N 8
ATOM 6370 C CA . THR B 2 24 ? -40.729 12.429 51.999 1.00 0.00 24 THR B CA 8
ATOM 6371 C C . THR B 2 24 ? -41.248 11.094 52.648 1.00 0.00 24 THR B C 8
ATOM 6372 O O . THR B 2 24 ? -42.218 11.128 53.414 1.00 0.00 24 THR B O 8
ATOM 6383 N N . ASN B 2 25 ? -40.699 9.917 52.284 1.00 0.00 25 ASN B N 8
ATOM 6384 C CA . ASN B 2 25 ? -41.298 8.580 52.570 1.00 0.00 25 ASN B CA 8
ATOM 6385 C C . ASN B 2 25 ? -42.681 8.261 51.878 1.00 0.00 25 ASN B C 8
ATOM 6386 O O . ASN B 2 25 ? -43.398 7.368 52.337 1.00 0.00 25 ASN B O 8
ATOM 6397 N N . ALA B 2 26 ? -43.045 8.890 50.736 1.00 0.00 26 ALA B N 8
ATOM 6398 C CA . ALA B 2 26 ? -44.158 8.393 49.870 1.00 0.00 26 ALA B CA 8
ATOM 6399 C C . ALA B 2 26 ? -43.902 6.975 49.238 1.00 0.00 26 ALA B C 8
ATOM 6400 O O . ALA B 2 26 ? -42.761 6.526 49.090 1.00 0.00 26 ALA B O 8
ATOM 6407 N N . SER B 2 27 ? -44.967 6.200 48.976 1.00 0.00 27 SER B N 8
ATOM 6408 C CA . SER B 2 27 ? -44.839 4.766 48.582 1.00 0.00 27 SER B CA 8
ATOM 6409 C C . SER B 2 27 ? -46.046 4.312 47.708 1.00 0.00 27 SER B C 8
ATOM 6410 O O . SER B 2 27 ? -47.206 4.469 48.103 1.00 0.00 27 SER B O 8
ATOM 6418 N N . GLN B 2 28 ? -45.778 3.825 46.488 1.00 0.00 28 GLN B N 8
ATOM 6419 C CA . GLN B 2 28 ? -46.739 3.947 45.353 1.00 0.00 28 GLN B CA 8
ATOM 6420 C C . GLN B 2 28 ? -46.427 2.957 44.179 1.00 0.00 28 GLN B C 8
ATOM 6421 O O . GLN B 2 28 ? -45.419 2.245 44.124 1.00 0.00 28 GLN B O 8
ATOM 6435 N N . TRP B 2 29 ? -47.302 2.996 43.174 1.00 0.00 29 TRP B N 8
ATOM 6436 C CA . TRP B 2 29 ? -46.952 2.568 41.787 1.00 0.00 29 TRP B CA 8
ATOM 6437 C C . TRP B 2 29 ? -47.096 3.732 40.733 1.00 0.00 29 TRP B C 8
ATOM 6438 O O . TRP B 2 29 ? -47.528 3.508 39.600 1.00 0.00 29 TRP B O 8
ATOM 6459 N N . GLU B 2 30 ? -46.703 4.970 41.098 1.00 0.00 30 GLU B N 8
ATOM 6460 C CA . GLU B 2 30 ? -47.024 6.199 40.320 1.00 0.00 30 GLU B CA 8
ATOM 6461 C C . GLU B 2 30 ? -45.725 7.004 40.016 1.00 0.00 30 GLU B C 8
ATOM 6462 O O . GLU B 2 30 ? -44.867 7.230 40.880 1.00 0.00 30 GLU B O 8
ATOM 6474 N N . ARG B 2 31 ? -45.590 7.442 38.762 1.00 0.00 31 ARG B N 8
ATOM 6475 C CA . ARG B 2 31 ? -44.348 8.075 38.253 1.00 0.00 31 ARG B CA 8
ATOM 6476 C C . ARG B 2 31 ? -44.325 9.640 38.424 1.00 0.00 31 ARG B C 8
ATOM 6477 O O . ARG B 2 31 ? -45.177 10.301 37.818 1.00 0.00 31 ARG B O 8
ATOM 6498 N N . PRO B 2 32 ? -43.326 10.295 39.094 1.00 0.00 32 PRO B N 8
ATOM 6499 C CA . PRO B 2 32 ? -43.220 11.787 39.098 1.00 0.00 32 PRO B CA 8
ATOM 6500 C C . PRO B 2 32 ? -43.044 12.513 37.718 1.00 0.00 32 PRO B C 8
ATOM 6501 O O . PRO B 2 32 ? -43.578 13.601 37.510 1.00 0.00 32 PRO B O 8
ATOM 6512 N N . SER B 2 33 ? -42.230 11.930 36.812 1.00 0.00 33 SER B N 8
ATOM 6513 C CA . SER B 2 33 ? -41.686 12.598 35.585 1.00 0.00 33 SER B CA 8
ATOM 6514 C C . SER B 2 33 ? -40.358 13.405 35.814 1.00 0.00 33 SER B C 8
ATOM 6515 O O . SER B 2 33 ? -39.398 13.226 35.057 1.00 0.00 33 SER B O 8
ATOM 6523 N N . GLY B 2 34 ? -40.296 14.284 36.833 1.00 0.00 34 GLY B N 8
ATOM 6524 C CA . GLY B 2 34 ? -39.104 15.145 37.103 1.00 0.00 34 GLY B CA 8
ATOM 6525 C C . GLY B 2 34 ? -38.995 16.448 36.286 1.00 0.00 34 GLY B C 8
ATOM 6526 O O . GLY B 2 34 ? -39.229 17.532 36.815 1.00 0.00 34 GLY B O 8
ATOM 6530 N N . ASN B 2 35 ? -38.626 16.339 35.005 1.00 0.00 35 ASN B N 8
ATOM 6531 C CA . ASN B 2 35 ? -38.474 17.528 34.104 1.00 0.00 35 ASN B CA 8
ATOM 6532 C C . ASN B 2 35 ? -39.781 18.212 33.552 1.00 0.00 35 ASN B C 8
ATOM 6533 O O . ASN B 2 35 ? -39.673 19.294 32.973 1.00 0.00 35 ASN B O 8
ATOM 6544 N N . SER B 2 36 ? -40.978 17.601 33.660 1.00 0.00 36 SER B N 8
ATOM 6545 C CA . SER B 2 36 ? -42.253 18.129 33.063 1.00 0.00 36 SER B CA 8
ATOM 6546 C C . SER B 2 36 ? -42.333 18.361 31.504 1.00 0.00 36 SER B C 8
ATOM 6547 O O . SER B 2 36 ? -43.194 19.103 31.017 1.00 0.00 36 SER B O 8
ATOM 6555 N N . SER B 2 37 ? -41.498 17.677 30.710 1.00 0.00 37 SER B N 8
ATOM 6556 C CA . SER B 2 37 ? -41.718 17.457 29.260 1.00 0.00 37 SER B CA 8
ATOM 6557 C C . SER B 2 37 ? -41.005 16.126 28.862 1.00 0.00 37 SER B C 8
ATOM 6558 O O . SER B 2 37 ? -39.776 15.993 28.892 1.00 0.00 37 SER B O 8
ATOM 6566 N N . SER B 2 38 ? -41.830 15.149 28.515 1.00 0.00 38 SER B N 8
ATOM 6567 C CA . SER B 2 38 ? -41.396 13.784 28.079 1.00 0.00 38 SER B CA 8
ATOM 6568 C C . SER B 2 38 ? -42.509 12.972 27.337 1.00 0.00 38 SER B C 8
ATOM 6569 O O . SER B 2 38 ? -42.256 12.400 26.274 1.00 0.00 38 SER B O 8
ATOM 6577 N N . GLY B 2 39 ? -43.701 12.852 27.945 1.00 0.00 39 GLY B N 8
ATOM 6578 C CA . GLY B 2 39 ? -44.473 11.588 27.885 1.00 0.00 39 GLY B CA 8
ATOM 6579 C C . GLY B 2 39 ? -44.362 10.880 29.241 1.00 0.00 39 GLY B C 8
ATOM 6580 O O . GLY B 2 39 ? -45.380 10.709 29.939 1.00 0.00 39 GLY B O 8
ATOM 6585 N N . LYS A 1 1 ? -50.832 -0.689 62.322 1.00 0.00 1 LYS A N 9
ATOM 6586 C CA . LYS A 1 1 ? -50.407 -1.491 61.135 1.00 0.00 1 LYS A CA 9
ATOM 6587 C C . LYS A 1 1 ? -49.606 -0.587 60.131 1.00 0.00 1 LYS A C 9
ATOM 6588 O O . LYS A 1 1 ? -50.200 0.317 59.541 1.00 0.00 1 LYS A O 9
ATOM 6609 N N . VAL A 1 2 ? -48.296 -0.812 59.921 1.00 0.00 2 VAL A N 9
ATOM 6610 C CA . VAL A 1 2 ? -47.470 0.011 58.972 1.00 0.00 2 VAL A CA 9
ATOM 6611 C C . VAL A 1 2 ? -47.712 -0.338 57.453 1.00 0.00 2 VAL A C 9
ATOM 6612 O O . VAL A 1 2 ? -47.866 -1.507 57.083 1.00 0.00 2 VAL A O 9
ATOM 6625 N N . SER A 1 3 ? -47.755 0.673 56.568 1.00 0.00 3 SER A N 9
ATOM 6626 C CA . SER A 1 3 ? -47.705 0.461 55.085 1.00 0.00 3 SER A CA 9
ATOM 6627 C C . SER A 1 3 ? -46.310 0.878 54.499 1.00 0.00 3 SER A C 9
ATOM 6628 O O . SER A 1 3 ? -46.148 1.950 53.900 1.00 0.00 3 SER A O 9
ATOM 6636 N N . VAL A 1 4 ? -45.301 0.008 54.677 1.00 0.00 4 VAL A N 9
ATOM 6637 C CA . VAL A 1 4 ? -43.903 0.249 54.203 1.00 0.00 4 VAL A CA 9
ATOM 6638 C C . VAL A 1 4 ? -43.738 -0.078 52.672 1.00 0.00 4 VAL A C 9
ATOM 6639 O O . VAL A 1 4 ? -43.716 -1.237 52.257 1.00 0.00 4 VAL A O 9
ATOM 6652 N N . VAL A 1 5 ? -43.652 0.975 51.834 1.00 0.00 5 VAL A N 9
ATOM 6653 C CA . VAL A 1 5 ? -43.629 0.866 50.335 1.00 0.00 5 VAL A CA 9
ATOM 6654 C C . VAL A 1 5 ? -45.061 0.503 49.774 1.00 0.00 5 VAL A C 9
ATOM 6655 O O . VAL A 1 5 ? -45.616 -0.556 50.074 1.00 0.00 5 VAL A O 9
ATOM 6668 N N . ARG A 1 6 ? -45.724 1.427 49.054 1.00 0.00 6 ARG A N 9
ATOM 6669 C CA . ARG A 1 6 ? -47.219 1.426 48.917 1.00 0.00 6 ARG A CA 9
ATOM 6670 C C . ARG A 1 6 ? -47.779 1.934 47.539 1.00 0.00 6 ARG A C 9
ATOM 6671 O O . ARG A 1 6 ? -47.070 1.983 46.530 1.00 0.00 6 ARG A O 9
ATOM 6709 N N . PRO A 1 8 ? -50.763 4.594 45.450 1.00 0.00 8 PRO A N 9
ATOM 6710 C CA . PRO A 1 8 ? -51.686 5.768 45.541 1.00 0.00 8 PRO A CA 9
ATOM 6711 C C . PRO A 1 8 ? -53.170 5.637 45.008 1.00 0.00 8 PRO A C 9
ATOM 6712 O O . PRO A 1 8 ? -54.056 5.699 45.868 1.00 0.00 8 PRO A O 9
ATOM 6723 N N . PRO A 1 9 ? -53.551 5.499 43.696 1.00 0.00 9 PRO A N 9
ATOM 6724 C CA . PRO A 1 9 ? -54.986 5.511 43.273 1.00 0.00 9 PRO A CA 9
ATOM 6725 C C . PRO A 1 9 ? -55.866 4.276 43.666 1.00 0.00 9 PRO A C 9
ATOM 6726 O O . PRO A 1 9 ? -56.971 4.456 44.184 1.00 0.00 9 PRO A O 9
ATOM 6737 N N . LYS A 1 10 ? -55.415 3.034 43.414 1.00 0.00 10 LYS A N 9
ATOM 6738 C CA . LYS A 1 10 ? -56.020 1.809 44.021 1.00 0.00 10 LYS A CA 9
ATOM 6739 C C . LYS A 1 10 ? -54.991 0.628 44.105 1.00 0.00 10 LYS A C 9
ATOM 6740 O O . LYS A 1 10 ? -54.000 0.604 43.376 1.00 0.00 10 LYS A O 9
ATOM 6759 N N . SER A 1 11 ? -55.283 -0.380 44.944 1.00 0.00 11 SER A N 9
ATOM 6760 C CA . SER A 1 11 ? -54.448 -1.612 45.141 1.00 0.00 11 SER A CA 9
ATOM 6761 C C . SER A 1 11 ? -53.685 -2.287 43.915 1.00 0.00 11 SER A C 9
ATOM 6762 O O . SER A 1 11 ? -54.194 -2.251 42.789 1.00 0.00 11 SER A O 9
ATOM 6770 N N . PRO A 1 12 ? -52.498 -2.955 44.072 1.00 0.00 12 PRO A N 9
ATOM 6771 C CA . PRO A 1 12 ? -51.825 -3.710 42.970 1.00 0.00 12 PRO A CA 9
ATOM 6772 C C . PRO A 1 12 ? -52.550 -4.994 42.431 1.00 0.00 12 PRO A C 9
ATOM 6773 O O . PRO A 1 12 ? -52.464 -5.289 41.236 1.00 0.00 12 PRO A O 9
ATOM 6784 N N . SER A 1 13 ? -53.260 -5.740 43.290 1.00 0.00 13 SER A N 9
ATOM 6785 C CA . SER A 1 13 ? -54.443 -6.528 42.851 1.00 0.00 13 SER A CA 9
ATOM 6786 C C . SER A 1 13 ? -55.717 -5.644 42.878 1.00 0.00 13 SER A C 9
ATOM 6787 O O . SER A 1 13 ? -55.989 -4.930 43.871 1.00 0.00 13 SER A O 9
ATOM 6796 N N . LYS B 2 1 ? -33.118 10.115 32.838 1.00 0.00 1 LYS B N 9
ATOM 6797 C CA . LYS B 2 1 ? -33.876 11.342 33.225 1.00 0.00 1 LYS B CA 9
ATOM 6798 C C . LYS B 2 1 ? -35.050 10.980 34.214 1.00 0.00 1 LYS B C 9
ATOM 6799 O O . LYS B 2 1 ? -36.154 10.636 33.788 1.00 0.00 1 LYS B O 9
ATOM 6820 N N . LEU B 2 2 ? -34.792 11.059 35.525 1.00 0.00 2 LEU B N 9
ATOM 6821 C CA . LEU B 2 2 ? -35.841 11.091 36.596 1.00 0.00 2 LEU B CA 9
ATOM 6822 C C . LEU B 2 2 ? -35.363 12.037 37.777 1.00 0.00 2 LEU B C 9
ATOM 6823 O O . LEU B 2 2 ? -34.232 12.544 37.709 1.00 0.00 2 LEU B O 9
ATOM 6839 N N . PRO B 2 3 ? -36.137 12.327 38.865 1.00 0.00 3 PRO B N 9
ATOM 6840 C CA . PRO B 2 3 ? -35.681 13.264 39.926 1.00 0.00 3 PRO B CA 9
ATOM 6841 C C . PRO B 2 3 ? -34.608 12.823 41.005 1.00 0.00 3 PRO B C 9
ATOM 6842 O O . PRO B 2 3 ? -34.455 11.627 41.291 1.00 0.00 3 PRO B O 9
ATOM 6853 N N . PRO B 2 4 ? -33.864 13.770 41.660 1.00 0.00 4 PRO B N 9
ATOM 6854 C CA . PRO B 2 4 ? -32.782 13.431 42.620 1.00 0.00 4 PRO B CA 9
ATOM 6855 C C . PRO B 2 4 ? -33.324 13.034 44.031 1.00 0.00 4 PRO B C 9
ATOM 6856 O O . PRO B 2 4 ? -34.095 13.764 44.663 1.00 0.00 4 PRO B O 9
ATOM 6867 N N . GLY B 2 5 ? -32.940 11.842 44.496 1.00 0.00 5 GLY B N 9
ATOM 6868 C CA . GLY B 2 5 ? -33.625 11.184 45.645 1.00 0.00 5 GLY B CA 9
ATOM 6869 C C . GLY B 2 5 ? -34.783 10.205 45.335 1.00 0.00 5 GLY B C 9
ATOM 6870 O O . GLY B 2 5 ? -35.658 10.044 46.186 1.00 0.00 5 GLY B O 9
ATOM 6874 N N . TRP B 2 6 ? -34.765 9.501 44.194 1.00 0.00 6 TRP B N 9
ATOM 6875 C CA . TRP B 2 6 ? -35.703 8.405 43.891 1.00 0.00 6 TRP B CA 9
ATOM 6876 C C . TRP B 2 6 ? -35.034 7.011 43.783 1.00 0.00 6 TRP B C 9
ATOM 6877 O O . TRP B 2 6 ? -33.838 6.898 43.493 1.00 0.00 6 TRP B O 9
ATOM 6898 N N . GLU B 2 7 ? -35.851 5.940 43.866 1.00 0.00 7 GLU B N 9
ATOM 6899 C CA . GLU B 2 7 ? -35.540 4.683 43.167 1.00 0.00 7 GLU B CA 9
ATOM 6900 C C . GLU B 2 7 ? -36.833 3.917 42.704 1.00 0.00 7 GLU B C 9
ATOM 6901 O O . GLU B 2 7 ? -37.838 4.514 42.303 1.00 0.00 7 GLU B O 9
ATOM 6913 N N . LYS B 2 8 ? -36.770 2.582 42.666 1.00 0.00 8 LYS B N 9
ATOM 6914 C CA . LYS B 2 8 ? -37.709 1.713 41.900 1.00 0.00 8 LYS B CA 9
ATOM 6915 C C . LYS B 2 8 ? -37.987 0.375 42.660 1.00 0.00 8 LYS B C 9
ATOM 6916 O O . LYS B 2 8 ? -37.051 -0.373 42.966 1.00 0.00 8 LYS B O 9
ATOM 6935 N N . ARG B 2 9 ? -39.248 0.084 43.056 1.00 0.00 9 ARG B N 9
ATOM 6936 C CA . ARG B 2 9 ? -39.519 -0.943 44.116 1.00 0.00 9 ARG B CA 9
ATOM 6937 C C . ARG B 2 9 ? -40.756 -1.793 43.793 1.00 0.00 9 ARG B C 9
ATOM 6938 O O . ARG B 2 9 ? -41.842 -1.252 43.602 1.00 0.00 9 ARG B O 9
ATOM 6959 N N . MET B 2 10 ? -40.558 -3.108 43.707 1.00 0.00 10 MET B N 9
ATOM 6960 C CA . MET B 2 10 ? -41.392 -3.966 42.824 1.00 0.00 10 MET B CA 9
ATOM 6961 C C . MET B 2 10 ? -42.337 -5.009 43.486 1.00 0.00 10 MET B C 9
ATOM 6962 O O . MET B 2 10 ? -41.951 -5.735 44.403 1.00 0.00 10 MET B O 9
ATOM 6976 N N . SER B 2 11 ? -43.537 -5.178 42.884 1.00 0.00 11 SER B N 9
ATOM 6977 C CA . SER B 2 11 ? -44.336 -6.436 43.011 1.00 0.00 11 SER B CA 9
ATOM 6978 C C . SER B 2 11 ? -44.906 -6.823 44.424 1.00 0.00 11 SER B C 9
ATOM 6979 O O . SER B 2 11 ? -44.696 -7.923 44.939 1.00 0.00 11 SER B O 9
ATOM 6987 N N . ARG B 2 12 ? -45.780 -5.964 44.971 1.00 0.00 12 ARG B N 9
ATOM 6988 C CA . ARG B 2 12 ? -46.785 -6.373 46.006 1.00 0.00 12 ARG B CA 9
ATOM 6989 C C . ARG B 2 12 ? -47.897 -7.379 45.521 1.00 0.00 12 ARG B C 9
ATOM 6990 O O . ARG B 2 12 ? -48.430 -8.156 46.315 1.00 0.00 12 ARG B O 9
ATOM 7011 N N . SER B 2 13 ? -48.274 -7.356 44.237 1.00 0.00 13 SER B N 9
ATOM 7012 C CA . SER B 2 13 ? -48.891 -8.522 43.548 1.00 0.00 13 SER B CA 9
ATOM 7013 C C . SER B 2 13 ? -48.191 -8.710 42.163 1.00 0.00 13 SER B C 9
ATOM 7014 O O . SER B 2 13 ? -47.931 -7.730 41.461 1.00 0.00 13 SER B O 9
ATOM 7022 N N . SER B 2 14 ? -47.868 -9.959 41.780 1.00 0.00 14 SER B N 9
ATOM 7023 C CA . SER B 2 14 ? -46.932 -10.311 40.664 1.00 0.00 14 SER B CA 9
ATOM 7024 C C . SER B 2 14 ? -46.894 -9.401 39.384 1.00 0.00 14 SER B C 9
ATOM 7025 O O . SER B 2 14 ? -47.802 -9.420 38.545 1.00 0.00 14 SER B O 9
ATOM 7033 N N . GLY B 2 15 ? -45.856 -8.558 39.315 1.00 0.00 15 GLY B N 9
ATOM 7034 C CA . GLY B 2 15 ? -45.705 -7.517 38.254 1.00 0.00 15 GLY B CA 9
ATOM 7035 C C . GLY B 2 15 ? -46.103 -6.052 38.574 1.00 0.00 15 GLY B C 9
ATOM 7036 O O . GLY B 2 15 ? -46.001 -5.216 37.676 1.00 0.00 15 GLY B O 9
ATOM 7040 N N . ARG B 2 16 ? -46.585 -5.725 39.787 1.00 0.00 16 ARG B N 9
ATOM 7041 C CA . ARG B 2 16 ? -47.245 -4.422 40.077 1.00 0.00 16 ARG B CA 9
ATOM 7042 C C . ARG B 2 16 ? -46.615 -3.697 41.314 1.00 0.00 16 ARG B C 9
ATOM 7043 O O . ARG B 2 16 ? -46.487 -4.253 42.405 1.00 0.00 16 ARG B O 9
ATOM 7064 N N . VAL B 2 17 ? -46.251 -2.431 41.104 1.00 0.00 17 VAL B N 9
ATOM 7065 C CA . VAL B 2 17 ? -45.277 -1.649 41.930 1.00 0.00 17 VAL B CA 9
ATOM 7066 C C . VAL B 2 17 ? -43.850 -1.597 41.275 1.00 0.00 17 VAL B C 9
ATOM 7067 O O . VAL B 2 17 ? -43.419 -2.573 40.656 1.00 0.00 17 VAL B O 9
ATOM 7080 N N . TYR B 2 18 ? -43.206 -0.405 41.254 1.00 0.00 18 TYR B N 9
ATOM 7081 C CA . TYR B 2 18 ? -41.958 -0.095 40.509 1.00 0.00 18 TYR B CA 9
ATOM 7082 C C . TYR B 2 18 ? -41.332 1.336 40.781 1.00 0.00 18 TYR B C 9
ATOM 7083 O O . TYR B 2 18 ? -40.325 1.654 40.158 1.00 0.00 18 TYR B O 9
ATOM 7101 N N . TYR B 2 19 ? -41.773 2.148 41.760 1.00 0.00 19 TYR B N 9
ATOM 7102 C CA . TYR B 2 19 ? -41.236 3.533 42.037 1.00 0.00 19 TYR B CA 9
ATOM 7103 C C . TYR B 2 19 ? -41.274 3.914 43.569 1.00 0.00 19 TYR B C 9
ATOM 7104 O O . TYR B 2 19 ? -42.170 3.544 44.333 1.00 0.00 19 TYR B O 9
ATOM 7122 N N . PHE B 2 20 ? -40.269 4.674 44.028 1.00 0.00 20 PHE B N 9
ATOM 7123 C CA . PHE B 2 20 ? -40.131 5.122 45.456 1.00 0.00 20 PHE B CA 9
ATOM 7124 C C . PHE B 2 20 ? -39.338 6.464 45.593 1.00 0.00 20 PHE B C 9
ATOM 7125 O O . PHE B 2 20 ? -38.205 6.556 45.128 1.00 0.00 20 PHE B O 9
ATOM 7142 N N . ASN B 2 21 ? -39.851 7.465 46.321 1.00 0.00 21 ASN B N 9
ATOM 7143 C CA . ASN B 2 21 ? -39.069 8.677 46.701 1.00 0.00 21 ASN B CA 9
ATOM 7144 C C . ASN B 2 21 ? -38.389 8.493 48.107 1.00 0.00 21 ASN B C 9
ATOM 7145 O O . ASN B 2 21 ? -39.065 8.243 49.107 1.00 0.00 21 ASN B O 9
ATOM 7156 N N . HIS B 2 22 ? -37.060 8.667 48.206 1.00 0.00 22 HIS B N 9
ATOM 7157 C CA . HIS B 2 22 ? -36.330 8.649 49.516 1.00 0.00 22 HIS B CA 9
ATOM 7158 C C . HIS B 2 22 ? -36.623 9.856 50.474 1.00 0.00 22 HIS B C 9
ATOM 7159 O O . HIS B 2 22 ? -36.754 9.670 51.683 1.00 0.00 22 HIS B O 9
ATOM 7173 N N . ILE B 2 23 ? -36.687 11.084 49.935 1.00 0.00 23 ILE B N 9
ATOM 7174 C CA . ILE B 2 23 ? -36.766 12.349 50.732 1.00 0.00 23 ILE B CA 9
ATOM 7175 C C . ILE B 2 23 ? -38.162 12.540 51.435 1.00 0.00 23 ILE B C 9
ATOM 7176 O O . ILE B 2 23 ? -38.221 12.710 52.654 1.00 0.00 23 ILE B O 9
ATOM 7192 N N . THR B 2 24 ? -39.274 12.499 50.680 1.00 0.00 24 THR B N 9
ATOM 7193 C CA . THR B 2 24 ? -40.658 12.472 51.255 1.00 0.00 24 THR B CA 9
ATOM 7194 C C . THR B 2 24 ? -41.226 11.098 51.753 1.00 0.00 24 THR B C 9
ATOM 7195 O O . THR B 2 24 ? -42.283 11.113 52.392 1.00 0.00 24 THR B O 9
ATOM 7206 N N . ASN B 2 25 ? -40.656 9.930 51.395 1.00 0.00 25 ASN B N 9
ATOM 7207 C CA . ASN B 2 25 ? -41.371 8.618 51.475 1.00 0.00 25 ASN B CA 9
ATOM 7208 C C . ASN B 2 25 ? -42.665 8.470 50.577 1.00 0.00 25 ASN B C 9
ATOM 7209 O O . ASN B 2 25 ? -43.426 7.516 50.771 1.00 0.00 25 ASN B O 9
ATOM 7220 N N . ALA B 2 26 ? -42.894 9.318 49.542 1.00 0.00 26 ALA B N 9
ATOM 7221 C CA . ALA B 2 26 ? -43.870 9.021 48.451 1.00 0.00 26 ALA B CA 9
ATOM 7222 C C . ALA B 2 26 ? -43.547 7.697 47.673 1.00 0.00 26 ALA B C 9
ATOM 7223 O O . ALA B 2 26 ? -42.667 7.637 46.813 1.00 0.00 26 ALA B O 9
ATOM 7230 N N . SER B 2 27 ? -44.219 6.615 48.077 1.00 0.00 27 SER B N 9
ATOM 7231 C CA . SER B 2 27 ? -43.910 5.241 47.611 1.00 0.00 27 SER B CA 9
ATOM 7232 C C . SER B 2 27 ? -45.103 4.726 46.768 1.00 0.00 27 SER B C 9
ATOM 7233 O O . SER B 2 27 ? -46.254 4.776 47.219 1.00 0.00 27 SER B O 9
ATOM 7241 N N . GLN B 2 28 ? -44.841 4.342 45.515 1.00 0.00 28 GLN B N 9
ATOM 7242 C CA . GLN B 2 28 ? -45.885 4.358 44.457 1.00 0.00 28 GLN B CA 9
ATOM 7243 C C . GLN B 2 28 ? -45.625 3.397 43.258 1.00 0.00 28 GLN B C 9
ATOM 7244 O O . GLN B 2 28 ? -44.519 2.937 42.967 1.00 0.00 28 GLN B O 9
ATOM 7258 N N . TRP B 2 29 ? -46.703 3.167 42.508 1.00 0.00 29 TRP B N 9
ATOM 7259 C CA . TRP B 2 29 ? -46.633 2.476 41.179 1.00 0.00 29 TRP B CA 9
ATOM 7260 C C . TRP B 2 29 ? -46.735 3.478 39.980 1.00 0.00 29 TRP B C 9
ATOM 7261 O O . TRP B 2 29 ? -47.522 3.306 39.044 1.00 0.00 29 TRP B O 9
ATOM 7282 N N . GLU B 2 30 ? -45.937 4.559 40.011 1.00 0.00 30 GLU B N 9
ATOM 7283 C CA . GLU B 2 30 ? -46.346 5.852 39.400 1.00 0.00 30 GLU B CA 9
ATOM 7284 C C . GLU B 2 30 ? -45.108 6.769 39.147 1.00 0.00 30 GLU B C 9
ATOM 7285 O O . GLU B 2 30 ? -44.142 6.826 39.916 1.00 0.00 30 GLU B O 9
ATOM 7297 N N . ARG B 2 31 ? -45.107 7.433 37.987 1.00 0.00 31 ARG B N 9
ATOM 7298 C CA . ARG B 2 31 ? -43.862 7.912 37.340 1.00 0.00 31 ARG B CA 9
ATOM 7299 C C . ARG B 2 31 ? -43.685 9.472 37.434 1.00 0.00 31 ARG B C 9
ATOM 7300 O O . ARG B 2 31 ? -44.420 10.179 36.733 1.00 0.00 31 ARG B O 9
ATOM 7321 N N . PRO B 2 32 ? -42.699 10.060 38.177 1.00 0.00 32 PRO B N 9
ATOM 7322 C CA . PRO B 2 32 ? -42.467 11.537 38.175 1.00 0.00 32 PRO B CA 9
ATOM 7323 C C . PRO B 2 32 ? -41.917 12.131 36.824 1.00 0.00 32 PRO B C 9
ATOM 7324 O O . PRO B 2 32 ? -42.422 13.142 36.337 1.00 0.00 32 PRO B O 9
ATOM 7335 N N . SER B 2 33 ? -40.862 11.516 36.242 1.00 0.00 33 SER B N 9
ATOM 7336 C CA . SER B 2 33 ? -40.250 11.911 34.933 1.00 0.00 33 SER B CA 9
ATOM 7337 C C . SER B 2 33 ? -39.460 13.268 34.844 1.00 0.00 33 SER B C 9
ATOM 7338 O O . SER B 2 33 ? -38.380 13.317 34.242 1.00 0.00 33 SER B O 9
ATOM 7346 N N . GLY B 2 34 ? -40.016 14.382 35.347 1.00 0.00 34 GLY B N 9
ATOM 7347 C CA . GLY B 2 34 ? -39.533 15.760 35.026 1.00 0.00 34 GLY B CA 9
ATOM 7348 C C . GLY B 2 3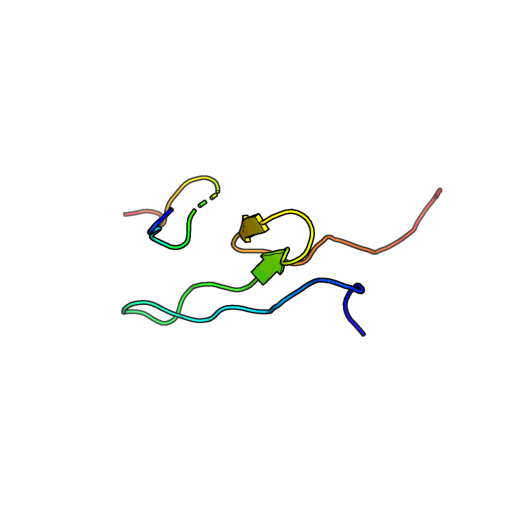4 ? -40.140 16.410 33.758 1.00 0.00 34 GLY B C 9
ATOM 7349 O O . GLY B 2 34 ? -40.637 17.530 33.823 1.00 0.00 34 GLY B O 9
ATOM 7353 N N . ASN B 2 35 ? -40.072 15.712 32.617 1.00 0.00 35 ASN B N 9
ATOM 7354 C CA . ASN B 2 35 ? -40.942 16.005 31.434 1.00 0.00 35 ASN B CA 9
ATOM 7355 C C . ASN B 2 35 ? -41.733 14.702 31.058 1.00 0.00 35 ASN B C 9
ATOM 7356 O O . ASN B 2 35 ? -41.141 13.619 30.995 1.00 0.00 35 ASN B O 9
ATOM 7367 N N . SER B 2 36 ? -43.053 14.806 30.846 1.00 0.00 36 SER B N 9
ATOM 7368 C CA . SER B 2 36 ? -44.053 13.686 30.711 1.00 0.00 36 SER B CA 9
ATOM 7369 C C . SER B 2 36 ? -45.224 13.856 31.737 1.00 0.00 36 SER B C 9
ATOM 7370 O O . SER B 2 36 ? -46.355 14.115 31.325 1.00 0.00 36 SER B O 9
ATOM 7378 N N . SER B 2 37 ? -44.989 13.709 33.059 1.00 0.00 37 SER B N 9
ATOM 7379 C CA . SER B 2 37 ? -46.047 13.940 34.103 1.00 0.00 37 SER B CA 9
ATOM 7380 C C . SER B 2 37 ? -46.133 15.441 34.573 1.00 0.00 37 SER B C 9
ATOM 7381 O O . SER B 2 37 ? -45.867 15.833 35.712 1.00 0.00 37 SER B O 9
ATOM 7389 N N . SER B 2 38 ? -46.449 16.269 33.587 1.00 0.00 38 SER B N 9
ATOM 7390 C CA . SER B 2 38 ? -45.933 17.669 33.453 1.00 0.00 38 SER B CA 9
ATOM 7391 C C . SER B 2 38 ? -46.316 18.259 32.051 1.00 0.00 38 SER B C 9
ATOM 7392 O O . SER B 2 38 ? -46.955 19.311 31.962 1.00 0.00 38 SER B O 9
ATOM 7400 N N . GLY B 2 39 ? -45.842 17.629 30.962 1.00 0.00 39 GLY B N 9
ATOM 7401 C CA . GLY B 2 39 ? -45.193 18.390 29.871 1.00 0.00 39 GLY B CA 9
ATOM 7402 C C . GLY B 2 39 ? -43.685 18.154 29.983 1.00 0.00 39 GLY B C 9
ATOM 7403 O O . GLY B 2 39 ? -43.160 17.257 29.293 1.00 0.00 39 GLY B O 9
ATOM 7408 N N . LYS A 1 1 ? -44.627 8.803 54.561 1.00 0.00 1 LYS A N 10
ATOM 7409 C CA . LYS A 1 1 ? -44.385 7.695 55.530 1.00 0.00 1 LYS A CA 10
ATOM 7410 C C . LYS A 1 1 ? -44.789 6.296 54.926 1.00 0.00 1 LYS A C 10
ATOM 7411 O O . LYS A 1 1 ? -45.929 6.122 54.492 1.00 0.00 1 LYS A O 10
ATOM 7432 N N . VAL A 1 2 ? -43.885 5.297 54.935 1.00 0.00 2 VAL A N 10
ATOM 7433 C CA . VAL A 1 2 ? -44.149 3.939 54.350 1.00 0.00 2 VAL A CA 10
ATOM 7434 C C . VAL A 1 2 ? -44.909 2.994 55.353 1.00 0.00 2 VAL A C 10
ATOM 7435 O O . VAL A 1 2 ? -44.616 2.936 56.554 1.00 0.00 2 VAL A O 10
ATOM 7448 N N . SER A 1 3 ? -45.862 2.206 54.836 1.00 0.00 3 SER A N 10
ATOM 7449 C CA . SER A 1 3 ? -46.369 0.983 55.525 1.00 0.00 3 SER A CA 10
ATOM 7450 C C . SER A 1 3 ? -46.405 -0.196 54.497 1.00 0.00 3 SER A C 10
ATOM 7451 O O . SER A 1 3 ? -47.419 -0.411 53.828 1.00 0.00 3 SER A O 10
ATOM 7459 N N . VAL A 1 4 ? -45.264 -0.900 54.322 1.00 0.00 4 VAL A N 10
ATOM 7460 C CA . VAL A 1 4 ? -45.007 -1.831 53.164 1.00 0.00 4 VAL A CA 10
ATOM 7461 C C . VAL A 1 4 ? -44.751 -1.034 51.823 1.00 0.00 4 VAL A C 10
ATOM 7462 O O . VAL A 1 4 ? -45.410 -0.031 51.525 1.00 0.00 4 VAL A O 10
ATOM 7475 N N . VAL A 1 5 ? -43.812 -1.490 50.969 1.00 0.00 5 VAL A N 10
ATOM 7476 C CA . VAL A 1 5 ? -43.643 -0.933 49.581 1.00 0.00 5 VAL A CA 10
ATOM 7477 C C . VAL A 1 5 ? -44.674 -1.609 48.595 1.00 0.00 5 VAL A C 10
ATOM 7478 O O . VAL A 1 5 ? -44.400 -2.558 47.857 1.00 0.00 5 VAL A O 10
ATOM 7491 N N . ARG A 1 6 ? -45.890 -1.085 48.663 1.00 0.00 6 ARG A N 10
ATOM 7492 C CA . ARG A 1 6 ? -47.092 -1.636 47.966 1.00 0.00 6 ARG A CA 10
ATOM 7493 C C . ARG A 1 6 ? -47.767 -0.663 46.929 1.00 0.00 6 ARG A C 10
ATOM 7494 O O . ARG A 1 6 ? -47.486 0.541 46.873 1.00 0.00 6 ARG A O 10
ATOM 7532 N N . PRO A 1 8 ? -50.673 1.990 45.718 1.00 0.00 8 PRO A N 10
ATOM 7533 C CA . PRO A 1 8 ? -51.624 2.966 46.325 1.00 0.00 8 PRO A CA 10
ATOM 7534 C C . PRO A 1 8 ? -53.167 2.687 46.202 1.00 0.00 8 PRO A C 10
ATOM 7535 O O . PRO A 1 8 ? -53.769 2.594 47.278 1.00 0.00 8 PRO A O 10
ATOM 7546 N N . PRO A 1 9 ? -53.859 2.555 45.023 1.00 0.00 9 PRO A N 10
ATOM 7547 C CA . PRO A 1 9 ? -55.328 2.299 44.984 1.00 0.00 9 PRO A CA 10
ATOM 7548 C C . PRO A 1 9 ? -55.682 0.787 45.228 1.00 0.00 9 PRO A C 10
ATOM 7549 O O . PRO A 1 9 ? -55.498 0.287 46.339 1.00 0.00 9 PRO A O 10
ATOM 7560 N N . LYS A 1 10 ? -56.190 0.047 44.226 1.00 0.00 10 LYS A N 10
ATOM 7561 C CA . LYS A 1 10 ? -56.406 -1.421 44.321 1.00 0.00 10 LYS A CA 10
ATOM 7562 C C . LYS A 1 10 ? -56.171 -2.099 42.927 1.00 0.00 10 LYS A C 10
ATOM 7563 O O . LYS A 1 10 ? -57.046 -2.165 42.061 1.00 0.00 10 LYS A O 10
ATOM 7582 N N . SER A 1 11 ? -55.014 -2.741 42.762 1.00 0.00 11 SER A N 10
ATOM 7583 C CA . SER A 1 11 ? -54.951 -4.228 42.589 1.00 0.00 11 SER A CA 10
ATOM 7584 C C . SER A 1 11 ? -55.980 -5.139 43.382 1.00 0.00 11 SER A C 10
ATOM 7585 O O . SER A 1 11 ? -56.561 -4.649 44.354 1.00 0.00 11 SER A O 10
ATOM 7593 N N . PRO A 1 12 ? -56.165 -6.471 43.138 1.00 0.00 12 PRO A N 10
ATOM 7594 C CA . PRO A 1 12 ? -56.767 -7.377 44.167 1.00 0.00 12 PRO A CA 10
ATOM 7595 C C . PRO A 1 12 ? -56.001 -7.401 45.546 1.00 0.00 12 PRO A C 10
ATOM 7596 O O . PRO A 1 12 ? -56.521 -6.912 46.554 1.00 0.00 12 PRO A O 10
ATOM 7607 N N . SER A 1 13 ? -54.739 -7.856 45.562 1.00 0.00 13 SER A N 10
ATOM 7608 C CA . SER A 1 13 ? -53.833 -7.742 46.735 1.00 0.00 13 SER A CA 10
ATOM 7609 C C . SER A 1 13 ? -52.949 -6.458 46.678 1.00 0.00 13 SER A C 10
ATOM 7610 O O . SER A 1 13 ? -52.335 -6.130 45.640 1.00 0.00 13 SER A O 10
ATOM 7619 N N . LYS B 2 1 ? -35.898 14.671 33.063 1.00 0.00 1 LYS B N 10
ATOM 7620 C CA . LYS B 2 1 ? -35.449 13.739 34.126 1.00 0.00 1 LYS B CA 10
ATOM 7621 C C . LYS B 2 1 ? -36.390 13.850 35.378 1.00 0.00 1 LYS B C 10
ATOM 7622 O O . LYS B 2 1 ? -36.759 14.956 35.777 1.00 0.00 1 LYS B O 10
ATOM 7643 N N . LEU B 2 2 ? -36.764 12.721 36.009 1.00 0.00 2 LEU B N 10
ATOM 7644 C CA . LEU B 2 2 ? -37.659 12.711 37.212 1.00 0.00 2 LEU B CA 10
ATOM 7645 C C . LEU B 2 2 ? -37.126 13.428 38.523 1.00 0.00 2 LEU B C 10
ATOM 7646 O O . LEU B 2 2 ? -35.933 13.746 38.591 1.00 0.00 2 LEU B O 10
ATOM 7662 N N . PRO B 2 3 ? -37.913 13.644 39.614 1.00 0.00 3 PRO B N 10
ATOM 7663 C CA . PRO B 2 3 ? -37.455 14.463 40.769 1.00 0.00 3 PRO B CA 10
ATOM 7664 C C . PRO B 2 3 ? -36.286 13.990 41.742 1.00 0.00 3 PRO B C 10
ATOM 7665 O O . PRO B 2 3 ? -35.987 12.788 41.876 1.00 0.00 3 PRO B O 10
ATOM 7676 N N . PRO B 2 4 ? -35.571 14.928 42.442 1.00 0.00 4 PRO B N 10
ATOM 7677 C CA . PRO B 2 4 ? -34.522 14.580 43.437 1.00 0.00 4 PRO B CA 10
ATOM 7678 C C . PRO B 2 4 ? -35.117 14.020 44.770 1.00 0.00 4 PRO B C 10
ATOM 7679 O O . PRO B 2 4 ? -36.132 14.505 45.279 1.00 0.00 4 PRO B O 10
ATOM 7690 N N . GLY B 2 5 ? -34.517 12.944 45.284 1.00 0.00 5 GLY B N 10
ATOM 7691 C CA . GLY B 2 5 ? -35.197 12.085 46.293 1.00 0.00 5 GLY B CA 10
ATOM 7692 C C . GLY B 2 5 ? -36.174 11.004 45.773 1.00 0.00 5 GLY B C 10
ATOM 7693 O O . GLY B 2 5 ? -37.102 10.673 46.512 1.00 0.00 5 GLY B O 10
ATOM 7697 N N . TRP B 2 6 ? -35.961 10.401 44.589 1.00 0.00 6 TRP B N 10
ATOM 7698 C CA . TRP B 2 6 ? -36.731 9.225 44.139 1.00 0.00 6 TRP B CA 10
ATOM 7699 C C . TRP B 2 6 ? -35.886 7.938 43.944 1.00 0.00 6 TRP B C 10
ATOM 7700 O O . TRP B 2 6 ? -34.676 7.994 43.700 1.00 0.00 6 TRP B O 10
ATOM 7721 N N . GLU B 2 7 ? -36.575 6.780 43.897 1.00 0.00 7 GLU B N 10
ATOM 7722 C CA . GLU B 2 7 ? -36.099 5.629 43.119 1.00 0.00 7 GLU B CA 10
ATOM 7723 C C . GLU B 2 7 ? -37.293 4.809 42.505 1.00 0.00 7 GLU B C 10
ATOM 7724 O O . GLU B 2 7 ? -38.318 5.359 42.087 1.00 0.00 7 GLU B O 10
ATOM 7736 N N . LYS B 2 8 ? -37.130 3.490 42.360 1.00 0.00 8 LYS B N 10
ATOM 7737 C CA . LYS B 2 8 ? -37.983 2.633 41.487 1.00 0.00 8 LYS B CA 10
ATOM 7738 C C . LYS B 2 8 ? -38.083 1.186 42.073 1.00 0.00 8 LYS B C 10
ATOM 7739 O O . LYS B 2 8 ? -37.058 0.526 42.282 1.00 0.00 8 LYS B O 10
ATOM 7758 N N . ARG B 2 9 ? -39.292 0.693 42.429 1.00 0.00 9 ARG B N 10
ATOM 7759 C CA . ARG B 2 9 ? -39.417 -0.486 43.350 1.00 0.00 9 ARG B CA 10
ATOM 7760 C C . ARG B 2 9 ? -40.489 -1.511 42.932 1.00 0.00 9 ARG B C 10
ATOM 7761 O O . ARG B 2 9 ? -41.678 -1.213 42.916 1.00 0.00 9 ARG B O 10
ATOM 7782 N N . MET B 2 10 ? -40.024 -2.715 42.605 1.00 0.00 10 MET B N 10
ATOM 7783 C CA . MET B 2 10 ? -40.711 -3.618 41.664 1.00 0.00 10 MET B CA 10
ATOM 7784 C C . MET B 2 10 ? -41.526 -4.762 42.329 1.00 0.00 10 MET B C 10
ATOM 7785 O O . MET B 2 10 ? -40.908 -5.656 42.915 1.00 0.00 10 MET B O 10
ATOM 7799 N N . SER B 2 11 ? -42.880 -4.797 42.218 1.00 0.00 11 SER B N 10
ATOM 7800 C CA . SER B 2 11 ? -43.675 -6.001 42.652 1.00 0.00 11 SER B CA 10
ATOM 7801 C C . SER B 2 11 ? -43.385 -6.675 44.043 1.00 0.00 11 SER B C 10
ATOM 7802 O O . SER B 2 11 ? -42.651 -7.665 44.110 1.00 0.00 11 SER B O 10
ATOM 7810 N N . ARG B 2 12 ? -44.017 -6.213 45.139 1.00 0.00 12 ARG B N 10
ATOM 7811 C CA . ARG B 2 12 ? -43.909 -6.902 46.469 1.00 0.00 12 ARG B CA 10
ATOM 7812 C C . ARG B 2 12 ? -44.315 -8.423 46.535 1.00 0.00 12 ARG B C 10
ATOM 7813 O O . ARG B 2 12 ? -43.633 -9.209 47.193 1.00 0.00 12 ARG B O 10
ATOM 7834 N N . SER B 2 13 ? -45.395 -8.835 45.849 1.00 0.00 13 SER B N 10
ATOM 7835 C CA . SER B 2 13 ? -45.756 -10.268 45.629 1.00 0.00 13 SER B CA 10
ATOM 7836 C C . SER B 2 13 ? -46.751 -10.436 44.418 1.00 0.00 13 SER B C 10
ATOM 7837 O O . SER B 2 13 ? -47.857 -10.962 44.586 1.00 0.00 13 SER B O 10
ATOM 7845 N N . SER B 2 14 ? -46.405 -9.941 43.207 1.00 0.00 14 SER B N 10
ATOM 7846 C CA . SER B 2 14 ? -47.260 -10.063 41.980 1.00 0.00 14 SER B CA 10
ATOM 7847 C C . SER B 2 14 ? -46.403 -9.734 40.696 1.00 0.00 14 SER B C 10
ATOM 7848 O O . SER B 2 14 ? -45.459 -10.458 40.385 1.00 0.00 14 SER B O 10
ATOM 7856 N N . GLY B 2 15 ? -46.701 -8.645 39.967 1.00 0.00 15 GLY B N 10
ATOM 7857 C CA . GLY B 2 15 ? -45.870 -8.145 38.825 1.00 0.00 15 GLY B CA 10
ATOM 7858 C C . GLY B 2 15 ? -46.098 -6.666 38.393 1.00 0.00 15 GLY B C 10
ATOM 7859 O O . GLY B 2 15 ? -45.896 -6.320 37.230 1.00 0.00 15 GLY B O 10
ATOM 7863 N N . ARG B 2 16 ? -46.549 -5.799 39.315 1.00 0.00 16 ARG B N 10
ATOM 7864 C CA . ARG B 2 16 ? -46.640 -4.324 39.129 1.00 0.00 16 ARG B CA 10
ATOM 7865 C C . ARG B 2 16 ? -46.167 -3.602 40.442 1.00 0.00 16 ARG B C 10
ATOM 7866 O O . ARG B 2 16 ? -45.930 -4.222 41.473 1.00 0.00 16 ARG B O 10
ATOM 7887 N N . VAL B 2 17 ? -46.003 -2.281 40.388 1.00 0.00 17 VAL B N 10
ATOM 7888 C CA . VAL B 2 17 ? -45.118 -1.503 41.310 1.00 0.00 17 VAL B CA 10
ATOM 7889 C C . VAL B 2 17 ? -43.692 -1.307 40.712 1.00 0.00 17 VAL B C 10
ATOM 7890 O O . VAL B 2 17 ? -43.169 -2.220 40.082 1.00 0.00 17 VAL B O 10
ATOM 7903 N N . TYR B 2 18 ? -43.159 -0.065 40.725 1.00 0.00 18 TYR B N 10
ATOM 7904 C CA . TYR B 2 18 ? -41.945 0.373 39.992 1.00 0.00 18 TYR B CA 10
ATOM 7905 C C . TYR B 2 18 ? -41.529 1.886 40.245 1.00 0.00 18 TYR B C 10
ATOM 7906 O O . TYR B 2 18 ? -40.554 2.334 39.653 1.00 0.00 18 TYR B O 10
ATOM 7924 N N . TYR B 2 19 ? -42.126 2.637 41.188 1.00 0.00 19 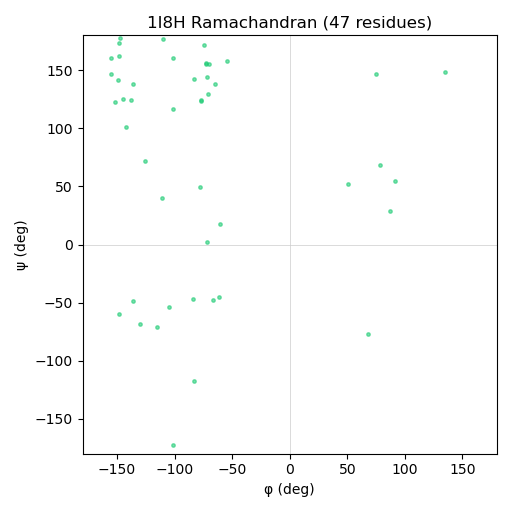TYR B N 10
ATOM 7925 C CA . TYR B 2 19 ? -41.726 4.039 41.571 1.00 0.00 19 TYR B CA 10
ATOM 7926 C C . TYR B 2 19 ? -41.728 4.173 43.145 1.00 0.00 19 TYR B C 10
ATOM 7927 O O . TYR B 2 19 ? -42.629 3.695 43.842 1.00 0.00 19 TYR B O 10
ATOM 7945 N N . PHE B 2 20 ? -40.720 4.833 43.731 1.00 0.00 20 PHE B N 10
ATOM 7946 C CA . PHE B 2 20 ? -40.653 5.114 45.205 1.00 0.00 20 PHE B CA 10
ATOM 7947 C C . PHE B 2 20 ? -40.104 6.545 45.529 1.00 0.00 20 PHE B C 10
ATOM 7948 O O . PHE B 2 20 ? -39.027 6.906 45.067 1.00 0.00 20 PHE B O 10
ATOM 7965 N N . ASN B 2 21 ? -40.771 7.339 46.378 1.00 0.00 21 ASN B N 10
ATOM 7966 C CA . ASN B 2 21 ? -40.219 8.635 46.874 1.00 0.00 21 ASN B CA 10
ATOM 7967 C C . ASN B 2 21 ? -39.472 8.446 48.245 1.00 0.00 21 ASN B C 10
ATOM 7968 O O . ASN B 2 21 ? -40.032 7.876 49.181 1.00 0.00 21 ASN B O 10
ATOM 7979 N N . HIS B 2 22 ? -38.231 8.941 48.386 1.00 0.00 22 HIS B N 10
ATOM 7980 C CA . HIS B 2 22 ? -37.466 8.896 49.677 1.00 0.00 22 HIS B CA 10
ATOM 7981 C C . HIS B 2 22 ? -37.812 10.045 50.685 1.00 0.00 22 HIS B C 10
ATOM 7982 O O . HIS B 2 22 ? -38.113 9.776 51.848 1.00 0.00 22 HIS B O 10
ATOM 7996 N N . ILE B 2 23 ? -37.733 11.309 50.239 1.00 0.00 23 ILE B N 10
ATOM 7997 C CA . ILE B 2 23 ? -38.019 12.529 51.069 1.00 0.00 23 ILE B CA 10
ATOM 7998 C C . ILE B 2 23 ? -39.493 12.655 51.602 1.00 0.00 23 ILE B C 10
ATOM 7999 O O . ILE B 2 23 ? -39.705 12.796 52.807 1.00 0.00 23 ILE B O 10
ATOM 8015 N N . THR B 2 24 ? -40.509 12.508 50.736 1.00 0.00 24 THR B N 10
ATOM 8016 C CA . THR B 2 24 ? -41.902 12.137 51.152 1.00 0.00 24 THR B CA 10
ATOM 8017 C C . THR B 2 24 ? -42.024 10.770 51.934 1.00 0.00 24 THR B C 10
ATOM 8018 O O . THR B 2 24 ? -42.800 10.651 52.891 1.00 0.00 24 THR B O 10
ATOM 8029 N N . ASN B 2 25 ? -41.300 9.727 51.476 1.00 0.00 25 ASN B N 10
ATOM 8030 C CA . ASN B 2 25 ? -41.271 8.361 52.068 1.00 0.00 25 ASN B CA 10
ATOM 8031 C C . ASN B 2 25 ? -42.566 7.586 51.653 1.00 0.00 25 ASN B C 10
ATOM 8032 O O . ASN B 2 25 ? -43.501 7.454 52.442 1.00 0.00 25 ASN B O 10
ATOM 8043 N N . ALA B 2 26 ? -42.656 7.165 50.379 1.00 0.00 26 ALA B N 10
ATOM 8044 C CA . ALA B 2 26 ? -43.904 6.624 49.780 1.00 0.00 26 ALA B CA 10
ATOM 8045 C C . ALA B 2 26 ? -43.605 5.617 48.632 1.00 0.00 26 ALA B C 10
ATOM 8046 O O . ALA B 2 26 ? -42.821 5.906 47.726 1.00 0.00 26 ALA B O 10
ATOM 8053 N N . SER B 2 27 ? -44.292 4.467 48.610 1.00 0.00 27 SER B N 10
ATOM 8054 C CA . SER B 2 27 ? -44.397 3.641 47.375 1.00 0.00 27 SER B CA 10
ATOM 8055 C C . SER B 2 27 ? -45.575 4.081 46.462 1.00 0.00 27 SER B C 10
ATOM 8056 O O . SER B 2 27 ? -46.716 4.226 46.921 1.00 0.00 27 SER B O 10
ATOM 8064 N N . GLN B 2 28 ? -45.290 4.245 45.166 1.00 0.00 28 GLN B N 10
ATOM 8065 C CA . GLN B 2 28 ? -46.347 4.396 44.133 1.00 0.00 28 GLN B CA 10
ATOM 8066 C C . GLN B 2 28 ? -46.092 3.502 42.873 1.00 0.00 28 GLN B C 10
ATOM 8067 O O . GLN B 2 28 ? -44.984 3.028 42.608 1.00 0.00 28 GLN B O 10
ATOM 8081 N N . TRP B 2 29 ? -47.146 3.284 42.084 1.00 0.00 29 TRP B N 10
ATOM 8082 C CA . TRP B 2 29 ? -47.014 2.634 40.740 1.00 0.00 29 TRP B CA 10
ATOM 8083 C C . TRP B 2 29 ? -47.235 3.589 39.511 1.00 0.00 29 TRP B C 10
ATOM 8084 O O . TRP B 2 29 ? -47.466 3.106 38.398 1.00 0.00 29 TRP B O 10
ATOM 8105 N N . GLU B 2 30 ? -47.125 4.931 39.673 1.00 0.00 30 GLU B N 10
ATOM 8106 C CA . GLU B 2 30 ? -47.501 5.894 38.605 1.00 0.00 30 GLU B CA 10
ATOM 8107 C C . GLU B 2 30 ? -46.893 7.338 38.607 1.00 0.00 30 GLU B C 10
ATOM 8108 O O . GLU B 2 30 ? -47.556 8.284 38.179 1.00 0.00 30 GLU B O 10
ATOM 8120 N N . ARG B 2 31 ? -45.610 7.500 38.953 1.00 0.00 31 ARG B N 10
ATOM 8121 C CA . ARG B 2 31 ? -44.803 8.739 38.736 1.00 0.00 31 ARG B CA 10
ATOM 8122 C C . ARG B 2 31 ? -45.297 10.153 39.269 1.00 0.00 31 ARG B C 10
ATOM 8123 O O . ARG B 2 31 ? -46.484 10.472 39.158 1.00 0.00 31 ARG B O 10
ATOM 8144 N N . PRO B 2 32 ? -44.427 11.084 39.776 1.00 0.00 32 PRO B N 10
ATOM 8145 C CA . PRO B 2 32 ? -44.878 12.430 40.273 1.00 0.00 32 PRO B CA 10
ATOM 8146 C C . PRO B 2 32 ? -45.399 13.482 39.219 1.00 0.00 32 PRO B C 10
ATOM 8147 O O . PRO B 2 32 ? -45.684 14.626 39.575 1.00 0.00 32 PRO B O 10
ATOM 8158 N N . SER B 2 33 ? -45.484 13.119 37.928 1.00 0.00 33 SER B N 10
ATOM 8159 C CA . SER B 2 33 ? -45.803 14.045 36.791 1.00 0.00 33 SER B CA 10
ATOM 8160 C C . SER B 2 33 ? -44.645 14.964 36.277 1.00 0.00 33 SER B C 10
ATOM 8161 O O . SER B 2 33 ? -44.419 14.999 35.064 1.00 0.00 33 SER B O 10
ATOM 8169 N N . GLY B 2 34 ? -43.892 15.666 37.149 1.00 0.00 34 GLY B N 10
ATOM 8170 C CA . GLY B 2 34 ? -42.718 16.503 36.734 1.00 0.00 34 GLY B CA 10
ATOM 8171 C C . GLY B 2 34 ? -41.471 15.727 36.239 1.00 0.00 34 GLY B C 10
ATOM 8172 O O . GLY B 2 34 ? -40.544 15.452 36.999 1.00 0.00 34 GLY B O 10
ATOM 8176 N N . ASN B 2 35 ? -41.521 15.297 34.973 1.00 0.00 35 ASN B N 10
ATOM 8177 C CA . ASN B 2 35 ? -40.563 14.298 34.399 1.00 0.00 35 ASN B CA 10
ATOM 8178 C C . ASN B 2 35 ? -39.954 14.715 33.013 1.00 0.00 35 ASN B C 10
ATOM 8179 O O . ASN B 2 35 ? -38.744 14.552 32.812 1.00 0.00 35 ASN B O 10
ATOM 8190 N N . SER B 2 36 ? -40.750 15.226 32.052 1.00 0.00 36 SER B N 10
ATOM 8191 C CA . SER B 2 36 ? -40.245 15.665 30.712 1.00 0.00 36 SER B CA 10
ATOM 8192 C C . SER B 2 36 ? -39.425 16.996 30.608 1.00 0.00 36 SER B C 10
ATOM 8193 O O . SER B 2 36 ? -38.796 17.213 29.569 1.00 0.00 36 SER B O 10
ATOM 8201 N N . SER B 2 37 ? -39.346 17.849 31.644 1.00 0.00 37 SER B N 10
ATOM 8202 C CA . SER B 2 37 ? -38.240 18.839 31.766 1.00 0.00 37 SER B CA 10
ATOM 8203 C C . SER B 2 37 ? -36.891 18.144 32.109 1.00 0.00 37 SER B C 10
ATOM 8204 O O . SER B 2 37 ? -36.737 17.472 33.138 1.00 0.00 37 SER B O 10
ATOM 8212 N N . SER B 2 38 ? -35.957 18.235 31.164 1.00 0.00 38 SER B N 10
ATOM 8213 C CA . SER B 2 38 ? -34.747 17.389 31.147 1.00 0.00 38 SER B CA 10
ATOM 8214 C C . SER B 2 38 ? -33.520 18.180 30.619 1.00 0.00 38 SER B C 10
ATOM 8215 O O . SER B 2 38 ? -32.685 18.626 31.410 1.00 0.00 38 SER B O 10
ATOM 8223 N N . GLY B 2 39 ? -33.350 18.276 29.294 1.00 0.00 39 GLY B N 10
ATOM 8224 C CA . GLY B 2 39 ? -32.114 17.719 28.711 1.00 0.00 39 GLY B CA 10
ATOM 8225 C C . GLY B 2 39 ? -32.273 16.205 28.481 1.00 0.00 39 GLY B C 10
ATOM 8226 O O . GLY B 2 39 ? -32.092 15.420 29.441 1.00 0.00 39 GLY B O 10
#

Foldseek 3Di:
DDDDPDDDDDPD/DADDQWFFDADPPDGAWTIAGHVVGDTDRDGPPPDPPDD

Nearest PDB structures (foldseek):
  1i8h-assembly1_B  TM=1.026E+00  e=9.065E-07  unclassified
  8sg2-assembly1_A  TM=6.145E-01  e=3.032E-04  Homo sapiens
  2zr5-assembly1_A  TM=6.331E-01  e=5.083E-04  Homo sapiens
  6svh-assembly1_A  TM=7.189E-01  e=1.428E-03  Homo sapiens
  2lb3-assembly1_A  TM=5.675E-01  e=5.784E-04  Homo sapiens

Solvent-accessible surface area: 4574 Å² total

Radius of gyration: 12.88 Å; Cα contacts (8 Å, |Δi|>4): 53; chains: 2; bounding box: 27×36×35 Å

GO terms:
  GO:0046785 microtubule polymerization (P, IDA)
  GO:0007416 synapse assembly (P, IMP)
  GO:0007611 learning or memory (P, IMP)
  GO:0051260 protein homooligomerization (P, IPI)
  GO:0042802 identical protein binding (F, IPI)
  GO:0005515 protein binding (F, IPI)
  GO:1990000 amyloid fibril formation (P, IEP)
  GO:1990000 amyloid fibril formation (P, IDA)
  GO:1990000 amyloid fibril formation (P, EXP)
  GO:0031116 positive regulation of microtubule polymerization (P, IDA)
  GO:0004857 enzyme inhibitor activity (F, IDA)
  GO:0008017 microtubule binding (F, IDA)
  GO:0015630 microtubule cytoskeleton (C, IDA)
  GO:0050848 regulation of calcium-mediated signaling (P, IDA)
  GO:0099077 histone-dependent DNA binding (F, TAS)
  GO:0036477 somatodendritic compartment (C, TAS)
  GO:0043197 dendritic spine (C, TAS)
  GO:0008017 microtubule binding (F, TAS)
  GO:0034614 cellular response to reactive oxygen species (P, TAS)
  GO:0005634 nucleus (C, TAS)

Sequence (51 aa):
KVSVVRPPKSPSKLPPGWEKRMSRSSGRVYYFNHITNASQWERPSGNSSSGKVSVVRPPKSPSKLPPGWEKRMSRSSGRVYYFNHITNASQWERPSGNSSSGKVSVVRPPKSPSKLPPGWEKRMSRSSGRVYYFNHITNASQWERPSGNSSSGKVSVVRPPKSPSKLPPGWEKRMSRSSGRVYYFNHITNASQWERPSGNSSSGKVSVVRPPKSPSKLPPGWEKRMSRSSGRVYYFNHITNASQWERPSGNSSSGKVSVVRPPKSPSKLPPGWEKRMSRSSGRVYYFNHITNASQWERPSGNSSSGKVSVVRPPKSPSKLPPGWEKRMSRSSGRVYYFNHITNASQWERPSGNSSSGKVSVVRPPKSPSKLPPGWEKRMSRSSGRVYYFNHITNASQWERPSGNSSSGKVSVVRPPKSPSKLPPGWEKRMSRSSGRVYYFNHITNASQWERPSGNSSSGKVSVVRPPKSPSKLPPGWEKRMSRSSGRVYYFNHITNASQWERPSGNSSSG

Organism: Homo sapiens (NCBI:txid9606)

InterPro domains:
  IPR001084 Microtubule associated protein, tubulin-binding repeat [PF00418] (566-591)
  IPR001084 Microtubule associated protein, tubulin-binding repeat [PF00418] (592-621)
  IPR001084 Microtubule associated protein, tubulin-binding repeat [PF00418] (623-653)
  IPR001084 Microtubule associated protein, tubulin-binding repeat [PF00418] (654-685)
  IPR001084 Microtubule associated protein, tubulin-binding repeat [PS00229] (609-621)
  IPR001084 Microtubule associated protein, tubulin-binding repeat [PS00229] (672-684)
  IPR001084 Microtubule associated protein, tubulin-binding repeat [PS51491] (561-591)
  IPR001084 Microtubule associated protein, tubulin-binding repeat [PS51491] (592-622)
  IPR001084 Microtubule associated protein, tubulin-binding repeat [PS51491] (623-653)
  IPR001084 Microtubule associated protein, tubulin-binding repeat [PS51491] (654-685)
  IPR002955 Microtubule-associated protein Tau [PR01261] (467-478)
  IPR002955 Microtubule-associated protein Tau [PR01261] (479-488)
  IPR002955 Microtubule-associated protein Tau [PR01261] (503-510)
  IPR002955 Microtubule-associated protein Tau [PR01261] (530-538)
  IPR002955 Microtubule-associated protein Tau [PR01261] (539-546)
  IPR002955 Microtubule-associated protein Tau [PR01261] (561-570)
  IPR027324 Microtubule associated protein MAP2/MAP4/Tau [PTHR11501] (316-751)

Secondary structure (DSSP, 8-state):
------------/-PPTTEE----SSSS---EEETTTTEEESS------S--